Protein AF-0000000066982473 (afdb_homodimer)

InterPro domains:
  IPR004045 Glutathione S-transferase, N-terminal [PF02798] (5-75)
  IPR004045 Glutathione S-transferase, N-terminal [PS50404] (1-82)
  IPR004046 Glutathione S-transferase, C-terminal [PF00043] (128-197)
  IPR010987 Glutathione S-transferase, C-terminal-like [PS50405] (87-213)
  IPR036249 Thioredoxin-like superfamily [SSF52833] (2-85)
  IPR036282 Glutathione S-transferase, C-terminal domain superfamily [SSF47616] (80-213)
  IPR040079 Glutathione transferase family [SFLDS00019] (3-193)
  IPR044628 Elongation factor 1-gamma, plant [PTHR44372] (1-226)

Solvent-accessible surface area (backbone atoms only — not comparable to full-atom values): 24095 Å² total; per-residue (Å²): 125,77,34,36,34,41,52,55,91,85,42,50,53,48,44,31,31,54,31,38,15,58,77,62,74,48,74,70,41,71,46,79,89,52,39,85,86,51,51,42,64,33,71,73,41,28,72,63,33,64,74,37,67,77,29,35,34,41,45,87,88,48,61,37,39,49,38,67,21,37,21,48,40,52,40,62,72,38,81,89,36,63,45,62,40,90,45,70,65,47,30,29,50,29,41,19,42,36,50,43,25,51,68,37,42,29,45,23,44,44,55,43,48,35,19,27,72,55,76,39,84,74,47,70,72,56,34,54,52,20,48,52,50,27,50,49,39,46,48,28,51,18,60,56,35,68,80,30,90,36,86,50,75,90,46,81,31,50,26,43,46,42,32,46,37,40,44,41,62,36,36,44,48,45,41,23,66,78,61,43,62,80,28,55,40,43,48,50,44,46,58,56,50,49,65,33,69,52,37,25,73,69,68,42,86,81,58,68,13,86,50,67,66,66,70,47,72,75,74,70,70,76,74,76,74,74,128,125,78,34,35,34,41,52,54,90,87,42,50,53,47,45,30,30,54,32,38,17,58,77,62,74,47,75,68,41,71,47,78,90,52,39,85,84,49,52,44,66,34,71,74,41,29,72,62,33,63,73,37,68,76,31,36,33,40,44,88,88,47,61,36,41,47,38,66,21,36,20,50,38,51,40,61,71,38,81,89,37,64,45,62,42,92,45,71,66,47,31,27,51,29,42,19,42,36,49,44,24,50,68,36,43,29,45,24,42,44,54,43,47,35,19,26,71,56,77,40,85,73,48,72,72,57,33,53,50,20,49,54,51,28,49,49,39,47,48,28,51,18,60,56,35,68,80,32,90,36,84,50,76,90,46,81,31,50,26,43,46,44,32,46,38,41,44,40,61,36,35,44,48,45,40,22,66,79,61,42,60,80,29,55,41,45,48,50,45,46,56,55,50,49,65,33,68,53,38,27,74,70,68,42,85,82,57,69,13,85,52,66,67,67,68,48,72,76,74,70,70,75,73,74,75,71,130

Foldseek 3Di:
DAKEKEDDPQDLLQLLQQLLCLLQVHGYHYDPPHDPPPNLPDPVNCVQPVVSDDIWIQDPVGIDDDSLVSNVCSQVVHPPRPQCPDDPVLNVQLVVLLCLLVPQALVLLCQQACQQVVNDPDDPVSNVVSLVSNCVSLVVVLVQLVPPLESGDPDHHSSLSSNLSSCQCCFQAAQAPVNCVSRVSVVVSNVVSCPPPSNCVRNPDGHGHHHGHGRDPDPPDPPPPDD/DAKEKEDDPQDLLQLLQQLLCLLQVHGYHYDPPHDPPPNLPDPVNCVQPVVSDDIWIQDPVGIDDDSLVSNVCSQVVHPPRPQCPDDPVLNVQLVVLLCLLVPQALVLLCQQACQQVVNDPDDPVSNVVSLVSNCVSLVVVLVQLVPALESGDPDHHSSLSNNLSSCQCVFQAAQAPVNCVVRVSVVVSNVVVCPPPSNCVRNPDGHGHHHGHGRDPDPPPPPPPDD

Structure (mmCIF, N/CA/C/O backbone):
data_AF-0000000066982473-model_v1
#
loop_
_entity.id
_entity.type
_entity.pdbx_description
1 polymer 'Os02g0220600 protein'
#
loop_
_atom_site.group_PDB
_atom_site.id
_atom_site.type_symbol
_atom_site.label_atom_id
_atom_site.label_alt_id
_atom_site.label_comp_id
_atom_site.label_asym_id
_atom_site.label_entity_id
_atom_site.label_seq_id
_atom_site.pdbx_PDB_ins_code
_atom_site.Cartn_x
_atom_site.Cartn_y
_atom_site.Cartn_z
_atom_site.occupancy
_atom_site.B_iso_or_equiv
_atom_site.auth_seq_id
_atom_site.auth_comp_id
_atom_site.auth_asym_id
_atom_site.auth_atom_id
_atom_site.pdbx_PDB_model_num
ATOM 1 N N . MET A 1 1 ? 13.539 -0.849 -26.516 1 61 1 MET A N 1
ATOM 2 C CA . MET A 1 1 ? 12.656 0.312 -26.578 1 61 1 MET A CA 1
ATOM 3 C C . MET A 1 1 ? 12.703 1.095 -25.266 1 61 1 MET A C 1
ATOM 5 O O . MET A 1 1 ? 12.961 0.523 -24.203 1 61 1 MET A O 1
ATOM 9 N N . ALA A 1 2 ? 12.594 2.482 -25.328 1 81.5 2 ALA A N 1
ATOM 10 C CA . ALA A 1 2 ? 12.812 3.42 -24.234 1 81.5 2 ALA A CA 1
ATOM 11 C C . ALA A 1 2 ? 11.633 3.414 -23.266 1 81.5 2 ALA A C 1
ATOM 13 O O . ALA A 1 2 ? 10.5 3.1 -23.656 1 81.5 2 ALA A O 1
ATOM 14 N N . LEU A 1 3 ? 11.781 3.338 -21.953 1 96 3 LEU A N 1
ATOM 15 C CA . LEU A 1 3 ? 10.766 3.535 -20.938 1 96 3 LEU A CA 1
ATOM 16 C C . LEU A 1 3 ? 10.258 4.973 -20.938 1 96 3 LEU A C 1
ATOM 18 O O . LEU A 1 3 ? 11.047 5.918 -20.969 1 96 3 LEU A O 1
ATOM 22 N N . VAL A 1 4 ? 8.867 5.102 -21.047 1 97.31 4 VAL A N 1
ATOM 23 C CA . VAL A 1 4 ? 8.266 6.43 -21.047 1 97.31 4 VAL A CA 1
ATOM 24 C C . VAL A 1 4 ? 7.316 6.566 -19.859 1 97.31 4 VAL A C 1
ATOM 26 O O . VAL A 1 4 ? 6.387 5.77 -19.703 1 97.31 4 VAL A O 1
ATOM 29 N N . LEU A 1 5 ? 7.547 7.559 -19.078 1 98 5 LEU A N 1
ATOM 30 C CA . LEU A 1 5 ? 6.742 7.812 -17.875 1 98 5 LEU A CA 1
ATOM 31 C C . LEU A 1 5 ? 5.781 8.977 -18.109 1 98 5 LEU A C 1
ATOM 33 O O . LEU A 1 5 ? 6.211 10.078 -18.469 1 98 5 LEU A O 1
ATOM 37 N N . HIS A 1 6 ? 4.484 8.711 -18 1 97.38 6 HIS A N 1
ATOM 38 C CA . HIS A 1 6 ? 3.461 9.75 -18.062 1 97.38 6 HIS A CA 1
ATOM 39 C C . HIS A 1 6 ? 3.182 10.328 -16.688 1 97.38 6 HIS A C 1
ATOM 41 O O . HIS A 1 6 ? 2.686 9.625 -15.805 1 97.38 6 HIS A O 1
ATOM 47 N N . THR A 1 7 ? 3.486 11.562 -16.516 1 96.56 7 THR A N 1
ATOM 48 C CA . THR A 1 7 ? 3.318 12.227 -15.227 1 96.56 7 THR A CA 1
ATOM 49 C C . THR A 1 7 ? 3.346 13.742 -15.398 1 96.56 7 THR A C 1
ATOM 51 O O . THR A 1 7 ? 3.494 14.25 -16.516 1 96.56 7 THR A O 1
ATOM 54 N N . PHE A 1 8 ? 3.061 14.516 -14.375 1 93.88 8 PHE A N 1
ATOM 55 C CA . PHE A 1 8 ? 3.209 15.961 -14.359 1 93.88 8 PHE A CA 1
ATOM 56 C C . PHE A 1 8 ? 4.391 16.375 -13.484 1 93.88 8 PHE A C 1
ATOM 58 O O . PHE A 1 8 ? 4.891 15.578 -12.688 1 93.88 8 PHE A O 1
ATOM 65 N N . ASP A 1 9 ? 4.781 17.609 -13.633 1 89.94 9 ASP A N 1
ATOM 66 C CA . ASP A 1 9 ? 5.949 18.094 -12.914 1 89.94 9 ASP A CA 1
ATOM 67 C C . ASP A 1 9 ? 5.691 18.141 -11.406 1 89.94 9 ASP A C 1
ATOM 69 O O . ASP A 1 9 ? 4.621 18.562 -10.969 1 89.94 9 ASP A O 1
ATOM 73 N N . GLY A 1 10 ? 6.656 17.594 -10.68 1 91 10 GLY A N 1
ATOM 74 C CA . GLY A 1 10 ? 6.59 17.703 -9.227 1 91 10 GLY A CA 1
ATOM 75 C C . GLY A 1 10 ? 5.82 16.547 -8.594 1 91 10 GLY A C 1
ATOM 76 O O . GLY A 1 10 ? 5.59 16.547 -7.383 1 91 10 GLY A O 1
ATOM 77 N N . ASN A 1 11 ? 5.426 15.57 -9.312 1 94.56 11 ASN A N 1
ATOM 78 C CA . ASN A 1 11 ? 4.684 14.43 -8.781 1 94.56 11 ASN A CA 1
ATOM 79 C C . ASN A 1 11 ? 5.586 13.516 -7.961 1 94.56 11 ASN A C 1
ATOM 81 O O . ASN A 1 11 ? 6.422 12.797 -8.516 1 94.56 11 ASN A O 1
ATOM 85 N N . LYS A 1 12 ? 5.352 13.508 -6.648 1 95.62 12 LYS A N 1
ATOM 86 C CA . LYS A 1 12 ? 6.188 12.727 -5.742 1 95.62 12 LYS A CA 1
ATOM 87 C C . LYS A 1 12 ? 6.129 11.242 -6.078 1 95.62 12 LYS A C 1
ATOM 89 O O . LYS A 1 12 ? 7.086 10.5 -5.832 1 95.62 12 LYS A O 1
ATOM 94 N N . ASN A 1 13 ? 5.02 10.773 -6.652 1 97.5 13 ASN A N 1
ATOM 95 C CA . ASN A 1 13 ? 4.879 9.375 -7.02 1 97.5 13 ASN A CA 1
ATOM 96 C C . ASN A 1 13 ? 5.715 9.023 -8.242 1 97.5 13 ASN A C 1
ATOM 98 O O . ASN A 1 13 ? 6.129 7.875 -8.414 1 97.5 13 ASN A O 1
ATOM 102 N N . ALA A 1 14 ? 5.977 9.969 -9.07 1 98 14 ALA A N 1
ATOM 103 C CA . ALA A 1 14 ? 6.859 9.773 -10.219 1 98 14 ALA A CA 1
ATOM 104 C C . ALA A 1 14 ? 8.328 9.82 -9.805 1 98 14 ALA A C 1
ATOM 106 O O . ALA A 1 14 ? 9.172 9.172 -10.422 1 98 14 ALA A O 1
ATOM 107 N N . PHE A 1 15 ? 8.617 10.602 -8.742 1 98.62 15 PHE A N 1
ATOM 108 C CA . PHE A 1 15 ? 9.992 10.703 -8.258 1 98.62 15 PHE A CA 1
ATOM 109 C C . PHE A 1 15 ? 10.555 9.328 -7.938 1 98.62 15 PHE A C 1
ATOM 111 O O . PHE A 1 15 ? 11.742 9.062 -8.18 1 98.62 15 PHE A O 1
ATOM 118 N N . LYS A 1 16 ? 9.75 8.453 -7.395 1 98.75 16 LYS A N 1
ATOM 119 C CA . LYS A 1 16 ? 10.195 7.121 -6.988 1 98.75 16 LYS A CA 1
ATOM 120 C C . LYS A 1 16 ? 10.891 6.398 -8.141 1 98.75 16 LYS A C 1
ATOM 122 O O . LYS A 1 16 ? 12.031 5.949 -7.996 1 98.75 16 LYS A O 1
ATOM 127 N N . ALA A 1 17 ? 10.219 6.348 -9.266 1 98.56 17 ALA A N 1
ATOM 128 C CA . ALA A 1 17 ? 10.758 5.648 -10.422 1 98.56 17 ALA A CA 1
ATOM 129 C C . ALA A 1 17 ? 11.953 6.395 -11.008 1 98.56 17 ALA A C 1
ATOM 131 O O . ALA A 1 17 ? 12.93 5.781 -11.438 1 98.56 17 ALA A O 1
ATOM 132 N N . LEU A 1 18 ? 11.891 7.719 -11.008 1 98.62 18 LEU A N 1
ATOM 133 C CA . LEU A 1 18 ? 12.945 8.523 -11.609 1 98.62 18 LEU A CA 1
ATOM 134 C C . LEU A 1 18 ? 14.227 8.438 -10.789 1 98.62 18 LEU A C 1
ATOM 136 O O . LEU A 1 18 ? 15.328 8.336 -11.344 1 98.62 18 LEU A O 1
ATOM 140 N N . ILE A 1 19 ? 14.109 8.469 -9.492 1 98.75 19 ILE A N 1
ATOM 141 C CA . ILE A 1 19 ? 15.281 8.344 -8.625 1 98.75 19 ILE A CA 1
ATOM 142 C C . ILE A 1 19 ? 15.852 6.934 -8.734 1 98.75 19 ILE A C 1
ATOM 144 O O . ILE A 1 19 ? 17.078 6.762 -8.82 1 98.75 19 ILE A O 1
ATOM 148 N N . ALA A 1 20 ? 14.977 5.891 -8.695 1 98.62 20 ALA A N 1
ATOM 149 C CA . ALA A 1 20 ? 15.438 4.52 -8.891 1 98.62 20 ALA A CA 1
ATOM 150 C C . ALA A 1 20 ? 16.203 4.383 -10.203 1 98.62 20 ALA A C 1
ATOM 152 O O . ALA A 1 20 ? 17.219 3.684 -10.266 1 98.62 20 ALA A O 1
ATOM 153 N N . ALA A 1 21 ? 15.719 5.039 -11.242 1 98 21 ALA A N 1
ATOM 154 C CA . ALA A 1 21 ? 16.375 5.016 -12.547 1 98 21 ALA A CA 1
ATOM 155 C C . ALA A 1 21 ? 17.766 5.621 -12.469 1 98 21 ALA A C 1
ATOM 157 O O . ALA A 1 21 ? 18.719 5.094 -13.055 1 98 21 ALA A O 1
ATOM 158 N N . GLU A 1 22 ? 17.891 6.723 -11.758 1 97.88 22 GLU A N 1
ATOM 159 C CA . GLU A 1 22 ? 19.188 7.375 -11.602 1 97.88 22 GLU A CA 1
ATOM 160 C C . GLU A 1 22 ? 20.188 6.449 -10.93 1 97.88 22 GLU A C 1
ATOM 162 O O . GLU A 1 22 ? 21.328 6.344 -11.375 1 97.88 22 GLU A O 1
ATOM 167 N N . TYR A 1 23 ? 19.797 5.777 -9.906 1 97.81 23 TYR A N 1
ATOM 168 C CA . TYR A 1 23 ? 20.688 4.867 -9.188 1 97.81 23 TYR A CA 1
ATOM 169 C C . TYR A 1 23 ? 21.047 3.664 -10.047 1 97.81 23 TYR A C 1
ATOM 171 O O . TYR A 1 23 ? 22.109 3.078 -9.883 1 97.81 23 TYR A O 1
ATOM 179 N N . SER A 1 24 ? 20.125 3.307 -10.961 1 96.75 24 SER A N 1
ATOM 180 C CA . SER A 1 24 ? 20.25 2.039 -11.672 1 96.75 24 SER A CA 1
ATOM 181 C C . SER A 1 24 ? 20.875 2.242 -13.055 1 96.75 24 SER A C 1
ATOM 183 O O . SER A 1 24 ? 21.219 1.273 -13.734 1 96.75 24 SER A O 1
ATOM 185 N N . GLY A 1 25 ? 20.984 3.461 -13.484 1 95.44 25 GLY A N 1
ATOM 186 C CA . GLY A 1 25 ? 21.453 3.742 -14.836 1 95.44 25 GLY A CA 1
ATOM 187 C C . GLY A 1 25 ? 20.453 3.365 -15.906 1 95.44 25 GLY A C 1
ATOM 188 O O . GLY A 1 25 ? 20.828 2.914 -16.984 1 95.44 25 GLY A O 1
ATOM 189 N N . VAL A 1 26 ? 19.203 3.383 -15.555 1 96.31 26 VAL A N 1
ATOM 190 C CA . VAL A 1 26 ? 18.125 3.074 -16.484 1 96.31 26 VAL A CA 1
ATOM 191 C C . VAL A 1 26 ? 17.562 4.367 -17.062 1 96.31 26 VAL A C 1
ATOM 193 O O . VAL A 1 26 ? 17.312 5.328 -16.328 1 96.31 26 VAL A O 1
ATOM 196 N N . LYS A 1 27 ? 17.406 4.395 -18.328 1 96.56 27 LYS A N 1
ATOM 197 C CA . LYS A 1 27 ? 16.859 5.59 -18.969 1 96.56 27 LYS A CA 1
ATOM 198 C C . LYS A 1 27 ? 15.336 5.578 -18.953 1 96.56 27 LYS A C 1
ATOM 200 O O . LYS A 1 27 ? 14.711 4.633 -19.453 1 96.56 27 LYS A O 1
ATOM 205 N N . VAL A 1 28 ? 14.742 6.574 -18.391 1 97.38 28 VAL A N 1
ATOM 206 C CA . VAL A 1 28 ? 13.305 6.789 -18.375 1 97.38 28 VAL A CA 1
ATOM 207 C C . VAL A 1 28 ? 12.984 8.172 -18.938 1 97.38 28 VAL A C 1
ATOM 209 O O . VAL A 1 28 ? 13.453 9.188 -18.422 1 97.38 28 VAL A O 1
ATOM 212 N N . GLU A 1 29 ? 12.242 8.203 -19.938 1 96.69 29 GLU A N 1
ATOM 213 C CA . GLU A 1 29 ? 11.82 9.469 -20.531 1 96.69 29 GLU A CA 1
ATOM 214 C C . GLU A 1 29 ? 10.469 9.914 -20 1 96.69 29 GLU A C 1
ATOM 216 O O . GLU A 1 29 ? 9.617 9.078 -19.688 1 96.69 29 GLU A O 1
ATOM 221 N N . LEU A 1 30 ? 10.312 11.195 -19.922 1 95.94 30 LEU A N 1
ATOM 222 C CA . LEU A 1 30 ? 9.016 11.742 -19.562 1 95.94 30 LEU A CA 1
ATOM 223 C C . LEU A 1 30 ? 8.156 11.992 -20.797 1 95.94 30 LEU A C 1
ATOM 225 O O . LEU A 1 30 ? 8.664 12.469 -21.812 1 95.94 30 LEU A O 1
ATOM 229 N N . ALA A 1 31 ? 6.902 11.641 -20.688 1 94.81 31 ALA A N 1
ATOM 230 C CA . ALA A 1 31 ? 5.984 11.922 -21.797 1 94.81 31 ALA A CA 1
ATOM 231 C C . ALA A 1 31 ? 5.898 13.422 -22.062 1 94.81 31 ALA A C 1
ATOM 233 O O . ALA A 1 31 ? 5.793 14.227 -21.125 1 94.81 31 ALA A O 1
ATOM 234 N N . LYS A 1 32 ? 5.914 13.742 -23.281 1 91.88 32 LYS A N 1
ATOM 235 C CA . LYS A 1 32 ? 5.844 15.148 -23.672 1 91.88 32 LYS A CA 1
ATOM 236 C C . LYS A 1 32 ? 4.414 15.68 -23.562 1 91.88 32 LYS A C 1
ATOM 238 O O . LYS A 1 32 ? 3.457 14.945 -23.844 1 91.88 32 LYS A O 1
ATOM 243 N N . ASN A 1 33 ? 4.211 16.859 -23.188 1 90.88 33 ASN A N 1
ATOM 244 C CA . ASN A 1 33 ? 2.957 17.609 -23.188 1 90.88 33 ASN A CA 1
ATOM 245 C C . ASN A 1 33 ? 1.901 16.938 -22.312 1 90.88 33 ASN A C 1
ATOM 247 O O . ASN A 1 33 ? 0.719 16.922 -22.656 1 90.88 33 ASN A O 1
ATOM 251 N N . PHE A 1 34 ? 2.328 16.297 -21.297 1 94.38 34 PHE A N 1
ATOM 252 C CA . PHE A 1 34 ? 1.354 15.719 -20.375 1 94.38 34 PHE A CA 1
ATOM 253 C C . PHE A 1 34 ? 0.657 16.812 -19.562 1 94.38 34 PHE A C 1
ATOM 255 O O . PHE A 1 34 ? 1.315 17.656 -18.969 1 94.38 34 PHE A O 1
ATOM 262 N N . GLN A 1 35 ? -0.649 16.75 -19.594 1 93.81 35 GLN A N 1
ATOM 263 C CA . GLN A 1 35 ? -1.457 17.672 -18.797 1 93.81 35 GLN A CA 1
ATOM 264 C C . GLN A 1 35 ? -2.414 16.906 -17.875 1 93.81 35 GLN A C 1
ATOM 266 O O . GLN A 1 35 ? -3.338 16.25 -18.359 1 93.81 35 GLN A O 1
ATOM 271 N N . MET A 1 36 ? -2.227 17.125 -16.578 1 92.62 36 MET A N 1
ATOM 272 C CA . MET A 1 36 ? -3.086 16.484 -15.602 1 92.62 36 MET A CA 1
ATOM 273 C C . MET A 1 36 ? -4.535 16.922 -15.773 1 92.62 36 MET A C 1
ATOM 275 O O . MET A 1 36 ? -4.812 18.109 -15.938 1 92.62 36 MET A O 1
ATOM 279 N N . GLY A 1 37 ? -5.441 16.016 -15.664 1 92.31 37 GLY A N 1
ATOM 280 C CA . GLY A 1 37 ? -6.852 16.328 -15.82 1 92.31 37 GLY A CA 1
ATOM 281 C C . GLY A 1 37 ? -7.301 16.328 -17.266 1 92.31 37 GLY A C 1
ATOM 282 O O . GLY A 1 37 ? -8.5 16.422 -17.562 1 92.31 37 GLY A O 1
ATOM 283 N N . VAL A 1 38 ? -6.395 16.266 -18.203 1 94.94 38 VAL A N 1
ATOM 284 C CA . VAL A 1 38 ? -6.68 16.219 -19.641 1 94.94 38 VAL A CA 1
ATOM 285 C C . VAL A 1 38 ? -6.117 14.93 -20.234 1 94.94 38 VAL A C 1
ATOM 287 O O . VAL A 1 38 ? -6.875 14.023 -20.594 1 94.94 38 VAL A O 1
ATOM 290 N N . SER A 1 39 ? -4.781 14.758 -20.203 1 94.62 39 SER A N 1
ATOM 291 C CA . SER A 1 39 ? -4.117 13.594 -20.781 1 94.62 39 SER A CA 1
ATOM 292 C C . SER A 1 39 ? -4.578 12.305 -20.109 1 94.62 39 SER A C 1
ATOM 294 O O . SER A 1 39 ? -4.801 11.297 -20.766 1 94.62 39 SER A O 1
ATOM 296 N N . ASN A 1 40 ? -4.758 12.344 -18.797 1 93.62 40 ASN A N 1
ATOM 297 C CA . ASN A 1 40 ? -5.09 11.141 -18.047 1 93.62 40 ASN A CA 1
ATOM 298 C C . ASN A 1 40 ? -6.582 10.828 -18.109 1 93.62 40 ASN A C 1
ATOM 300 O O . ASN A 1 40 ? -7.066 9.93 -17.422 1 93.62 40 ASN A O 1
ATOM 304 N N . LYS A 1 41 ? -7.32 11.586 -18.891 1 93.44 41 LYS A N 1
ATOM 305 C CA . LYS A 1 41 ? -8.75 11.344 -19.062 1 93.44 41 LYS A CA 1
ATOM 306 C C . LYS A 1 41 ? -9.062 10.859 -20.469 1 93.44 41 LYS A C 1
ATOM 308 O O . LYS A 1 41 ? -10.195 10.484 -20.766 1 93.44 41 LYS A O 1
ATOM 313 N N . THR A 1 42 ? -8.078 10.859 -21.281 1 94.12 42 THR A N 1
ATOM 314 C CA . THR A 1 42 ? -8.305 10.414 -22.656 1 94.12 42 THR A CA 1
ATOM 315 C C . THR A 1 42 ? -8.555 8.906 -22.703 1 94.12 42 THR A C 1
ATOM 317 O O . THR A 1 42 ? -8.062 8.164 -21.844 1 94.12 42 THR A O 1
ATOM 320 N N . PRO A 1 43 ? -9.273 8.453 -23.672 1 93.75 43 PRO A N 1
ATOM 321 C CA . PRO A 1 43 ? -9.508 7.016 -23.828 1 93.75 43 PRO A CA 1
ATOM 322 C C . PRO A 1 43 ? -8.211 6.219 -23.938 1 93.75 43 PRO A C 1
ATOM 324 O O . PRO A 1 43 ? -8.117 5.105 -23.422 1 93.75 43 PRO A O 1
ATOM 327 N N . GLU A 1 44 ? -7.262 6.754 -24.609 1 92.38 44 GLU A N 1
ATOM 328 C CA . GLU A 1 44 ? -5.98 6.074 -24.781 1 92.38 44 GLU A CA 1
ATOM 329 C C . GLU A 1 44 ? -5.273 5.867 -23.453 1 92.38 44 GLU A C 1
ATOM 331 O O . GLU A 1 44 ? -4.715 4.797 -23.203 1 92.38 44 GLU A O 1
ATOM 336 N N . TYR A 1 45 ? -5.301 6.891 -22.609 1 92.75 45 TYR A N 1
ATOM 337 C CA . TYR A 1 45 ? -4.684 6.785 -21.297 1 92.75 45 TYR A CA 1
ATOM 338 C C . TYR A 1 45 ? -5.438 5.793 -20.406 1 92.75 45 TYR A C 1
ATOM 340 O O . TYR A 1 45 ? -4.824 4.977 -19.719 1 92.75 45 TYR A O 1
ATOM 348 N N . LEU A 1 46 ? -6.738 5.852 -20.516 1 92.19 46 LEU A N 1
ATOM 349 C CA . LEU A 1 46 ? -7.582 5.023 -19.656 1 92.19 46 LEU A CA 1
ATOM 350 C C . LEU A 1 46 ? -7.488 3.555 -20.062 1 92.19 46 LEU A C 1
ATOM 352 O O . LEU A 1 46 ? -7.75 2.666 -19.234 1 92.19 46 LEU A O 1
ATOM 356 N N . LYS A 1 47 ? -7.078 3.285 -21.25 1 91.5 47 LYS A N 1
ATOM 357 C CA . LYS A 1 47 ? -6.82 1.913 -21.672 1 91.5 47 LYS A CA 1
ATOM 358 C C . LYS A 1 47 ? -5.586 1.345 -20.969 1 91.5 47 LYS A C 1
ATOM 360 O O . LYS A 1 47 ? -5.512 0.142 -20.719 1 91.5 47 LYS A O 1
ATOM 365 N N . MET A 1 48 ? -4.668 2.223 -20.625 1 91.06 48 MET A N 1
ATOM 366 C CA . MET A 1 48 ? -3.439 1.791 -19.969 1 91.06 48 MET A CA 1
ATOM 367 C C . MET A 1 48 ? -3.643 1.661 -18.469 1 91.06 48 MET A C 1
ATOM 369 O O . MET A 1 48 ? -3.012 0.823 -17.812 1 91.06 48 MET A O 1
ATOM 373 N N . ASN A 1 49 ? -4.508 2.477 -17.938 1 91.31 49 ASN A N 1
ATOM 374 C CA . ASN A 1 49 ? -4.859 2.475 -16.531 1 91.31 49 ASN A CA 1
ATOM 375 C C . ASN A 1 49 ? -6.324 2.852 -16.312 1 91.31 49 ASN A C 1
ATOM 377 O O . ASN A 1 49 ? -6.668 4.035 -16.281 1 91.31 49 ASN A O 1
ATOM 381 N N . PRO A 1 50 ? -7.125 1.932 -16.078 1 88.75 50 PRO A N 1
ATOM 382 C CA . PRO A 1 50 ? -8.562 2.195 -16 1 88.75 50 PRO A CA 1
ATOM 383 C C . PRO A 1 50 ? -8.93 3.137 -14.852 1 88.75 50 PRO A C 1
ATOM 385 O O . PRO A 1 50 ? -10.008 3.74 -14.867 1 88.75 50 PRO A O 1
ATOM 388 N N . ILE A 1 51 ? -8.094 3.258 -13.891 1 91.25 51 ILE A N 1
ATOM 389 C CA . ILE A 1 51 ? -8.438 4.145 -12.781 1 91.25 51 ILE A CA 1
ATOM 390 C C . ILE A 1 51 ? -8.062 5.582 -13.141 1 91.25 51 ILE A C 1
ATOM 392 O O . ILE A 1 51 ? -8.523 6.527 -12.5 1 91.25 51 ILE A O 1
ATOM 396 N N . GLY A 1 52 ? -7.129 5.789 -14.117 1 91.94 52 GLY A N 1
ATOM 397 C CA . GLY A 1 52 ? -6.805 7.105 -14.641 1 91.94 52 GLY A CA 1
ATOM 398 C C . GLY A 1 52 ? -5.82 7.867 -13.773 1 91.94 52 GLY A C 1
ATOM 399 O O . GLY A 1 52 ? -5.625 9.07 -13.961 1 91.94 52 GLY A O 1
ATOM 400 N N . LYS A 1 53 ? -5.242 7.172 -12.844 1 93.44 53 LYS A N 1
ATOM 401 C CA . LYS A 1 53 ? -4.277 7.832 -11.969 1 93.44 53 LYS A CA 1
ATOM 402 C C . LYS A 1 53 ? -2.908 7.934 -12.641 1 93.44 53 LYS A C 1
ATOM 404 O O . LYS A 1 53 ? -2.646 7.25 -13.633 1 93.44 53 LYS A O 1
ATOM 409 N N . VAL A 1 54 ? -2.137 8.852 -12.188 1 95.12 54 VAL A N 1
ATOM 410 C CA . VAL A 1 54 ? -0.78 9.117 -12.656 1 95.12 54 VAL A CA 1
ATOM 411 C C . VAL A 1 54 ? 0.224 8.766 -11.562 1 95.12 54 VAL A C 1
ATOM 413 O O . VAL A 1 54 ? -0.052 8.945 -10.375 1 95.12 54 VAL A O 1
ATOM 416 N N . PRO A 1 55 ? 1.319 8.203 -11.859 1 97.31 55 PRO A N 1
ATOM 417 C CA . PRO A 1 55 ? 1.958 8.016 -13.156 1 97.31 55 PRO A CA 1
ATOM 418 C C . PRO A 1 55 ? 1.63 6.656 -13.781 1 97.31 55 PRO A C 1
ATOM 420 O O . PRO A 1 55 ? 1.122 5.766 -13.094 1 97.31 55 PRO A O 1
ATOM 423 N N . ILE A 1 56 ? 1.893 6.539 -15.07 1 97.56 56 ILE A N 1
ATOM 424 C CA . ILE A 1 56 ? 1.952 5.277 -15.797 1 97.56 56 ILE A CA 1
ATOM 425 C C . ILE A 1 56 ? 3.285 5.168 -16.531 1 97.56 56 ILE A C 1
ATOM 427 O O . ILE A 1 56 ? 3.77 6.152 -17.109 1 97.56 56 ILE A O 1
ATOM 431 N N . LEU A 1 57 ? 3.879 3.988 -16.516 1 98.19 57 LEU A N 1
ATOM 432 C CA . LEU A 1 57 ? 5.098 3.711 -17.281 1 98.19 57 LEU A CA 1
ATOM 433 C C . LEU A 1 57 ? 4.793 2.861 -18.5 1 98.19 57 LEU A C 1
ATOM 435 O O . LEU A 1 57 ? 4.266 1.754 -18.391 1 98.19 57 LEU A O 1
ATOM 439 N N . GLU A 1 58 ? 5.09 3.367 -19.641 1 96.75 58 GLU A N 1
ATOM 440 C CA . GLU A 1 58 ? 5.051 2.549 -20.844 1 96.75 58 GLU A CA 1
ATOM 441 C C . GLU A 1 58 ? 6.332 1.737 -21 1 96.75 58 GLU A C 1
ATOM 443 O O . GLU A 1 58 ? 7.434 2.287 -20.938 1 96.75 58 GLU A O 1
ATOM 448 N N . THR A 1 59 ? 6.16 0.453 -21.141 1 96.88 59 THR A N 1
ATOM 449 C CA . THR A 1 59 ? 7.27 -0.456 -21.406 1 96.88 59 THR A CA 1
ATOM 450 C C . THR A 1 59 ? 7.082 -1.183 -22.734 1 96.88 59 THR A C 1
ATOM 452 O O . THR A 1 59 ? 5.996 -1.146 -23.312 1 96.88 59 THR A O 1
ATOM 455 N N . PRO A 1 60 ? 8.086 -1.86 -23.234 1 94.94 60 PRO A N 1
ATOM 456 C CA . PRO A 1 60 ? 7.945 -2.627 -24.469 1 94.94 60 PRO A CA 1
ATOM 457 C C . PRO A 1 60 ? 6.906 -3.742 -24.359 1 94.94 60 PRO A C 1
ATOM 459 O O . PRO A 1 60 ? 6.301 -4.129 -25.359 1 94.94 60 PRO A O 1
ATOM 462 N N . ASP A 1 61 ? 6.664 -4.199 -23.172 1 95.31 61 ASP A N 1
ATOM 463 C CA . ASP A 1 61 ? 5.797 -5.359 -23 1 95.31 61 ASP A CA 1
ATOM 464 C C . ASP A 1 61 ? 4.438 -4.945 -22.438 1 95.31 61 ASP A C 1
ATOM 466 O O . ASP A 1 61 ? 3.617 -5.801 -22.094 1 95.31 61 ASP A O 1
ATOM 470 N N . GLY A 1 62 ? 4.184 -3.59 -22.281 1 94.38 62 GLY A N 1
ATOM 471 C CA . GLY A 1 62 ? 2.904 -3.115 -21.781 1 94.38 62 GLY A CA 1
ATOM 472 C C . GLY A 1 62 ? 3.043 -2.053 -20.703 1 94.38 62 GLY A C 1
ATOM 473 O O . GLY A 1 62 ? 4.133 -1.836 -20.172 1 94.38 62 GLY A O 1
ATOM 474 N N . PRO A 1 63 ? 1.969 -1.414 -20.406 1 97 63 PRO A N 1
ATOM 475 C CA . PRO A 1 63 ? 2 -0.351 -19.406 1 97 63 PRO A CA 1
ATOM 476 C C . PRO A 1 63 ? 1.99 -0.891 -17.969 1 97 63 PRO A C 1
ATOM 478 O O . PRO A 1 63 ? 1.468 -1.98 -17.719 1 97 63 PRO A O 1
ATOM 481 N N . VAL A 1 64 ? 2.586 -0.152 -17.109 1 97.75 64 VAL A N 1
ATOM 482 C CA . VAL A 1 64 ? 2.588 -0.437 -15.68 1 97.75 64 VAL A CA 1
ATOM 483 C C . VAL A 1 64 ? 2.107 0.789 -14.906 1 97.75 64 VAL A C 1
ATOM 485 O O . VAL A 1 64 ? 2.58 1.903 -15.148 1 97.75 64 VAL A O 1
ATOM 488 N N . PHE A 1 65 ? 1.119 0.542 -14.016 1 96.62 65 PHE A N 1
ATOM 489 C CA . PHE A 1 65 ? 0.682 1.629 -13.148 1 96.62 65 PHE A CA 1
ATOM 490 C C . PHE A 1 65 ? 0.982 1.312 -11.688 1 96.62 65 PHE A C 1
ATOM 492 O O . PHE A 1 65 ? 1.515 0.245 -11.375 1 96.62 65 PHE A O 1
ATOM 499 N N . GLU A 1 66 ? 0.597 2.283 -10.789 1 96.81 66 GLU A N 1
ATOM 500 C CA . GLU A 1 66 ? 1.001 2.295 -9.391 1 96.81 66 GLU A CA 1
ATOM 501 C C . GLU A 1 66 ? 2.477 2.654 -9.242 1 96.81 66 GLU A C 1
ATOM 503 O O . GLU A 1 66 ? 3.35 1.923 -9.719 1 96.81 66 GLU A O 1
ATOM 508 N N . SER A 1 67 ? 2.775 3.666 -8.523 1 97.94 67 SER A N 1
ATOM 509 C CA . SER A 1 67 ? 4.102 4.273 -8.5 1 97.94 67 SER A CA 1
ATOM 510 C C . SER A 1 67 ? 5.141 3.314 -7.926 1 97.94 67 SER A C 1
ATOM 512 O O . SER A 1 67 ? 6.273 3.26 -8.406 1 97.94 67 SER A O 1
ATOM 514 N N . ASN A 1 68 ? 4.754 2.541 -6.887 1 98.44 68 ASN A N 1
ATOM 515 C CA . ASN A 1 68 ? 5.711 1.597 -6.32 1 98.44 68 ASN A CA 1
ATOM 516 C C . ASN A 1 68 ? 6.027 0.467 -7.297 1 98.44 68 ASN A C 1
ATOM 518 O O . ASN A 1 68 ? 7.172 0.022 -7.387 1 98.44 68 ASN A O 1
ATOM 522 N N . ALA A 1 69 ? 4.996 -0.029 -7.98 1 98.25 69 ALA A N 1
ATOM 523 C CA . ALA A 1 69 ? 5.203 -1.072 -8.984 1 98.25 69 ALA A CA 1
ATOM 524 C C . ALA A 1 69 ? 6.113 -0.583 -10.102 1 98.25 69 ALA A C 1
ATOM 526 O O . ALA A 1 69 ? 6.98 -1.32 -10.578 1 98.25 69 ALA A O 1
ATOM 527 N N . ILE A 1 70 ? 5.914 0.655 -10.531 1 98.5 70 ILE A N 1
ATOM 528 C CA . ILE A 1 70 ? 6.746 1.263 -11.562 1 98.5 70 ILE A CA 1
ATOM 529 C C . ILE A 1 70 ? 8.195 1.319 -11.086 1 98.5 70 ILE A C 1
ATOM 531 O O . ILE A 1 70 ? 9.109 0.947 -11.82 1 98.5 70 ILE A O 1
ATOM 535 N N . ALA A 1 71 ? 8.391 1.785 -9.867 1 98.62 71 ALA A N 1
ATOM 536 C CA . ALA A 1 71 ? 9.734 1.875 -9.312 1 98.62 71 ALA A CA 1
ATOM 537 C C . ALA A 1 71 ? 10.391 0.498 -9.227 1 98.62 71 ALA A C 1
ATOM 539 O O . ALA A 1 71 ? 11.578 0.347 -9.508 1 98.62 71 ALA A O 1
ATOM 540 N N . ARG A 1 72 ? 9.617 -0.521 -8.836 1 98.19 72 ARG A N 1
ATOM 541 C CA . ARG A 1 72 ? 10.102 -1.896 -8.797 1 98.19 72 ARG A CA 1
ATOM 542 C C . ARG A 1 72 ? 10.516 -2.373 -10.18 1 98.19 72 ARG A C 1
ATOM 544 O O . ARG A 1 72 ? 11.555 -3.018 -10.336 1 98.19 72 ARG A O 1
ATOM 551 N N . TYR A 1 73 ? 9.695 -2.07 -11.164 1 98 73 TYR A N 1
ATOM 552 C CA . TYR A 1 73 ? 9.992 -2.467 -12.531 1 98 73 TYR A CA 1
ATOM 553 C C . TYR A 1 73 ? 11.312 -1.868 -13 1 98 73 TYR A C 1
ATOM 555 O O . TYR A 1 73 ? 12.18 -2.582 -13.508 1 98 73 TYR A O 1
ATOM 563 N N . VAL A 1 74 ? 11.469 -0.587 -12.805 1 98.06 74 VAL A N 1
ATOM 564 C CA . VAL A 1 74 ? 12.672 0.119 -13.219 1 98.06 74 VAL A CA 1
ATOM 565 C C . VAL A 1 74 ? 13.891 -0.479 -12.523 1 98.06 74 VAL A C 1
ATOM 567 O O . VAL A 1 74 ? 14.914 -0.749 -13.156 1 98.06 74 VAL A O 1
ATOM 570 N N . THR A 1 75 ? 13.766 -0.694 -11.25 1 97.81 75 THR A N 1
ATOM 571 C CA . THR A 1 75 ? 14.852 -1.254 -10.461 1 97.81 75 THR A CA 1
ATOM 572 C C . THR A 1 75 ? 15.242 -2.635 -10.977 1 97.81 75 THR A C 1
ATOM 574 O O . THR A 1 75 ? 16.422 -2.926 -11.148 1 97.81 75 THR A O 1
ATOM 577 N N . ARG A 1 76 ? 14.266 -3.432 -11.297 1 95.81 76 ARG A N 1
ATOM 578 C CA . ARG A 1 76 ? 14.508 -4.824 -11.656 1 95.81 76 ARG A CA 1
ATOM 579 C C . ARG A 1 76 ? 14.844 -4.957 -13.141 1 95.81 76 ARG A C 1
ATOM 581 O O . ARG A 1 76 ? 15.227 -6.035 -13.602 1 95.81 76 ARG A O 1
ATOM 588 N N . SER A 1 77 ? 14.719 -3.873 -13.867 1 95.38 77 SER A N 1
ATOM 589 C CA . SER A 1 77 ? 15.109 -3.9 -15.273 1 95.38 77 SER A CA 1
ATOM 590 C C . SER A 1 77 ? 16.625 -4.031 -15.43 1 95.38 77 SER A C 1
ATOM 592 O O . SER A 1 77 ? 17.109 -4.367 -16.516 1 95.38 77 SER A O 1
ATOM 594 N N . LYS A 1 78 ? 17.297 -3.721 -14.375 1 92.75 78 LYS A N 1
ATOM 595 C CA . LYS A 1 78 ? 18.734 -3.951 -14.312 1 92.75 78 LYS A CA 1
ATOM 596 C C . LYS A 1 78 ? 19.062 -5.172 -13.453 1 92.75 78 LYS A C 1
ATOM 598 O O . LYS A 1 78 ? 18.688 -5.234 -12.281 1 92.75 78 LYS A O 1
ATOM 603 N N . SER A 1 79 ? 19.781 -6.074 -14.008 1 88 79 SER A N 1
ATOM 604 C CA . SER A 1 79 ? 20.141 -7.289 -13.289 1 88 79 SER A CA 1
ATOM 605 C C . SER A 1 79 ? 21.047 -6.977 -12.102 1 88 79 SER A C 1
ATOM 607 O O . SER A 1 79 ? 21.906 -6.09 -12.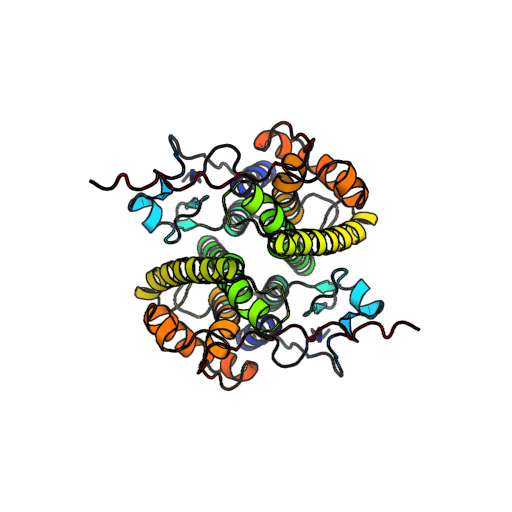18 1 88 79 SER A O 1
ATOM 609 N N . ASP A 1 80 ? 20.859 -7.688 -10.969 1 88.88 80 ASP A N 1
ATOM 610 C CA . ASP A 1 80 ? 21.688 -7.625 -9.766 1 88.88 80 ASP A CA 1
ATOM 611 C C . ASP A 1 80 ? 21.734 -6.207 -9.211 1 88.88 80 ASP A C 1
ATOM 613 O O . ASP A 1 80 ? 22.797 -5.746 -8.758 1 88.88 80 ASP A O 1
ATOM 617 N N . ASN A 1 81 ? 20.703 -5.527 -9.406 1 94.69 81 ASN A N 1
ATOM 618 C CA . ASN A 1 81 ? 20.578 -4.18 -8.859 1 94.69 81 ASN A CA 1
ATOM 619 C C . ASN A 1 81 ? 20.531 -4.199 -7.336 1 94.69 81 ASN A C 1
ATOM 621 O O . ASN A 1 81 ? 19.625 -4.777 -6.746 1 94.69 81 ASN A O 1
ATOM 625 N N . PRO A 1 82 ? 21.453 -3.59 -6.695 1 94.38 82 PRO A N 1
ATOM 626 C CA . PRO A 1 82 ? 21.484 -3.643 -5.23 1 94.38 82 PRO A CA 1
ATOM 627 C C . PRO A 1 82 ? 20.281 -2.971 -4.586 1 94.38 82 PRO A C 1
ATOM 629 O O . PRO A 1 82 ? 19.984 -3.219 -3.412 1 94.38 82 PRO A O 1
ATOM 632 N N . LEU A 1 83 ? 19.578 -2.158 -5.324 1 97.69 83 LEU A N 1
ATOM 633 C CA . LEU A 1 83 ? 18.406 -1.474 -4.789 1 97.69 83 LEU A CA 1
ATOM 634 C C . LEU A 1 83 ? 17.344 -2.477 -4.324 1 97.69 83 LEU A C 1
ATOM 636 O O . LEU A 1 83 ? 16.484 -2.145 -3.512 1 97.69 83 LEU A O 1
ATOM 640 N N . TYR A 1 84 ? 17.359 -3.633 -4.832 1 94.69 84 TYR A N 1
ATOM 641 C CA . TYR A 1 84 ? 16.312 -4.605 -4.547 1 94.69 84 TYR A CA 1
ATOM 642 C C . TYR A 1 84 ? 16.781 -5.605 -3.49 1 94.69 84 TYR A C 1
ATOM 644 O O . TYR A 1 84 ? 16.016 -6.477 -3.074 1 94.69 84 TYR A O 1
ATOM 652 N N . GLY A 1 85 ? 17.984 -5.516 -2.938 1 94.25 85 GLY A N 1
ATOM 653 C CA . GLY A 1 85 ? 18.531 -6.402 -1.918 1 94.25 85 GLY A CA 1
ATOM 654 C C . GLY A 1 85 ? 19.297 -7.574 -2.494 1 94.25 85 GLY A C 1
ATOM 655 O O . GLY A 1 85 ? 19.203 -7.855 -3.689 1 94.25 85 GLY A O 1
ATOM 656 N N . SER A 1 86 ? 20.031 -8.258 -1.635 1 93.88 86 SER A N 1
ATOM 657 C CA . SER A 1 86 ? 20.906 -9.328 -2.1 1 93.88 86 SER A CA 1
ATOM 658 C C . SER A 1 86 ? 20.516 -10.672 -1.489 1 93.88 86 SER A C 1
ATOM 660 O O . SER A 1 86 ? 21.156 -11.688 -1.755 1 93.88 86 SER A O 1
ATOM 662 N N . SER A 1 87 ? 19.547 -10.688 -0.611 1 95.44 87 SER A N 1
ATOM 663 C CA . SER A 1 87 ? 19.047 -11.898 0.04 1 95.44 87 SER A CA 1
ATOM 664 C C . SER A 1 87 ? 17.531 -11.836 0.228 1 95.44 87 SER A C 1
ATOM 666 O O . SER A 1 87 ? 16.938 -10.773 0.083 1 95.44 87 SER A O 1
ATOM 668 N N . LEU A 1 88 ? 16.984 -12.977 0.473 1 95.75 88 LEU A N 1
ATOM 669 C CA . LEU A 1 88 ? 15.539 -13.055 0.656 1 95.75 88 LEU A CA 1
ATOM 670 C C . LEU A 1 88 ? 15.094 -12.164 1.808 1 95.75 88 LEU A C 1
ATOM 672 O O . LEU A 1 88 ? 14.07 -11.477 1.704 1 95.75 88 LEU A O 1
ATOM 676 N N . ILE A 1 89 ? 15.836 -12.148 2.887 1 97.25 89 ILE A N 1
ATOM 677 C CA . ILE A 1 89 ? 15.438 -11.375 4.059 1 97.25 89 ILE A CA 1
ATOM 678 C C . ILE A 1 89 ? 15.617 -9.883 3.779 1 97.25 89 ILE A C 1
ATOM 680 O O . ILE A 1 89 ? 14.805 -9.062 4.203 1 97.25 89 ILE A O 1
ATOM 684 N N . GLU A 1 90 ? 16.656 -9.484 3.061 1 97.38 90 GLU A N 1
ATOM 685 C CA . GLU A 1 90 ? 16.812 -8.086 2.682 1 97.38 90 GLU A CA 1
ATOM 686 C C . GLU A 1 90 ? 15.68 -7.621 1.779 1 97.38 90 GLU A C 1
ATOM 688 O O . GLU A 1 90 ? 15.141 -6.527 1.963 1 97.38 90 GLU A O 1
ATOM 693 N N . TYR A 1 91 ? 15.367 -8.484 0.871 1 96.75 91 TYR A N 1
ATOM 694 C CA . TYR A 1 91 ? 14.227 -8.203 0.003 1 96.75 91 TYR A CA 1
ATOM 695 C C . TYR A 1 91 ? 12.953 -7.988 0.82 1 96.75 91 TYR A C 1
ATOM 697 O O . TYR A 1 91 ? 12.227 -7.02 0.599 1 96.75 91 TYR A O 1
ATOM 705 N N . ALA A 1 92 ? 12.742 -8.836 1.75 1 98 92 ALA A N 1
ATOM 706 C CA . ALA A 1 92 ? 11.531 -8.758 2.572 1 98 92 ALA A CA 1
ATOM 707 C C . ALA A 1 92 ? 11.516 -7.465 3.387 1 98 92 ALA A C 1
ATOM 709 O O . ALA A 1 92 ? 10.469 -6.812 3.504 1 98 92 ALA A O 1
ATOM 710 N N . HIS A 1 93 ? 12.633 -7.125 3.908 1 98.19 93 HIS A N 1
ATOM 711 C CA . HIS A 1 93 ? 12.727 -5.906 4.699 1 98.19 93 HIS A CA 1
ATOM 712 C C . HIS A 1 93 ? 12.523 -4.668 3.832 1 98.19 93 HIS A C 1
ATOM 714 O O . HIS A 1 93 ? 11.914 -3.691 4.27 1 98.19 93 HIS A O 1
ATOM 720 N N . ILE A 1 94 ? 13.023 -4.715 2.654 1 98.5 94 ILE A N 1
ATOM 721 C CA . ILE A 1 94 ? 12.812 -3.615 1.719 1 98.5 94 ILE A CA 1
ATOM 722 C C . ILE A 1 94 ? 11.32 -3.457 1.432 1 98.5 94 ILE A C 1
ATOM 724 O O . ILE A 1 94 ? 10.773 -2.361 1.559 1 98.5 94 ILE A O 1
ATOM 728 N N . GLU A 1 95 ? 10.68 -4.551 1.146 1 98.25 95 GLU A N 1
ATOM 729 C CA . GLU A 1 95 ? 9.258 -4.516 0.816 1 98.25 95 GLU A CA 1
ATOM 730 C C . GLU A 1 95 ? 8.422 -4.098 2.023 1 98.25 95 GLU A C 1
ATOM 732 O O . GLU A 1 95 ? 7.414 -3.4 1.877 1 98.25 95 GLU A O 1
ATOM 737 N N . GLN A 1 96 ? 8.836 -4.496 3.217 1 97.94 96 GLN A N 1
ATOM 738 C CA . GLN A 1 96 ? 8.117 -4.121 4.434 1 97.94 96 GLN A CA 1
ATOM 739 C C . GLN A 1 96 ? 8.125 -2.609 4.629 1 97.94 96 GLN A C 1
ATOM 741 O O . GLN A 1 96 ? 7.094 -2.014 4.953 1 97.94 96 GLN A O 1
ATOM 746 N N . TRP A 1 97 ? 9.234 -1.98 4.387 1 98.44 97 TRP A N 1
ATOM 747 C CA . TRP A 1 97 ? 9.344 -0.539 4.582 1 98.44 97 TRP A CA 1
ATOM 748 C C . TRP A 1 97 ? 8.656 0.219 3.455 1 98.44 97 TRP A C 1
ATOM 750 O O . TRP A 1 97 ? 8.117 1.307 3.668 1 98.44 97 TRP A O 1
ATOM 760 N N . ILE A 1 98 ? 8.664 -0.393 2.23 1 98.56 98 ILE A N 1
ATOM 761 C CA . ILE A 1 98 ? 7.906 0.199 1.132 1 98.56 98 ILE A CA 1
ATOM 762 C C . ILE A 1 98 ? 6.418 0.209 1.476 1 98.56 98 ILE A C 1
ATOM 764 O O . ILE A 1 98 ? 5.75 1.24 1.352 1 98.56 98 ILE A O 1
ATOM 768 N N . ASP A 1 99 ? 5.926 -0.917 1.973 1 97.81 99 ASP A N 1
ATOM 769 C CA . ASP A 1 99 ? 4.523 -1.019 2.359 1 97.81 99 ASP A CA 1
ATOM 770 C C . ASP A 1 99 ? 4.203 -0.076 3.518 1 97.81 99 ASP A C 1
ATOM 772 O O . ASP A 1 99 ? 3.205 0.648 3.477 1 97.81 99 ASP A O 1
ATOM 776 N N . PHE A 1 100 ? 5.082 -0.064 4.555 1 97.75 100 PHE A N 1
ATOM 777 C CA . PHE A 1 100 ? 4.934 0.826 5.703 1 97.75 100 PHE A CA 1
ATOM 778 C C . PHE A 1 100 ? 4.875 2.281 5.254 1 97.75 100 PHE A C 1
ATOM 780 O O . PHE A 1 100 ? 4.031 3.047 5.723 1 97.75 100 PHE A O 1
ATOM 787 N N . SER A 1 101 ? 5.742 2.639 4.367 1 98.25 101 SER A N 1
ATOM 788 C CA . SER A 1 101 ? 5.809 3.998 3.84 1 98.25 101 SER A CA 1
ATOM 789 C C . SER A 1 101 ? 4.496 4.395 3.168 1 98.25 101 SER A C 1
ATOM 791 O O . SER A 1 101 ? 4.043 5.531 3.305 1 98.25 101 SER A O 1
ATOM 793 N N . ALA A 1 102 ? 3.898 3.504 2.418 1 97.25 102 ALA A N 1
ATOM 794 C CA . ALA A 1 102 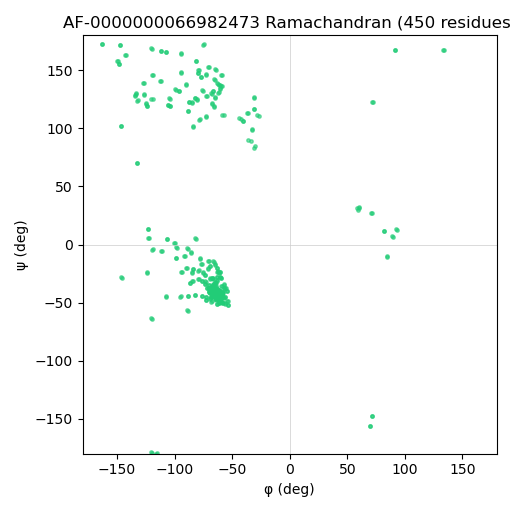? 2.686 3.779 1.653 1 97.25 102 ALA A CA 1
ATOM 795 C C . ALA A 1 102 ? 1.458 3.809 2.561 1 97.25 102 ALA A C 1
ATOM 797 O O . ALA A 1 102 ? 0.662 4.75 2.506 1 97.25 102 ALA A O 1
ATOM 798 N N . THR A 1 103 ? 1.362 2.83 3.49 1 95.5 103 THR A N 1
ATOM 799 C CA . THR A 1 103 ? 0.104 2.615 4.195 1 95.5 103 THR A CA 1
ATOM 800 C C . THR A 1 103 ? 0.087 3.379 5.516 1 95.5 103 THR A C 1
ATOM 802 O O . THR A 1 103 ? -0.981 3.719 6.031 1 95.5 103 THR A O 1
ATOM 805 N N . GLU A 1 104 ? 1.263 3.674 6.055 1 96.62 104 GLU A N 1
ATOM 806 C CA . GLU A 1 104 ? 1.325 4.312 7.367 1 96.62 104 GLU A CA 1
ATOM 807 C C . GLU A 1 104 ? 1.741 5.777 7.25 1 96.62 104 GLU A C 1
A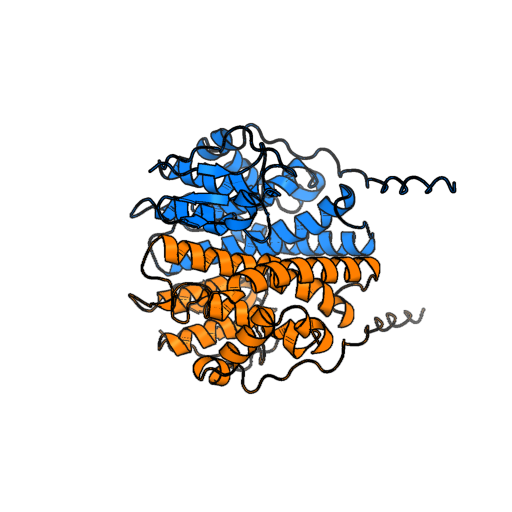TOM 809 O O . GLU A 1 104 ? 1.128 6.652 7.863 1 96.62 104 GLU A O 1
ATOM 814 N N . VAL A 1 105 ? 2.738 6.047 6.438 1 98.38 105 VAL A N 1
ATOM 815 C CA . VAL A 1 105 ? 3.295 7.395 6.379 1 98.38 105 VAL A CA 1
ATOM 816 C C . VAL A 1 105 ? 2.541 8.219 5.34 1 98.38 105 VAL A C 1
ATOM 818 O O . VAL A 1 105 ? 1.888 9.211 5.68 1 98.38 105 VAL A O 1
ATOM 821 N N . ASP A 1 106 ? 2.492 7.758 4.117 1 97.94 106 ASP A N 1
ATOM 822 C CA . ASP A 1 106 ? 1.886 8.492 3.016 1 97.94 106 ASP A CA 1
ATOM 823 C C . ASP A 1 106 ? 0.385 8.672 3.232 1 97.94 106 ASP A C 1
ATOM 825 O O . ASP A 1 106 ? -0.146 9.773 3.066 1 97.94 106 ASP A O 1
ATOM 829 N N . ALA A 1 107 ? -0.281 7.613 3.59 1 96.31 107 ALA A N 1
ATOM 830 C CA . ALA A 1 107 ? -1.729 7.633 3.779 1 96.31 107 ALA A CA 1
ATOM 831 C C . ALA A 1 107 ? -2.127 8.633 4.859 1 96.31 107 ALA A C 1
ATOM 833 O O . ALA A 1 107 ? -3.041 9.438 4.66 1 96.31 107 ALA A O 1
ATOM 834 N N . ASN A 1 108 ? -1.435 8.625 6.004 1 97.25 108 ASN A N 1
ATOM 835 C CA . ASN A 1 108 ? -1.8 9.508 7.105 1 97.25 108 ASN A CA 1
ATOM 836 C C . ASN A 1 108 ? -1.407 10.953 6.816 1 97.25 108 ASN A C 1
ATOM 838 O O . ASN A 1 108 ? -2.096 11.883 7.238 1 97.25 108 ASN A O 1
ATOM 842 N N . THR A 1 109 ? -0.296 11.148 6.113 1 98.31 109 THR A N 1
ATOM 843 C CA . THR A 1 109 ? 0.059 12.484 5.668 1 98.31 109 THR A CA 1
ATOM 844 C C . THR A 1 109 ? -1.02 13.055 4.746 1 98.31 109 THR A C 1
ATOM 846 O O . THR A 1 109 ? -1.411 14.211 4.883 1 98.31 109 THR A O 1
ATOM 849 N N . GLY A 1 110 ? -1.509 12.234 3.822 1 96.94 110 GLY A N 1
ATOM 850 C CA . GLY A 1 110 ? -2.568 12.656 2.92 1 96.94 110 GLY A CA 1
ATOM 851 C C . GLY A 1 110 ? -3.857 13.008 3.635 1 96.94 110 GLY A C 1
ATOM 852 O O . GLY A 1 110 ? -4.504 14.008 3.305 1 96.94 110 GLY A O 1
ATOM 853 N N . LYS A 1 111 ? -4.242 12.219 4.648 1 95.31 111 LYS A N 1
ATOM 854 C CA . LYS A 1 111 ? -5.457 12.469 5.418 1 95.31 111 LYS A CA 1
ATOM 855 C C . LYS A 1 111 ? -5.379 13.797 6.156 1 95.31 111 LYS A C 1
ATOM 857 O O . LYS A 1 111 ? -6.402 14.43 6.414 1 95.31 111 LYS A O 1
ATOM 862 N N . TRP A 1 112 ? -4.191 14.195 6.469 1 97.44 112 TRP A N 1
ATOM 863 C CA . TRP A 1 112 ? -3.955 15.477 7.133 1 97.44 112 TRP A CA 1
ATOM 864 C C . TRP A 1 112 ? -3.939 16.625 6.129 1 97.44 112 TRP A C 1
ATOM 866 O O . TRP A 1 112 ? -4.68 17.594 6.277 1 97.44 112 TRP A O 1
ATOM 876 N N . LEU A 1 113 ? -3.309 16.484 5.027 1 97.88 113 LEU A N 1
ATOM 877 C CA . LEU A 1 113 ? -2.959 17.562 4.105 1 97.88 113 LEU A CA 1
ATOM 878 C C . LEU A 1 113 ? -4.082 17.797 3.107 1 97.88 113 LEU A C 1
ATOM 880 O O . LEU A 1 113 ? -4.48 18.953 2.885 1 97.88 113 LEU A O 1
ATOM 884 N N . PHE A 1 114 ? -4.676 16.797 2.525 1 95.69 114 PHE A N 1
ATOM 885 C CA . PHE A 1 114 ? -5.527 16.922 1.348 1 95.69 114 PHE A CA 1
ATOM 886 C C . PHE A 1 114 ? -6.828 17.641 1.697 1 95.69 114 PHE A C 1
ATOM 888 O O . PHE A 1 114 ? -7.32 18.453 0.918 1 95.69 114 PHE A O 1
ATOM 895 N N . PRO A 1 115 ? -7.418 17.297 2.863 1 94.88 115 PRO A N 1
ATOM 896 C CA . PRO A 1 115 ? -8.609 18.078 3.217 1 94.88 115 PRO A CA 1
ATOM 897 C C . PRO A 1 115 ? -8.312 19.562 3.348 1 94.88 115 PRO A C 1
ATOM 899 O O . PRO A 1 115 ? -9.141 20.391 2.963 1 94.88 115 PRO A O 1
ATOM 902 N N . ARG A 1 116 ? -7.164 19.922 3.836 1 96.44 116 ARG A N 1
ATOM 903 C CA . ARG A 1 116 ? -6.805 21.328 3.982 1 96.44 116 ARG A CA 1
ATOM 904 C C . ARG A 1 116 ? -6.648 22 2.623 1 96.44 116 ARG A C 1
ATOM 906 O O . ARG A 1 116 ? -6.969 23.188 2.465 1 96.44 116 ARG A O 1
ATOM 913 N N . LEU A 1 117 ? -6.258 21.203 1.646 1 94.94 117 LEU A N 1
ATOM 914 C CA . LEU A 1 117 ? -6.031 21.734 0.307 1 94.94 117 LEU A CA 1
ATOM 915 C C . LEU A 1 117 ? -7.312 21.703 -0.519 1 94.94 117 LEU A C 1
ATOM 917 O O . LEU A 1 117 ? -7.32 22.109 -1.678 1 94.94 117 LEU A O 1
ATOM 921 N N . GLY A 1 118 ? -8.375 21.172 -0.032 1 91.94 118 GLY A N 1
ATOM 922 C CA . GLY A 1 118 ? -9.672 21.203 -0.688 1 91.94 118 GLY A CA 1
ATOM 923 C C . GLY A 1 118 ? -9.93 19.969 -1.54 1 91.94 118 GLY A C 1
ATOM 924 O O . GLY A 1 118 ? -10.891 19.938 -2.316 1 91.94 118 GLY A O 1
ATOM 925 N N . PHE A 1 119 ? -9.078 18.953 -1.355 1 90.12 119 PHE A N 1
ATOM 926 C CA . PHE A 1 119 ? -9.219 17.75 -2.18 1 90.12 119 PHE A CA 1
ATOM 927 C C . PHE A 1 119 ? -10.125 16.734 -1.502 1 90.12 119 PHE A C 1
ATOM 929 O O . PHE A 1 119 ? -10.461 15.703 -2.094 1 90.12 119 PHE A O 1
ATOM 936 N N . ALA A 1 120 ? -10.477 16.938 -0.255 1 89.31 120 ALA A N 1
ATOM 937 C CA . ALA A 1 120 ? -11.422 16.156 0.545 1 89.31 120 ALA A CA 1
ATOM 938 C C . ALA A 1 120 ? -12.109 17.031 1.59 1 89.31 120 ALA A C 1
ATOM 940 O O . ALA A 1 120 ? -11.609 18.109 1.921 1 89.31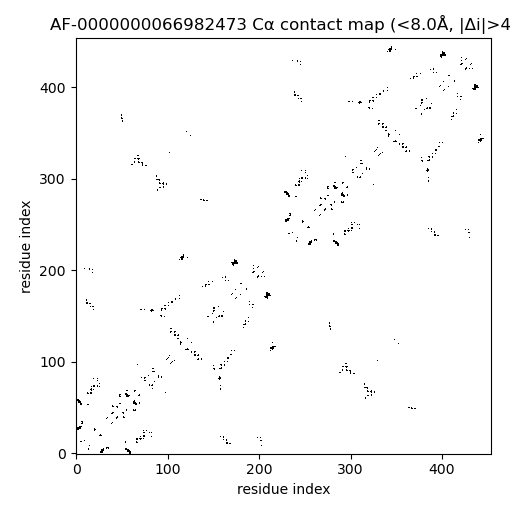 120 ALA A O 1
ATOM 941 N N . PRO A 1 121 ? -13.266 16.562 2.043 1 89.75 121 PRO A N 1
ATOM 942 C CA . PRO A 1 121 ? -13.906 17.359 3.084 1 89.75 121 PRO A CA 1
ATOM 943 C C . PRO A 1 121 ? -13.039 17.516 4.328 1 89.75 121 PRO A C 1
ATOM 945 O O . PRO A 1 121 ? -12.438 16.547 4.797 1 89.75 121 PRO A O 1
ATOM 948 N N . TYR A 1 122 ? -13.047 18.781 4.805 1 94.12 122 TYR A N 1
ATOM 949 C CA . TYR A 1 122 ? -12.305 19.047 6.035 1 94.12 122 TYR A CA 1
ATOM 950 C C . TYR A 1 122 ? -13.172 18.781 7.262 1 94.12 122 TYR A C 1
ATOM 952 O O . TYR A 1 122 ? -14.25 19.359 7.398 1 94.12 122 TYR A O 1
ATOM 960 N N . VAL A 1 123 ? -12.719 17.922 8.102 1 93.19 123 VAL A N 1
ATOM 961 C CA . VAL A 1 123 ? -13.367 17.609 9.375 1 93.19 123 VAL A CA 1
ATOM 962 C C . VAL A 1 123 ? -12.328 17.609 10.5 1 93.19 123 VAL A C 1
ATOM 964 O O . VAL A 1 123 ? -11.367 16.844 10.469 1 93.19 123 VAL A O 1
ATOM 967 N N . ALA A 1 124 ? -12.562 18.422 11.523 1 95.06 124 ALA A N 1
ATOM 968 C CA . ALA A 1 124 ? -11.57 18.656 12.57 1 95.06 124 ALA A CA 1
ATOM 969 C C . ALA A 1 124 ? -11.211 17.359 13.289 1 95.06 124 ALA A C 1
ATOM 971 O O . ALA A 1 124 ? -10.031 17.062 13.492 1 95.06 124 ALA A O 1
ATOM 972 N N . VAL A 1 125 ? -12.18 16.594 13.68 1 93.88 125 VAL A N 1
ATOM 973 C CA . VAL A 1 125 ? -11.93 15.383 14.438 1 93.88 125 VAL A CA 1
ATOM 974 C C . VAL A 1 125 ? -11.141 14.391 13.578 1 93.88 125 VAL A C 1
ATOM 976 O O . VAL A 1 125 ? -10.305 13.641 14.094 1 93.88 125 VAL A O 1
ATOM 979 N N . SER A 1 126 ? -11.375 14.391 12.281 1 93.5 126 SER A N 1
ATOM 980 C CA . SER A 1 126 ? -10.648 13.523 11.359 1 93.5 126 SER A CA 1
ATOM 981 C C . SER A 1 126 ? -9.195 13.961 11.219 1 93.5 126 SER A C 1
ATOM 983 O O . SER A 1 126 ? -8.297 13.117 11.109 1 93.5 126 SER A O 1
ATOM 985 N N . GLU A 1 127 ? -9 15.234 11.219 1 95.81 127 GLU A N 1
ATOM 986 C CA . GLU A 1 127 ? -7.641 15.758 11.156 1 95.81 127 GLU A CA 1
ATOM 987 C C . GLU A 1 127 ? -6.832 15.344 12.383 1 95.81 127 GLU A C 1
ATOM 989 O O . GLU A 1 127 ? -5.688 14.906 12.266 1 95.81 127 GLU A O 1
ATOM 994 N N . GLU A 1 128 ? -7.434 15.508 13.516 1 96.75 128 GLU A N 1
ATOM 995 C CA . GLU A 1 128 ? -6.762 15.117 14.75 1 96.75 128 GLU A CA 1
ATOM 996 C C . GLU A 1 128 ? -6.395 13.633 14.742 1 96.75 128 GLU A C 1
ATOM 998 O O . GLU A 1 128 ? -5.293 13.258 15.156 1 96.75 128 GLU A O 1
ATOM 1003 N N . ALA A 1 129 ? -7.293 12.867 14.273 1 94.62 129 ALA A N 1
ATOM 1004 C CA . ALA A 1 129 ? -7.047 11.43 14.18 1 94.62 129 ALA A CA 1
ATOM 1005 C C . ALA A 1 129 ? -5.906 11.133 13.211 1 94.62 129 ALA A C 1
ATOM 1007 O O . ALA A 1 129 ? -5.074 10.258 13.469 1 94.62 129 ALA A O 1
ATOM 1008 N N . ALA A 1 130 ? -5.891 11.828 12.109 1 96.19 130 ALA A N 1
ATOM 1009 C CA . ALA A 1 130 ? -4.848 11.648 11.102 1 96.19 130 ALA A CA 1
ATOM 1010 C C . ALA A 1 130 ? -3.477 12.023 11.656 1 96.19 130 ALA A C 1
ATOM 1012 O O . ALA A 1 130 ? -2.49 11.32 11.438 1 96.19 130 ALA A O 1
ATOM 1013 N N . ILE A 1 131 ? -3.441 13.117 12.359 1 98.06 131 ILE A N 1
ATOM 1014 C CA . ILE A 1 131 ? -2.195 13.586 12.953 1 98.06 131 ILE A CA 1
ATOM 1015 C C . ILE A 1 131 ? -1.691 12.578 13.977 1 98.06 131 ILE A C 1
ATOM 1017 O O . ILE A 1 131 ? -0.507 12.234 13.992 1 98.06 131 ILE A O 1
ATOM 1021 N N . ALA A 1 132 ? -2.588 12.094 14.82 1 97.44 132 ALA A N 1
ATOM 1022 C CA . ALA A 1 132 ? -2.215 11.102 15.828 1 97.44 132 ALA A CA 1
ATOM 1023 C C . ALA A 1 132 ? -1.673 9.836 15.18 1 97.44 132 ALA A C 1
ATOM 1025 O O . ALA A 1 132 ? -0.661 9.289 15.625 1 97.44 132 ALA A O 1
ATOM 1026 N N . ALA A 1 133 ? -2.326 9.406 14.164 1 96.56 133 ALA A N 1
ATOM 1027 C CA . ALA A 1 133 ? -1.885 8.203 13.453 1 96.56 133 ALA A CA 1
ATOM 1028 C C . ALA A 1 133 ? -0.521 8.422 12.805 1 96.56 133 ALA A C 1
ATOM 1030 O O . ALA A 1 133 ? 0.336 7.535 12.836 1 96.56 133 ALA A O 1
ATOM 1031 N N . LEU A 1 134 ? -0.333 9.547 12.227 1 98.38 134 LEU A N 1
ATOM 1032 C CA . LEU A 1 134 ? 0.944 9.875 11.602 1 98.38 134 LEU A CA 1
ATOM 1033 C C . LEU A 1 134 ? 2.062 9.914 12.633 1 98.38 134 LEU A C 1
ATOM 1035 O O . LEU A 1 134 ? 3.158 9.406 12.391 1 98.38 134 LEU A O 1
ATOM 1039 N N . LYS A 1 135 ? 1.772 10.469 13.75 1 98.56 135 LYS A N 1
ATOM 1040 C CA . LYS A 1 135 ? 2.773 10.531 14.812 1 98.56 135 LYS A CA 1
ATOM 1041 C C . LYS A 1 135 ? 3.166 9.133 15.273 1 98.56 135 LYS A C 1
ATOM 1043 O O . LYS A 1 135 ? 4.34 8.867 15.555 1 98.56 135 LYS A O 1
ATOM 1048 N N . ARG A 1 136 ? 2.213 8.258 15.328 1 97.06 136 ARG A N 1
ATOM 1049 C CA . ARG A 1 136 ? 2.525 6.875 15.664 1 97.06 136 ARG A CA 1
ATOM 1050 C C . ARG A 1 136 ? 3.457 6.258 14.625 1 97.06 136 ARG A C 1
ATOM 1052 O O . ARG A 1 136 ? 4.438 5.602 14.977 1 97.06 136 ARG A O 1
ATOM 1059 N N . SER A 1 137 ? 3.186 6.461 13.391 1 98 137 SER A N 1
ATOM 1060 C CA . SER A 1 137 ? 3.998 5.934 12.305 1 98 137 SER A CA 1
ATOM 1061 C C . SER A 1 137 ? 5.402 6.527 12.32 1 98 137 SER A C 1
ATOM 1063 O O . SER A 1 137 ? 6.391 5.801 12.203 1 98 137 SER A O 1
ATOM 1065 N N . LEU A 1 138 ? 5.453 7.82 12.477 1 98.75 138 LEU A N 1
ATOM 1066 C CA . LEU A 1 138 ? 6.75 8.492 12.508 1 98.75 138 LEU A CA 1
ATOM 1067 C C . LEU A 1 138 ? 7.547 8.086 13.742 1 98.75 138 LEU A C 1
ATOM 1069 O O . LEU A 1 138 ? 8.773 8 13.688 1 98.75 138 LEU A O 1
ATOM 1073 N N . GLY A 1 139 ? 6.797 7.855 14.805 1 98.38 139 GLY A N 1
ATOM 1074 C CA . GLY A 1 139 ? 7.461 7.344 15.992 1 98.38 139 GLY A CA 1
ATOM 1075 C C . GLY A 1 139 ? 8.133 6.004 15.773 1 98.38 139 GLY A C 1
ATOM 1076 O O . GLY A 1 139 ? 9.281 5.805 16.188 1 98.38 139 GLY A O 1
ATOM 1077 N N . ALA A 1 140 ? 7.477 5.117 15.18 1 97.31 140 ALA A N 1
ATOM 1078 C CA . ALA A 1 140 ? 8.039 3.807 14.859 1 97.31 140 ALA A CA 1
ATOM 1079 C C . ALA A 1 140 ? 9.242 3.939 13.93 1 97.31 140 ALA A C 1
ATOM 1081 O O . ALA A 1 140 ? 10.273 3.295 14.148 1 97.31 140 ALA A O 1
ATOM 1082 N N . LEU A 1 141 ? 9.094 4.738 12.906 1 98.44 141 LEU A N 1
ATOM 1083 C CA . LEU A 1 141 ? 10.188 4.988 11.977 1 98.44 141 LEU A CA 1
ATOM 1084 C C . LEU A 1 141 ? 11.383 5.598 12.703 1 98.44 141 LEU A C 1
ATOM 1086 O O . LEU A 1 141 ? 12.531 5.211 12.453 1 98.44 141 LEU A O 1
ATOM 1090 N N . ASN A 1 142 ? 11.062 6.531 13.562 1 98.69 142 ASN A N 1
ATOM 1091 C CA . ASN A 1 142 ? 12.109 7.195 14.336 1 98.69 142 ASN A CA 1
ATOM 1092 C C . ASN A 1 142 ? 12.883 6.207 15.195 1 98.69 142 ASN A C 1
ATOM 1094 O O . ASN A 1 142 ? 14.109 6.293 15.305 1 98.69 142 ASN A O 1
ATOM 1098 N N . THR A 1 143 ? 12.211 5.324 15.781 1 97.25 143 THR A N 1
ATOM 1099 C CA . THR A 1 143 ? 12.836 4.285 16.594 1 97.25 143 THR A CA 1
ATOM 1100 C C . THR A 1 143 ? 13.781 3.441 15.75 1 97.25 143 THR A C 1
ATOM 1102 O O . THR A 1 143 ? 14.922 3.195 16.156 1 97.25 143 THR A O 1
ATOM 1105 N N . HIS A 1 144 ? 13.367 3.055 14.609 1 97.25 144 HIS A N 1
ATOM 1106 C CA . HIS A 1 144 ? 14.203 2.248 13.727 1 97.25 144 HIS A CA 1
ATOM 1107 C C . HIS A 1 144 ? 15.445 3.02 13.281 1 97.25 144 HIS A C 1
ATOM 1109 O O . HIS A 1 144 ? 16.547 2.479 13.289 1 97.25 144 HIS A O 1
ATOM 1115 N N . LEU A 1 145 ? 15.281 4.258 12.953 1 98.19 145 LEU A N 1
ATOM 1116 C CA . LEU A 1 145 ? 16.328 5.074 12.352 1 98.19 145 LEU A CA 1
ATOM 1117 C C . LEU A 1 145 ? 17.328 5.547 13.414 1 98.19 145 LEU A C 1
ATOM 1119 O O . LEU A 1 145 ? 18.375 6.098 13.086 1 98.19 145 LEU A O 1
ATOM 1123 N N . ALA A 1 146 ? 16.953 5.371 14.656 1 97.56 146 ALA A N 1
ATOM 1124 C CA . ALA A 1 146 ? 17.891 5.711 15.734 1 97.56 146 ALA A CA 1
ATOM 1125 C C . ALA A 1 146 ? 19.172 4.902 15.617 1 97.56 146 ALA A C 1
ATOM 1127 O O . ALA A 1 146 ? 20.25 5.383 15.984 1 97.56 146 ALA A O 1
ATOM 1128 N N . SER A 1 147 ? 19.078 3.711 15.055 1 96.38 147 SER A N 1
ATOM 1129 C CA . SER A 1 147 ? 20.25 2.838 15.016 1 96.38 147 SER A CA 1
ATOM 1130 C C . SER A 1 147 ? 20.594 2.445 13.586 1 96.38 147 SER A C 1
ATOM 1132 O O . SER A 1 147 ? 21.438 1.571 13.359 1 96.38 147 SER A O 1
ATOM 1134 N N . ASN A 1 148 ? 19.938 2.986 12.609 1 96.88 148 ASN A N 1
ATOM 1135 C CA . ASN A 1 148 ? 20.156 2.65 11.211 1 96.88 148 ASN A CA 1
ATOM 1136 C C . ASN A 1 148 ? 20.266 3.902 10.344 1 96.88 148 ASN A C 1
ATOM 1138 O O . ASN A 1 148 ? 19.438 4.809 10.453 1 96.88 148 ASN A O 1
ATOM 1142 N N . THR A 1 149 ? 21.297 3.949 9.555 1 97.38 149 THR A N 1
ATOM 1143 C CA . THR A 1 149 ? 21.469 5.066 8.625 1 97.38 149 THR A CA 1
ATOM 1144 C C . THR A 1 149 ? 20.469 4.965 7.477 1 97.38 149 THR A C 1
ATOM 1146 O O . THR A 1 149 ? 19.875 5.965 7.078 1 97.38 149 THR A O 1
ATOM 1149 N N . TYR A 1 150 ? 20.344 3.766 6.934 1 98.12 150 TYR A N 1
ATOM 1150 C CA . TYR A 1 150 ? 19.375 3.43 5.891 1 98.12 150 TYR A CA 1
ATOM 1151 C C . TYR A 1 150 ? 18.312 2.471 6.418 1 98.12 150 TYR A C 1
ATOM 1153 O O . TYR A 1 150 ? 18.438 1.95 7.531 1 98.12 150 TYR A O 1
ATOM 1161 N N . LEU A 1 151 ? 17.281 2.314 5.695 1 98.25 151 LEU A N 1
ATOM 1162 C CA . LEU A 1 151 ? 16.203 1.473 6.188 1 98.25 151 LEU A CA 1
ATOM 1163 C C . LEU A 1 151 ? 16.609 0.006 6.203 1 98.25 151 LEU A C 1
ATOM 1165 O O . LEU A 1 151 ? 16.234 -0.743 7.105 1 98.25 151 LEU A O 1
ATOM 1169 N N . VAL A 1 152 ? 17.312 -0.382 5.172 1 98.12 152 VAL A N 1
ATOM 1170 C CA . VAL A 1 152 ? 17.75 -1.771 5.078 1 98.12 152 VAL A CA 1
ATOM 1171 C C . VAL A 1 152 ? 19.219 -1.827 4.668 1 98.12 152 VAL A C 1
ATOM 1173 O O . VAL A 1 152 ? 19.609 -1.195 3.686 1 98.12 152 VAL A O 1
ATOM 1176 N N . GLY A 1 153 ? 20 -2.523 5.379 1 96.06 153 GLY A N 1
ATOM 1177 C CA . GLY A 1 153 ? 21.406 -2.689 5.043 1 96.06 153 GLY A CA 1
ATOM 1178 C C . GLY A 1 153 ? 22.219 -1.432 5.266 1 96.06 153 GLY A C 1
ATOM 1179 O O . GLY A 1 153 ? 21.953 -0.671 6.199 1 96.06 153 GLY A O 1
ATOM 1180 N N . HIS A 1 154 ? 23.266 -1.254 4.398 1 96.44 154 HIS A N 1
ATOM 1181 C CA . HIS A 1 154 ? 24.25 -0.206 4.664 1 96.44 154 HIS A CA 1
ATOM 1182 C C . HIS A 1 154 ? 24.359 0.76 3.488 1 96.44 154 HIS A C 1
ATOM 1184 O O . HIS A 1 154 ? 25.328 1.518 3.389 1 96.44 154 HIS A O 1
ATOM 1190 N N . SER A 1 155 ? 23.469 0.671 2.648 1 97 155 SER A N 1
ATOM 1191 C CA . SER A 1 155 ? 23.375 1.585 1.515 1 97 155 SER A CA 1
ATOM 1192 C C . SER A 1 155 ? 21.938 1.831 1.108 1 97 155 SER A C 1
ATOM 1194 O O . SER A 1 155 ? 21.016 1.171 1.611 1 97 155 SER A O 1
ATOM 1196 N N . VAL A 1 156 ? 21.781 2.773 0.206 1 98.38 156 VAL A N 1
ATOM 1197 C CA . VAL A 1 156 ? 20.438 3.129 -0.272 1 98.38 156 VAL A CA 1
ATOM 1198 C C . VAL A 1 156 ? 19.797 1.925 -0.962 1 98.38 156 VAL A C 1
ATOM 1200 O O . VAL A 1 156 ? 20.453 1.244 -1.762 1 98.38 156 VAL A O 1
ATOM 1203 N N . THR A 1 157 ? 18.609 1.641 -0.586 1 98.62 157 THR A N 1
ATOM 1204 C CA . THR A 1 157 ? 17.797 0.655 -1.291 1 98.62 157 THR A CA 1
ATOM 1205 C C . THR A 1 157 ? 16.516 1.292 -1.832 1 98.62 157 THR A C 1
ATOM 1207 O O . THR A 1 157 ? 16.297 2.492 -1.657 1 98.62 157 THR A O 1
ATOM 1210 N N . LEU A 1 158 ? 15.68 0.521 -2.475 1 98.81 158 LEU A N 1
ATOM 1211 C CA . LEU A 1 158 ? 14.406 1.007 -2.984 1 98.81 158 LEU A CA 1
ATOM 1212 C C . LEU A 1 158 ? 13.5 1.469 -1.845 1 98.81 158 LEU A C 1
ATOM 1214 O O . LEU A 1 158 ? 12.703 2.391 -2.016 1 98.81 158 LEU A O 1
ATOM 1218 N N . ALA A 1 159 ? 13.648 0.83 -0.658 1 98.81 159 ALA A N 1
ATOM 1219 C CA . ALA A 1 159 ? 12.883 1.244 0.513 1 98.81 159 ALA A CA 1
ATOM 1220 C C . ALA A 1 159 ? 13.156 2.703 0.864 1 98.81 159 ALA A C 1
ATOM 1222 O O . ALA A 1 159 ? 12.234 3.461 1.168 1 98.81 159 ALA A O 1
ATOM 1223 N N . ASP A 1 160 ? 14.398 3.092 0.8 1 98.94 160 ASP A N 1
ATOM 1224 C CA . ASP A 1 160 ? 14.773 4.465 1.118 1 98.94 160 ASP A CA 1
ATOM 1225 C C . ASP A 1 160 ? 14.195 5.441 0.098 1 98.94 160 ASP A C 1
ATOM 1227 O O . ASP A 1 160 ? 13.758 6.535 0.459 1 98.94 160 ASP A O 1
ATOM 1231 N N . ILE A 1 161 ? 14.25 5.074 -1.119 1 98.88 161 ILE A N 1
ATOM 1232 C CA . ILE A 1 161 ? 13.734 5.922 -2.189 1 98.88 161 ILE A CA 1
ATOM 1233 C C . ILE A 1 161 ? 12.242 6.156 -1.995 1 98.88 161 ILE A C 1
ATOM 1235 O O . ILE A 1 161 ? 11.781 7.301 -1.966 1 98.88 161 ILE A O 1
ATOM 1239 N N . VAL A 1 162 ? 11.5 5.129 -1.792 1 98.88 162 VAL A N 1
ATOM 1240 C CA . VAL A 1 162 ? 10.047 5.211 -1.67 1 98.88 162 VAL A CA 1
ATOM 1241 C C . VAL A 1 162 ? 9.68 5.961 -0.392 1 98.88 162 VAL A C 1
ATOM 1243 O O . VAL A 1 162 ? 8.82 6.848 -0.41 1 98.88 162 VAL A O 1
ATOM 1246 N N . MET A 1 163 ? 10.344 5.645 0.709 1 98.88 163 MET A N 1
ATOM 1247 C CA . MET A 1 163 ? 10.062 6.301 1.982 1 98.88 163 MET A CA 1
ATOM 1248 C C . MET A 1 163 ? 10.312 7.805 1.888 1 98.88 163 MET A C 1
ATOM 1250 O O . MET A 1 163 ? 9.477 8.602 2.307 1 98.88 163 MET A O 1
ATOM 1254 N N . THR A 1 164 ? 11.422 8.172 1.324 1 98.88 164 THR A N 1
ATOM 1255 C CA . THR A 1 164 ? 11.766 9.586 1.208 1 98.88 164 THR A CA 1
ATOM 1256 C C . THR A 1 164 ? 10.742 10.328 0.361 1 98.88 164 THR A C 1
ATOM 1258 O O . THR A 1 164 ? 10.297 11.414 0.728 1 98.88 164 THR A O 1
ATOM 1261 N N . CYS A 1 165 ? 10.328 9.711 -0.721 1 98.81 165 CYS A N 1
ATOM 1262 C CA . CYS A 1 165 ? 9.32 10.32 -1.581 1 98.81 165 CYS A CA 1
ATOM 1263 C C . CYS A 1 165 ? 7.988 10.453 -0.854 1 98.81 165 CYS A C 1
ATOM 1265 O O . CYS A 1 165 ? 7.273 11.445 -1.032 1 98.81 165 CYS A O 1
ATOM 1267 N N . ASN A 1 166 ? 7.648 9.484 -0.037 1 98.69 166 ASN A N 1
ATOM 1268 C CA . ASN A 1 166 ? 6.387 9.516 0.693 1 98.69 166 ASN A CA 1
ATOM 1269 C C . ASN A 1 166 ? 6.434 10.5 1.858 1 98.69 166 ASN A C 1
ATOM 1271 O O . ASN A 1 166 ? 5.395 10.977 2.314 1 98.69 166 ASN A O 1
ATOM 1275 N N . LEU A 1 167 ? 7.605 10.781 2.359 1 98.81 167 LEU A N 1
ATOM 1276 C CA . LEU A 1 167 ? 7.777 11.789 3.396 1 98.81 167 LEU A CA 1
ATOM 1277 C C . LEU A 1 167 ? 7.754 13.195 2.797 1 98.81 167 LEU A C 1
ATOM 1279 O O . LEU A 1 167 ? 7.449 14.164 3.492 1 98.81 167 LEU A O 1
ATOM 1283 N N . TYR A 1 168 ? 8.023 13.336 1.552 1 98.56 168 TYR A N 1
ATOM 1284 C CA . TYR A 1 168 ? 8.32 14.594 0.879 1 98.56 168 TYR A CA 1
ATOM 1285 C C . TYR A 1 168 ? 7.16 15.578 1.019 1 98.56 1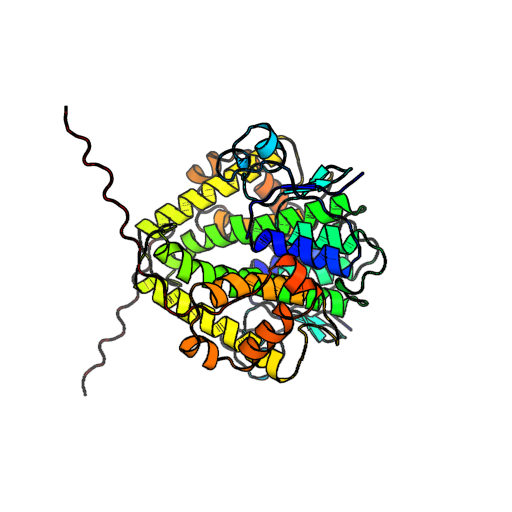68 TYR A C 1
ATOM 1287 O O . TYR A 1 168 ? 7.352 16.719 1.432 1 98.56 168 TYR A O 1
ATOM 1295 N N . MET A 1 169 ? 5.953 15.109 0.728 1 96.81 169 MET A N 1
ATOM 1296 C CA . MET A 1 169 ? 4.809 16.016 0.774 1 96.81 169 MET A CA 1
ATOM 1297 C C . MET A 1 169 ? 4.578 16.531 2.191 1 96.81 169 MET A C 1
ATOM 1299 O O . MET A 1 169 ? 4.184 17.672 2.383 1 96.81 169 MET A O 1
ATOM 1303 N N . GLY A 1 170 ? 4.816 15.633 3.176 1 98.19 170 GLY A N 1
ATOM 1304 C CA . GLY A 1 170 ? 4.703 16.094 4.555 1 98.19 170 GLY A CA 1
ATOM 1305 C C . GLY A 1 170 ? 5.707 17.172 4.906 1 98.19 170 GLY A C 1
ATOM 1306 O O . GLY A 1 170 ? 5.328 18.25 5.363 1 98.19 170 GLY A O 1
ATOM 1307 N N . PHE A 1 171 ? 6.945 16.922 4.621 1 98.62 171 PHE A N 1
ATOM 1308 C CA . PHE A 1 171 ? 8.016 17.844 4.977 1 98.62 171 PHE A CA 1
ATOM 1309 C C . PHE A 1 171 ? 7.883 19.156 4.207 1 98.62 171 PHE A C 1
ATOM 1311 O O . PHE A 1 171 ? 8.109 20.234 4.758 1 98.62 171 PHE A O 1
ATOM 1318 N N . ALA A 1 172 ? 7.461 19.094 2.98 1 97.88 172 ALA A N 1
ATOM 1319 C CA . ALA A 1 172 ? 7.453 20.25 2.107 1 97.88 172 ALA A CA 1
ATOM 1320 C C . ALA A 1 172 ? 6.188 21.078 2.309 1 97.88 172 ALA A C 1
ATOM 1322 O O . ALA A 1 172 ? 6.18 22.297 2.057 1 97.88 172 ALA A O 1
ATOM 1323 N N . ARG A 1 173 ? 5.082 20.453 2.805 1 97.56 173 ARG A N 1
ATOM 1324 C CA . ARG A 1 173 ? 3.816 21.156 2.664 1 97.56 173 ARG A CA 1
ATOM 1325 C C . ARG A 1 173 ? 3.143 21.344 4.02 1 97.56 173 ARG A C 1
ATOM 1327 O O . ARG A 1 173 ? 2.355 22.281 4.203 1 97.56 173 ARG A O 1
ATOM 1334 N N . ILE A 1 174 ? 3.482 20.453 5.012 1 98.44 174 ILE A N 1
ATOM 1335 C CA . ILE A 1 174 ? 2.574 20.578 6.148 1 98.44 174 ILE A CA 1
ATOM 1336 C C . ILE A 1 174 ? 3.332 20.297 7.445 1 98.44 174 ILE A C 1
ATOM 1338 O O . ILE A 1 174 ? 2.953 20.797 8.508 1 98.44 174 ILE A O 1
ATOM 1342 N N . MET A 1 175 ? 4.383 19.5 7.457 1 98.62 175 MET A N 1
ATOM 1343 C CA . MET A 1 175 ? 5.148 19.219 8.664 1 98.62 175 MET A CA 1
ATOM 1344 C C . MET A 1 175 ? 6.184 20.297 8.93 1 98.62 175 MET A C 1
ATOM 1346 O O . MET A 1 175 ? 7.281 20.266 8.375 1 98.62 175 MET A O 1
ATOM 1350 N N . THR A 1 176 ? 5.887 21.156 9.82 1 98.44 176 THR A N 1
ATOM 1351 C CA . THR A 1 176 ? 6.809 22.219 10.188 1 98.44 176 THR A CA 1
ATOM 1352 C C . THR A 1 176 ? 7.953 21.688 11.039 1 98.44 176 THR A C 1
ATOM 1354 O O . THR A 1 176 ? 7.914 20.531 11.484 1 98.44 176 THR A O 1
ATOM 1357 N N . LYS A 1 177 ? 8.875 22.547 11.266 1 97.94 177 LYS A N 1
ATOM 1358 C CA . LYS A 1 177 ? 10.016 22.156 12.094 1 97.94 177 LYS A CA 1
ATOM 1359 C C . LYS A 1 177 ? 9.578 21.781 13.5 1 97.94 177 LYS A C 1
ATOM 1361 O O . LYS A 1 177 ? 10.125 20.844 14.102 1 97.94 177 LYS A O 1
ATOM 1366 N N . ASN A 1 178 ? 8.656 22.469 14.047 1 98 178 ASN A N 1
ATOM 1367 C CA . ASN A 1 178 ? 8.117 22.141 15.367 1 98 178 ASN A CA 1
ATOM 1368 C C . ASN A 1 178 ? 7.547 20.719 15.406 1 98 178 ASN A C 1
ATOM 1370 O O . ASN A 1 178 ? 7.762 19.984 16.375 1 98 178 ASN A O 1
ATOM 1374 N N . PHE A 1 179 ? 6.883 20.359 14.422 1 98.44 179 PHE A N 1
ATOM 1375 C CA . PHE A 1 179 ? 6.289 19.031 14.344 1 98.44 179 PHE A CA 1
ATOM 1376 C C . PHE A 1 179 ? 7.367 17.969 14.219 1 98.44 179 PHE A C 1
ATOM 1378 O O . PHE A 1 179 ? 7.379 17 14.977 1 98.44 179 PHE A O 1
ATOM 1385 N N . THR A 1 180 ? 8.32 18.172 13.281 1 98.5 180 THR A N 1
ATOM 1386 C CA . THR A 1 180 ? 9.273 17.125 12.961 1 98.5 180 THR A CA 1
ATOM 1387 C C . THR A 1 180 ? 10.344 17.016 14.047 1 98.5 180 THR A C 1
ATOM 1389 O O . THR A 1 180 ? 11.055 16 14.125 1 98.5 180 THR A O 1
ATOM 1392 N N . SER A 1 181 ? 10.477 18.016 14.867 1 98.19 181 SER A N 1
ATOM 1393 C CA . SER A 1 181 ? 11.445 17.969 15.961 1 98.19 181 SER A CA 1
ATOM 1394 C C . SER A 1 181 ? 11.117 16.844 16.938 1 98.19 181 SER A C 1
ATOM 1396 O O . SER A 1 181 ? 11.984 16.406 17.703 1 98.19 181 SER A O 1
ATOM 1398 N N . GLU A 1 182 ? 9.852 16.406 17 1 98.31 182 GLU A N 1
ATOM 1399 C CA . GLU A 1 182 ? 9.453 15.266 17.812 1 98.31 182 GLU A CA 1
ATOM 1400 C C . GLU A 1 182 ? 10.078 13.969 17.312 1 98.31 182 GLU A C 1
ATOM 1402 O O . GLU A 1 182 ? 10.102 12.961 18.031 1 98.31 182 GLU A O 1
ATOM 1407 N N . PHE A 1 183 ? 10.602 13.977 16.094 1 98.75 183 PHE A N 1
ATOM 1408 C CA . PHE A 1 183 ? 11.156 12.797 15.438 1 98.75 183 PHE A CA 1
ATOM 1409 C C . PHE A 1 183 ? 12.516 13.117 14.828 1 98.75 183 PHE A C 1
ATOM 1411 O O . PHE A 1 183 ? 12.68 13.062 13.602 1 98.75 183 PHE A O 1
ATOM 1418 N N . PRO A 1 184 ? 13.5 13.328 15.641 1 98.69 184 PRO A N 1
ATOM 1419 C CA . PRO A 1 184 ? 14.773 13.859 15.148 1 98.69 184 PRO A CA 1
ATOM 1420 C C . PRO A 1 184 ? 15.492 12.898 14.203 1 98.69 184 PRO A C 1
ATOM 1422 O O . PRO A 1 184 ? 16.188 13.344 13.281 1 98.69 184 PRO A O 1
ATOM 1425 N N . HIS A 1 185 ? 15.352 11.594 14.414 1 98.81 185 HIS A N 1
ATOM 1426 C CA . HIS A 1 185 ? 16.031 10.648 13.539 1 98.81 185 HIS A CA 1
ATOM 1427 C C . HIS A 1 185 ? 15.367 10.586 12.172 1 98.81 185 HIS A C 1
ATOM 1429 O O . HIS A 1 185 ? 16.031 10.336 11.164 1 98.81 185 HIS A O 1
ATOM 1435 N N . VAL A 1 186 ? 14.039 10.789 12.125 1 98.88 186 VAL A N 1
ATOM 1436 C CA . VAL A 1 186 ? 13.336 10.883 10.852 1 98.88 186 VAL A CA 1
ATOM 1437 C C . VAL A 1 186 ? 13.766 12.148 10.109 1 98.88 186 VAL A C 1
ATOM 1439 O O . VAL A 1 186 ? 14 12.117 8.898 1 98.88 186 VAL A O 1
ATOM 1442 N N . GLU A 1 187 ? 13.82 13.234 10.875 1 98.5 187 GLU A N 1
ATOM 1443 C CA . GLU A 1 187 ? 14.25 14.5 10.281 1 98.5 187 GLU A CA 1
ATOM 1444 C C . GLU A 1 187 ? 15.648 14.383 9.672 1 98.5 187 GLU A C 1
ATOM 1446 O O . GLU A 1 187 ? 15.867 14.766 8.523 1 98.5 187 GLU A O 1
ATOM 1451 N N . ARG A 1 188 ? 16.531 13.891 10.406 1 98.44 188 ARG A N 1
ATOM 1452 C CA . ARG A 1 188 ? 17.891 13.672 9.922 1 98.44 188 ARG A CA 1
ATOM 1453 C C . ARG A 1 188 ? 17.891 12.797 8.672 1 98.44 188 ARG A C 1
ATOM 1455 O O . ARG A 1 188 ? 18.562 13.117 7.688 1 98.44 188 ARG A O 1
ATOM 1462 N N . TYR A 1 189 ? 17.25 11.734 8.766 1 98.81 189 TYR A N 1
ATOM 1463 C CA . TYR A 1 189 ? 17.156 10.766 7.676 1 98.81 189 TYR A CA 1
ATOM 1464 C C . TYR A 1 189 ? 16.656 11.43 6.398 1 98.81 189 TYR A C 1
ATOM 1466 O O . TYR A 1 189 ? 17.266 11.289 5.336 1 98.81 189 TYR A O 1
ATOM 1474 N N . PHE A 1 190 ? 15.578 12.188 6.523 1 98.88 190 PHE A N 1
ATOM 1475 C CA . PHE A 1 190 ? 14.961 12.82 5.367 1 98.88 190 PHE A CA 1
ATOM 1476 C C . PHE A 1 190 ? 15.93 13.781 4.688 1 98.88 190 PHE A C 1
ATOM 1478 O O . PHE A 1 190 ? 16.125 13.711 3.471 1 98.88 190 PHE A O 1
ATOM 1485 N N . TRP A 1 191 ? 16.531 14.594 5.387 1 98.62 191 TRP A N 1
ATOM 1486 C CA . TRP A 1 191 ? 17.422 15.602 4.82 1 98.62 191 TRP A CA 1
ATOM 1487 C C . TRP A 1 191 ? 18.688 14.961 4.262 1 98.62 191 TRP A C 1
ATOM 1489 O O . TRP A 1 191 ? 19.25 15.43 3.268 1 98.62 191 TRP A O 1
ATOM 1499 N N . THR A 1 192 ? 19.141 13.906 4.922 1 98.44 192 THR A N 1
ATOM 1500 C CA . THR A 1 192 ? 20.266 13.148 4.375 1 98.44 192 THR A CA 1
ATOM 1501 C C . THR A 1 192 ? 19.922 12.602 2.99 1 98.44 192 THR A C 1
ATOM 1503 O O . THR A 1 192 ? 20.703 12.734 2.053 1 98.44 192 THR A O 1
ATOM 1506 N N . MET A 1 193 ? 18.766 12.078 2.842 1 98.69 193 MET A N 1
ATOM 1507 C CA . MET A 1 193 ? 18.375 11.398 1.607 1 98.69 193 MET A CA 1
ATOM 1508 C C . MET A 1 193 ? 18.141 12.406 0.487 1 98.69 193 MET A C 1
ATOM 1510 O O . MET A 1 193 ? 18.688 12.266 -0.604 1 98.69 193 MET A O 1
ATOM 1514 N N . VAL A 1 194 ? 17.375 13.492 0.741 1 98.5 194 VAL A N 1
ATOM 1515 C CA . VAL A 1 194 ? 16.984 14.406 -0.326 1 98.5 194 VAL A CA 1
ATOM 1516 C C . VAL A 1 194 ? 18.188 15.195 -0.806 1 98.5 194 VAL A C 1
ATOM 1518 O O . VAL A 1 194 ? 18.156 15.805 -1.879 1 98.5 194 VAL A O 1
ATOM 1521 N N . ASN A 1 195 ? 19.25 15.172 -0.058 1 98.06 195 ASN A N 1
ATOM 1522 C CA . ASN A 1 195 ? 20.438 15.914 -0.441 1 98.06 195 ASN A CA 1
ATOM 1523 C C . ASN A 1 195 ? 21.469 15.016 -1.116 1 98.06 195 ASN A C 1
ATOM 1525 O O . ASN A 1 195 ? 22.547 15.469 -1.498 1 98.06 195 ASN A O 1
ATOM 1529 N N . GLN A 1 196 ? 21.188 13.727 -1.232 1 97.88 196 GLN A N 1
ATOM 1530 C CA . GLN A 1 196 ? 22.031 12.875 -2.082 1 97.88 196 GLN A CA 1
ATOM 1531 C C . GLN A 1 196 ? 21.922 13.297 -3.545 1 97.88 196 GLN A C 1
ATOM 1533 O O . GLN A 1 196 ? 20.859 13.727 -3.998 1 97.88 196 GLN A O 1
ATOM 1538 N N . PRO A 1 197 ? 22.969 13.094 -4.332 1 98.06 197 PRO A N 1
ATOM 1539 C CA . PRO A 1 197 ? 22.984 13.586 -5.711 1 98.06 197 PRO A CA 1
ATOM 1540 C C . PRO A 1 197 ? 21.844 13.031 -6.562 1 98.06 197 PRO A C 1
ATOM 1542 O O . PRO A 1 197 ? 21.219 13.773 -7.312 1 98.06 197 PRO A O 1
ATOM 1545 N N . ASN A 1 198 ? 21.562 11.758 -6.43 1 98.38 198 ASN A N 1
ATOM 1546 C CA . ASN A 1 198 ? 20.531 11.133 -7.254 1 98.38 198 ASN A CA 1
ATOM 1547 C C . ASN A 1 198 ? 19.141 11.648 -6.906 1 98.38 198 ASN A C 1
ATOM 1549 O O . ASN A 1 198 ? 18.297 11.781 -7.785 1 98.38 198 ASN A O 1
ATOM 1553 N N . PHE A 1 199 ? 18.875 11.922 -5.613 1 98.69 199 PHE A N 1
ATOM 1554 C CA . PHE A 1 199 ? 17.609 12.516 -5.195 1 98.69 199 PHE A CA 1
ATOM 1555 C C . PHE A 1 199 ? 17.5 13.961 -5.668 1 98.69 199 PHE A C 1
ATOM 1557 O O . PHE A 1 199 ? 16.484 14.359 -6.23 1 98.69 199 PHE A O 1
ATOM 1564 N N . LYS A 1 200 ? 18.531 14.703 -5.473 1 97.88 200 LYS A N 1
ATOM 1565 C CA . LYS A 1 200 ? 18.547 16.125 -5.781 1 97.88 200 LYS A CA 1
ATOM 1566 C C . LYS A 1 200 ? 18.344 16.375 -7.277 1 97.88 200 LYS A C 1
ATOM 1568 O O . LYS A 1 200 ? 17.703 17.344 -7.676 1 97.88 200 LYS A O 1
ATOM 1573 N N . LYS A 1 201 ? 18.953 15.508 -8.055 1 97.75 201 LYS A N 1
ATOM 1574 C CA . LYS A 1 201 ? 18.812 15.617 -9.5 1 97.75 201 LYS A CA 1
ATOM 1575 C C . LYS A 1 201 ? 17.359 15.562 -9.922 1 97.75 201 LYS A C 1
ATOM 1577 O O . LYS A 1 201 ? 16.953 16.219 -10.883 1 97.75 201 LYS A O 1
ATOM 1582 N N . VAL A 1 202 ? 16.547 14.789 -9.227 1 98 202 VAL A N 1
ATOM 1583 C CA . VAL A 1 202 ? 15.156 14.547 -9.602 1 98 202 VAL A CA 1
ATOM 1584 C C . VAL A 1 202 ? 14.242 15.523 -8.859 1 98 202 VAL A C 1
ATOM 1586 O O . VAL A 1 202 ? 13.383 16.156 -9.477 1 98 202 VAL A O 1
ATOM 1589 N N . MET A 1 203 ? 14.469 15.727 -7.57 1 97.62 203 MET A N 1
ATOM 1590 C CA . MET A 1 203 ? 13.547 16.469 -6.711 1 97.62 203 MET A CA 1
ATOM 1591 C C . MET A 1 203 ? 13.891 17.953 -6.695 1 97.62 203 MET A C 1
ATOM 1593 O O . MET A 1 203 ? 13.062 18.781 -6.32 1 97.62 203 MET A O 1
ATOM 1597 N N . GLY A 1 204 ? 15.141 18.266 -7.082 1 97.31 204 GLY A N 1
ATOM 1598 C CA . GLY A 1 204 ? 15.617 19.625 -6.883 1 97.31 204 GLY A CA 1
ATOM 1599 C C . GLY A 1 204 ? 15.836 19.969 -5.422 1 97.31 204 GLY A C 1
ATOM 1600 O O . GLY A 1 204 ? 16.141 19.094 -4.609 1 97.31 204 GLY A O 1
ATOM 1601 N N . ASP A 1 205 ? 15.781 21.266 -5.141 1 96.88 205 ASP A N 1
ATOM 1602 C CA . ASP A 1 205 ? 15.938 21.719 -3.76 1 96.88 205 ASP A CA 1
ATOM 1603 C C . ASP A 1 205 ? 14.633 21.562 -2.98 1 96.88 205 ASP A C 1
ATOM 1605 O O . ASP A 1 205 ? 13.578 22.031 -3.424 1 96.88 205 ASP A O 1
ATOM 1609 N N . VAL A 1 206 ? 14.734 20.859 -1.896 1 97.62 206 VAL A N 1
ATOM 1610 C CA . VAL A 1 206 ? 13.57 20.641 -1.048 1 97.62 206 VAL A CA 1
ATOM 1611 C C . VAL A 1 206 ? 13.594 21.609 0.128 1 97.62 206 VAL A C 1
ATOM 1613 O O . VAL A 1 206 ? 14.641 21.844 0.732 1 97.62 206 VAL A O 1
ATOM 1616 N N . LYS A 1 207 ? 12.516 22.219 0.385 1 97.81 207 LYS A N 1
ATOM 1617 C CA . LYS A 1 207 ? 12.367 23.125 1.527 1 97.81 207 LYS A CA 1
ATOM 1618 C C . LYS A 1 207 ? 11.289 22.625 2.484 1 97.81 207 LYS A C 1
ATOM 1620 O O . LYS A 1 207 ? 10.281 22.062 2.055 1 97.81 207 LYS A O 1
ATOM 1625 N N . GLN A 1 208 ? 11.492 22.859 3.742 1 97.94 208 GLN A N 1
ATOM 1626 C CA . GLN A 1 208 ? 10.516 22.453 4.754 1 97.94 208 GLN A CA 1
ATOM 1627 C C . GLN A 1 208 ? 9.359 23.438 4.836 1 97.94 208 GLN A C 1
ATOM 1629 O O . GLN A 1 208 ? 9.547 24.641 4.652 1 97.94 208 GLN A O 1
ATOM 1634 N N . ALA A 1 209 ? 8.211 22.875 5.152 1 98.25 209 ALA A N 1
ATOM 1635 C CA . ALA A 1 209 ? 7.02 23.703 5.309 1 98.25 209 ALA A CA 1
ATOM 1636 C C . ALA A 1 209 ? 7.215 24.734 6.422 1 98.25 209 ALA A C 1
ATOM 1638 O O . ALA A 1 209 ? 7.672 24.391 7.516 1 98.25 209 ALA A O 1
ATOM 1639 N N . ASP A 1 210 ? 6.855 25.922 6.164 1 97.25 210 ASP A N 1
ATOM 1640 C CA . ASP A 1 210 ? 6.961 26.984 7.156 1 97.25 210 ASP A CA 1
ATOM 1641 C C . ASP A 1 210 ? 5.723 27.031 8.047 1 97.25 210 ASP A C 1
ATOM 1643 O O . ASP A 1 210 ? 5.789 27.5 9.188 1 97.25 210 ASP A O 1
ATOM 1647 N N . SER A 1 211 ? 4.602 26.703 7.453 1 97.12 211 SER A N 1
ATOM 1648 C CA . SER A 1 211 ? 3.334 26.75 8.172 1 97.12 211 SER A CA 1
ATOM 1649 C C . SER A 1 211 ? 2.373 25.672 7.66 1 97.12 211 SER A C 1
ATOM 1651 O O . SER A 1 211 ? 2.543 25.172 6.551 1 97.12 211 SER A O 1
ATOM 1653 N N . VAL A 1 212 ? 1.466 25.297 8.508 1 97 212 VAL A N 1
ATOM 1654 C CA . VAL A 1 212 ? 0.367 24.422 8.094 1 97 212 VAL A CA 1
ATOM 1655 C C . VAL A 1 212 ? -0.561 25.172 7.148 1 97 212 VAL A C 1
ATOM 1657 O O . VAL A 1 212 ? -0.971 26.297 7.438 1 97 212 VAL A O 1
ATOM 1660 N N . PRO A 1 213 ? -0.858 24.547 6.031 1 96.94 213 PRO A N 1
ATOM 1661 C CA . PRO A 1 213 ? -1.739 25.234 5.09 1 96.94 213 PRO A CA 1
ATOM 1662 C C . PRO A 1 213 ? -3.105 25.578 5.688 1 96.94 213 PRO A C 1
ATOM 1664 O O . PRO A 1 213 ? -3.656 24.766 6.449 1 96.94 213 PRO A O 1
ATOM 1667 N N . GLN A 1 214 ? -3.646 26.688 5.266 1 95.31 214 GLN A N 1
ATOM 1668 C CA . GLN A 1 214 ? -4.992 27.062 5.688 1 95.31 214 GLN A CA 1
ATOM 1669 C C . GLN A 1 214 ? -6.043 26.203 5.004 1 95.31 214 GLN A C 1
ATOM 1671 O O . GLN A 1 214 ? -5.863 25.781 3.861 1 95.31 214 GLN A O 1
ATOM 1676 N N . VAL A 1 215 ? -7.098 25.984 5.809 1 93.75 215 VAL A N 1
ATOM 1677 C CA . VAL A 1 215 ? -8.188 25.203 5.23 1 93.75 215 VAL A CA 1
ATOM 1678 C C . VAL A 1 215 ? -8.859 26 4.117 1 93.75 215 VAL A C 1
ATOM 1680 O O . VAL A 1 215 ? -9.25 27.156 4.32 1 93.75 215 VAL A O 1
ATOM 1683 N N . GLN A 1 216 ? -8.836 25.422 3.012 1 85.12 216 GLN A N 1
ATOM 1684 C CA . GLN A 1 216 ? -9.445 26.078 1.859 1 85.12 216 GLN A CA 1
ATOM 1685 C C . GLN A 1 216 ? -10.961 25.922 1.873 1 85.12 216 GLN A C 1
ATOM 1687 O O . GLN A 1 216 ? -11.477 24.859 2.238 1 85.12 216 GLN A O 1
ATOM 1692 N N . LYS A 1 217 ? -11.734 26.938 2.16 1 66.06 217 LYS A N 1
ATOM 1693 C CA . LYS A 1 217 ? -13.195 26.922 2.115 1 66.06 217 LYS A CA 1
ATOM 1694 C C . LYS A 1 217 ? -13.695 26.516 0.73 1 66.06 217 LYS A C 1
ATOM 1696 O O . LYS A 1 217 ? -13.141 26.938 -0.285 1 66.06 217 LYS A O 1
ATOM 1701 N N . LYS A 1 218 ? -14.273 25.391 0.672 1 55.16 218 LYS A N 1
ATOM 1702 C CA . LYS A 1 218 ? -14.922 25.078 -0.597 1 55.16 218 LYS A CA 1
ATOM 1703 C C . LYS A 1 218 ? -15.68 26.297 -1.141 1 55.16 218 LYS A C 1
ATOM 1705 O O . LYS A 1 218 ? -16.422 26.953 -0.407 1 55.16 218 LYS A O 1
ATOM 1710 N N . ALA A 1 219 ? -15.18 26.953 -2.234 1 46.31 219 ALA A N 1
ATOM 1711 C CA . ALA A 1 219 ? -16.016 27.953 -2.902 1 46.31 219 ALA A CA 1
ATOM 1712 C C . ALA A 1 219 ? -17.469 27.484 -2.984 1 46.31 219 ALA A C 1
ATOM 1714 O O . ALA A 1 219 ? -17.734 26.344 -3.383 1 46.31 219 ALA A O 1
ATOM 1715 N N . ALA A 1 220 ? -18.391 28.016 -2.221 1 46.84 220 ALA A N 1
ATOM 1716 C CA . ALA A 1 220 ? -19.812 27.797 -2.414 1 46.84 220 ALA A CA 1
ATOM 1717 C C . ALA A 1 220 ? -20.141 27.516 -3.881 1 46.84 220 ALA A C 1
ATOM 1719 O O . ALA A 1 220 ? -19.562 28.141 -4.777 1 46.84 220 ALA A O 1
ATOM 1720 N N . ALA A 1 221 ? -20.531 26.344 -4.23 1 49.38 221 ALA A N 1
ATOM 1721 C CA . ALA A 1 221 ? -21.094 26.172 -5.566 1 49.38 221 ALA A CA 1
ATOM 1722 C C . ALA A 1 221 ? -21.812 27.422 -6.031 1 49.38 221 ALA A C 1
ATOM 1724 O O . ALA A 1 221 ? -22.516 28.062 -5.254 1 49.38 221 ALA A O 1
ATOM 1725 N N . PRO A 1 222 ? -21.375 28.094 -7.109 1 44.19 222 PRO A N 1
ATOM 1726 C CA . PRO A 1 222 ? -22.188 29.234 -7.531 1 44.19 222 PRO A CA 1
ATOM 1727 C C . PRO A 1 222 ? -23.688 28.984 -7.367 1 44.19 222 PRO A C 1
ATOM 1729 O O . PRO A 1 222 ? -24.172 27.891 -7.637 1 44.19 222 PRO A O 1
ATOM 1732 N N . LYS A 1 223 ? -24.406 29.688 -6.461 1 40.91 223 LYS A N 1
ATOM 1733 C CA . LYS A 1 223 ? -25.875 29.656 -6.438 1 40.91 223 LYS A CA 1
ATOM 1734 C C . LYS A 1 223 ? -26.438 29.5 -7.848 1 40.91 223 LYS A C 1
ATOM 1736 O O . LYS A 1 223 ? -26 30.188 -8.773 1 40.91 223 LYS A O 1
ATOM 1741 N N . GLU A 1 224 ? -26.828 28.359 -8.289 1 40.16 224 GLU A N 1
ATOM 1742 C CA . GLU A 1 224 ? -27.656 28.281 -9.492 1 40.16 224 GLU A CA 1
ATOM 1743 C C . GLU A 1 224 ? -28.531 29.516 -9.641 1 40.16 224 GLU A C 1
ATOM 1745 O O . GLU A 1 224 ? -29.312 29.844 -8.75 1 40.16 224 GLU A O 1
ATOM 1750 N N . GLN A 1 225 ? -28.094 30.625 -10.219 1 38.91 225 GLN A N 1
ATOM 1751 C CA . GLN A 1 225 ? -29.047 31.625 -10.656 1 38.91 225 GLN A CA 1
ATOM 1752 C C . GLN A 1 225 ? -30.328 30.984 -11.195 1 38.91 225 GLN A C 1
ATOM 1754 O O . GLN A 1 225 ? -30.266 30.141 -12.102 1 38.91 225 GLN A O 1
ATOM 1759 N N . LYS A 1 226 ? -31.297 30.766 -10.312 1 41.47 226 LYS A N 1
ATOM 1760 C CA . LYS A 1 226 ? -32.625 30.5 -10.875 1 41.47 226 LYS A CA 1
ATOM 1761 C C . LYS A 1 226 ? -32.812 31.234 -12.188 1 41.47 226 LYS A C 1
ATOM 1763 O O . LYS A 1 226 ? -32.531 32.438 -12.281 1 41.47 226 LYS A O 1
ATOM 1768 N N . PRO A 1 227 ? -33.188 30.438 -13.273 1 37.56 227 PRO A N 1
ATOM 1769 C CA . PRO A 1 227 ? -33.688 31.328 -14.32 1 37.56 227 PRO A CA 1
ATOM 1770 C C . PRO A 1 227 ? -34.844 32.219 -13.836 1 37.56 227 PRO A C 1
ATOM 1772 O O . PRO A 1 227 ? -35.531 31.859 -12.883 1 37.56 227 PRO A O 1
ATOM 1775 N N . MET B 1 1 ? 14.773 -23.75 9.766 1 61.69 1 MET B N 1
ATOM 1776 C CA . MET B 1 1 ? 13.898 -23.359 10.867 1 61.69 1 MET B CA 1
ATOM 1777 C C . MET B 1 1 ? 12.516 -22.969 10.352 1 61.69 1 MET B C 1
ATOM 1779 O O . MET B 1 1 ? 12.383 -22.5 9.211 1 61.69 1 MET B O 1
ATOM 1783 N N . ALA B 1 2 ? 11.406 -23.266 11.148 1 81.81 2 ALA B N 1
ATOM 1784 C CA . ALA B 1 2 ? 10.008 -23.141 10.758 1 81.81 2 ALA B CA 1
ATOM 1785 C C . ALA B 1 2 ? 9.555 -21.688 10.758 1 81.81 2 ALA B C 1
ATOM 1787 O O . ALA B 1 2 ? 10.109 -20.859 11.492 1 81.81 2 ALA B O 1
ATOM 1788 N N . LEU B 1 3 ? 8.867 -21.156 9.758 1 96.06 3 LEU B N 1
ATOM 1789 C CA . LEU B 1 3 ? 8.195 -19.875 9.734 1 96.06 3 LEU B CA 1
ATOM 1790 C C . LEU B 1 3 ? 7.047 -19.828 10.734 1 96.06 3 LEU B C 1
ATOM 1792 O O . LEU B 1 3 ? 6.23 -20.75 10.781 1 96.06 3 LEU B O 1
ATOM 1796 N N . VAL B 1 4 ? 7.094 -18.75 11.625 1 97.31 4 VAL B N 1
ATOM 1797 C CA . VAL B 1 4 ? 6.031 -18.609 12.617 1 97.31 4 VAL B CA 1
ATOM 1798 C C . VAL B 1 4 ? 5.32 -17.266 12.414 1 97.31 4 VAL B C 1
ATOM 1800 O O . VAL B 1 4 ? 5.957 -16.219 12.43 1 97.31 4 VAL B O 1
ATOM 1803 N N . LEU B 1 5 ? 4.043 -17.344 12.25 1 98 5 LEU B N 1
ATOM 1804 C CA . LEU B 1 5 ? 3.221 -16.156 12.023 1 98 5 LEU B CA 1
ATOM 1805 C C . LEU B 1 5 ? 2.449 -15.781 13.281 1 98 5 LEU B C 1
ATOM 1807 O O . LEU B 1 5 ? 1.704 -16.594 13.828 1 98 5 LEU B O 1
ATOM 1811 N N . HIS B 1 6 ? 2.697 -14.594 13.797 1 97.38 6 HIS B N 1
ATOM 1812 C CA . HIS B 1 6 ? 1.942 -14.039 14.922 1 97.38 6 HIS B CA 1
ATOM 1813 C C . HIS B 1 6 ? 0.712 -13.281 14.438 1 97.38 6 HIS B C 1
ATOM 1815 O O . HIS B 1 6 ? 0.836 -12.25 13.781 1 97.38 6 HIS B O 1
ATOM 1821 N N . THR B 1 7 ? -0.426 -13.773 14.766 1 96.62 7 THR B N 1
ATOM 1822 C CA . THR B 1 7 ? -1.683 -13.18 14.328 1 96.62 7 THR B CA 1
ATOM 1823 C C . THR B 1 7 ? -2.846 -13.68 15.18 1 96.62 7 THR B C 1
ATOM 1825 O O . THR B 1 7 ? -2.65 -14.484 16.094 1 96.62 7 THR B O 1
ATOM 1828 N N . PHE B 1 8 ? -4.027 -13.141 15.023 1 93.81 8 PHE B N 1
ATOM 1829 C CA . PHE B 1 8 ? -5.254 -13.633 15.641 1 93.81 8 PHE B CA 1
ATOM 1830 C C . PHE B 1 8 ? -6.156 -14.289 14.609 1 93.81 8 PHE B C 1
ATOM 1832 O O . PHE B 1 8 ? -5.965 -14.102 13.398 1 93.81 8 PHE B O 1
ATOM 1839 N N . ASP B 1 9 ? -7.125 -15.008 15.102 1 89.81 9 ASP B N 1
ATOM 1840 C CA . ASP B 1 9 ? -8.016 -15.75 14.211 1 89.81 9 ASP B CA 1
ATOM 1841 C C . ASP B 1 9 ? -8.867 -14.805 13.367 1 89.81 9 ASP B C 1
ATOM 1843 O O . ASP B 1 9 ? -9.383 -13.805 13.875 1 89.81 9 ASP B O 1
ATOM 1847 N N . GLY B 1 10 ? -8.891 -15.094 12.078 1 90.88 10 GLY B N 1
ATOM 1848 C CA . GLY B 1 10 ? -9.766 -14.344 11.188 1 90.88 10 GLY B CA 1
ATOM 1849 C C . GLY B 1 10 ? -9.117 -13.094 10.625 1 90.88 10 GLY B C 1
ATOM 1850 O O . GLY B 1 10 ? -9.766 -12.305 9.938 1 90.88 10 GLY B O 1
ATOM 1851 N N . ASN B 1 11 ? -7.871 -12.875 10.844 1 94.5 11 ASN B N 1
ATOM 1852 C CA . ASN B 1 11 ? -7.164 -11.703 10.336 1 94.5 11 ASN B CA 1
ATOM 1853 C C . ASN B 1 11 ? -6.922 -11.805 8.836 1 94.5 11 ASN B C 1
ATOM 1855 O O . ASN B 1 11 ? -6.082 -12.586 8.383 1 94.5 11 ASN B O 1
ATOM 1859 N N . LYS B 1 12 ? -7.633 -10.969 8.07 1 95.5 12 LYS B N 1
ATOM 1860 C CA . LYS B 1 12 ? -7.543 -11.016 6.617 1 95.5 12 LYS B CA 1
ATOM 1861 C C . LYS B 1 12 ? -6.117 -10.742 6.145 1 95.5 12 LYS B C 1
ATOM 1863 O O . LYS B 1 12 ? -5.703 -11.219 5.086 1 95.5 12 LYS B O 1
ATOM 1868 N N . ASN B 1 13 ? -5.34 -9.977 6.918 1 97.44 13 ASN B N 1
ATOM 1869 C CA . ASN B 1 13 ? -3.961 -9.672 6.547 1 97.44 13 ASN B CA 1
ATOM 1870 C C . ASN B 1 13 ? -3.049 -10.875 6.742 1 97.44 13 ASN B C 1
ATOM 1872 O O . ASN B 1 13 ? -2.027 -11 6.062 1 97.44 13 ASN B O 1
ATOM 1876 N N . ALA B 1 14 ? -3.396 -11.75 7.613 1 98 14 ALA B N 1
ATOM 1877 C CA . ALA B 1 14 ? -2.654 -13 7.805 1 98 14 ALA B CA 1
ATOM 1878 C C . ALA B 1 14 ? -3.02 -14.023 6.73 1 98 14 ALA B C 1
ATOM 1880 O O . ALA B 1 14 ? -2.195 -14.859 6.359 1 98 14 ALA B O 1
ATOM 1881 N N . PHE B 1 15 ? -4.273 -13.945 6.234 1 98.62 15 PHE B N 1
ATOM 1882 C CA . PHE B 1 15 ? -4.719 -14.875 5.199 1 98.62 15 PHE B CA 1
ATOM 1883 C C . PHE B 1 15 ? -3.791 -14.82 3.992 1 98.62 15 PHE B C 1
ATOM 1885 O O . PHE B 1 15 ? -3.52 -15.852 3.369 1 98.62 15 PHE B O 1
ATOM 1892 N N . LYS B 1 16 ? -3.316 -13.656 3.65 1 98.75 16 LYS B N 1
ATOM 1893 C CA . LYS B 1 16 ? -2.469 -13.469 2.477 1 98.75 16 LYS B CA 1
ATOM 1894 C C . LYS B 1 16 ? -1.277 -14.422 2.504 1 98.75 16 LYS B C 1
ATOM 1896 O O . LYS B 1 16 ? -1.054 -15.172 1.553 1 98.75 16 LYS B O 1
ATOM 1901 N N . ALA B 1 17 ? -0.569 -14.406 3.617 1 98.62 17 ALA B N 1
ATOM 1902 C CA . ALA B 1 17 ? 0.621 -15.242 3.748 1 98.62 17 ALA B CA 1
ATOM 1903 C C . ALA B 1 17 ? 0.247 -16.719 3.844 1 98.62 17 ALA B C 1
ATOM 1905 O O . ALA B 1 17 ? 0.929 -17.578 3.279 1 98.62 17 ALA B O 1
ATOM 1906 N N . LEU B 1 18 ? -0.843 -17.016 4.527 1 98.62 18 LEU B N 1
ATOM 1907 C CA . LEU B 1 18 ? -1.245 -18.406 4.738 1 98.62 18 LEU B CA 1
ATOM 1908 C C . LEU B 1 18 ? -1.718 -19.031 3.432 1 98.62 18 LEU B C 1
ATOM 1910 O O . LEU B 1 18 ? -1.4 -20.188 3.146 1 98.62 18 LEU B O 1
ATOM 1914 N N . ILE B 1 19 ? -2.447 -18.312 2.645 1 98.75 19 ILE B N 1
ATOM 1915 C CA . ILE B 1 19 ? -2.908 -18.812 1.356 1 98.75 19 ILE B CA 1
ATOM 1916 C C . ILE B 1 19 ? -1.72 -18.969 0.41 1 98.75 19 ILE B C 1
ATOM 1918 O O . ILE B 1 19 ? -1.607 -19.984 -0.295 1 98.75 19 ILE B O 1
ATOM 1922 N N . ALA B 1 20 ? -0.815 -17.938 0.361 1 98.62 20 ALA B N 1
ATOM 1923 C CA . ALA B 1 20 ? 0.4 -18.062 -0.44 1 98.62 20 ALA B CA 1
ATOM 1924 C C . ALA B 1 20 ? 1.19 -19.312 -0.055 1 98.62 20 ALA B C 1
ATOM 1926 O O . ALA B 1 20 ? 1.736 -20 -0.921 1 98.62 20 ALA B O 1
ATOM 1927 N N . ALA B 1 21 ? 1.25 -19.594 1.229 1 98 21 ALA B N 1
ATOM 1928 C CA . ALA B 1 21 ? 1.952 -20.781 1.73 1 98 21 ALA B CA 1
ATOM 1929 C C . ALA B 1 21 ? 1.315 -22.062 1.203 1 98 21 ALA B C 1
ATOM 1931 O O . ALA B 1 21 ? 2.02 -23 0.813 1 98 21 ALA B O 1
ATOM 1932 N N . GLU B 1 22 ? -0.005 -22.094 1.202 1 97.94 22 GLU B N 1
ATOM 1933 C CA . GLU B 1 22 ? -0.719 -23.266 0.698 1 97.94 22 GLU B CA 1
ATOM 1934 C C . GLU B 1 22 ? -0.386 -23.516 -0.768 1 97.94 22 GLU B C 1
ATOM 1936 O O . GLU B 1 22 ? -0.121 -24.656 -1.156 1 97.94 22 GLU B O 1
ATOM 1941 N N . TYR B 1 23 ? -0.376 -22.516 -1.57 1 97.81 23 TYR B N 1
ATOM 1942 C CA . TYR B 1 23 ? -0.078 -22.656 -2.992 1 97.81 23 TYR B CA 1
ATOM 1943 C C . TYR B 1 23 ? 1.374 -23.062 -3.207 1 97.81 23 TYR B C 1
ATOM 1945 O O . TYR B 1 23 ? 1.699 -23.719 -4.199 1 97.81 23 TYR B O 1
ATOM 1953 N N . SER B 1 24 ? 2.24 -22.656 -2.262 1 96.75 24 SER B N 1
ATOM 1954 C CA . SER B 1 24 ? 3.676 -22.781 -2.482 1 96.75 24 SER B CA 1
ATOM 1955 C C . SER B 1 24 ? 4.234 -24.031 -1.798 1 96.75 24 SER B C 1
ATOM 1957 O O . SER B 1 24 ? 5.391 -24.391 -2.01 1 96.75 24 SER B O 1
ATOM 1959 N N . GLY B 1 25 ? 3.453 -24.656 -0.963 1 95.44 25 GLY B N 1
ATOM 1960 C CA . GLY B 1 25 ? 3.936 -25.781 -0.182 1 95.44 25 GLY B CA 1
ATOM 1961 C C . GLY B 1 25 ? 4.91 -25.375 0.908 1 95.44 25 GLY B C 1
ATOM 1962 O O . GLY B 1 25 ? 5.855 -26.109 1.203 1 95.44 25 GLY B O 1
ATOM 1963 N N . VAL B 1 26 ? 4.793 -24.188 1.372 1 96.31 26 VAL B N 1
ATOM 1964 C CA . VAL B 1 26 ? 5.637 -23.656 2.443 1 96.31 26 VAL B CA 1
ATOM 1965 C C . VAL B 1 26 ? 4.926 -23.812 3.785 1 96.31 26 VAL B C 1
ATOM 1967 O O . VAL B 1 26 ? 3.738 -23.5 3.906 1 96.31 26 VAL B O 1
ATOM 1970 N N . LYS B 1 27 ? 5.605 -24.312 4.73 1 96.56 27 LYS B N 1
ATOM 1971 C CA . LYS B 1 27 ? 5.008 -24.5 6.051 1 96.56 27 LYS B CA 1
ATOM 1972 C C . LYS B 1 27 ? 5.113 -23.219 6.883 1 96.56 27 LYS B C 1
ATOM 1974 O O . LYS B 1 27 ? 6.211 -22.703 7.094 1 96.56 27 LYS B O 1
ATOM 1979 N N . VAL B 1 28 ? 4.004 -22.719 7.312 1 97.38 28 VAL B N 1
ATOM 1980 C CA . VAL B 1 28 ? 3.912 -21.562 8.211 1 97.38 28 VAL B CA 1
ATOM 1981 C C . VAL B 1 28 ? 3.1 -21.953 9.445 1 97.38 28 VAL B C 1
ATOM 1983 O O . VAL B 1 28 ? 1.939 -22.344 9.336 1 97.38 28 VAL B O 1
ATOM 1986 N N . GLU B 1 29 ? 3.68 -21.828 10.547 1 96.69 29 GLU B N 1
ATOM 1987 C CA . GLU B 1 29 ? 2.994 -22.109 11.805 1 96.69 29 GLU B CA 1
ATOM 1988 C C . GLU B 1 29 ? 2.412 -20.844 12.406 1 96.69 29 GLU B C 1
ATOM 1990 O O . GLU B 1 29 ? 2.984 -19.75 12.258 1 96.69 29 GLU B O 1
ATOM 1995 N N . LEU B 1 30 ? 1.321 -21.016 13.078 1 96 30 LEU B N 1
ATOM 1996 C CA . LEU B 1 30 ? 0.749 -19.906 13.828 1 96 30 LEU B CA 1
ATOM 1997 C C . LEU B 1 30 ? 1.285 -19.875 15.25 1 96 30 LEU B C 1
ATOM 1999 O O . LEU B 1 30 ? 1.425 -20.922 15.891 1 96 30 LEU B O 1
ATOM 2003 N N . ALA B 1 31 ? 1.595 -18.672 15.711 1 94.81 31 ALA B N 1
ATOM 2004 C CA . ALA B 1 31 ? 2.031 -18.531 17.094 1 94.81 31 ALA B CA 1
ATOM 2005 C C . ALA B 1 31 ? 0.942 -18.984 18.062 1 94.81 31 ALA B C 1
ATOM 2007 O O . ALA B 1 31 ? -0.233 -18.656 17.891 1 94.81 31 ALA B O 1
ATOM 2008 N N . LYS B 1 32 ? 1.345 -19.688 19.031 1 91.88 32 LYS B N 1
ATOM 2009 C CA . LYS B 1 32 ? 0.396 -20.188 20.031 1 91.88 32 LYS B CA 1
ATOM 2010 C C . LYS B 1 32 ? -0 -19.078 21.016 1 91.88 32 LYS B C 1
ATOM 2012 O O . LYS B 1 32 ? 0.818 -18.234 21.359 1 91.88 32 LYS B O 1
ATOM 2017 N N . ASN B 1 33 ? -1.192 -19.047 21.453 1 91.06 33 ASN B N 1
ATOM 2018 C CA . ASN B 1 33 ? -1.722 -18.203 22.516 1 91.06 33 ASN B CA 1
ATOM 2019 C C . ASN B 1 33 ? -1.57 -16.734 22.188 1 91.06 33 ASN B C 1
ATOM 2021 O O . ASN B 1 33 ? -1.28 -15.914 23.078 1 91.06 33 ASN B O 1
ATOM 2025 N N . PHE B 1 34 ? -1.651 -16.406 20.953 1 94.38 34 PHE B N 1
ATOM 2026 C CA . PHE B 1 34 ? -1.609 -15 20.594 1 94.38 34 PHE B CA 1
ATOM 2027 C C . PHE B 1 34 ? -2.912 -14.305 20.969 1 94.38 34 PHE B C 1
ATOM 2029 O O . PHE B 1 34 ? -3.996 -14.781 20.625 1 94.38 34 PHE B O 1
ATOM 2036 N N . GLN B 1 35 ? -2.76 -13.219 21.688 1 93.81 35 GLN B N 1
ATOM 2037 C CA . GLN B 1 35 ? -3.91 -12.398 22.047 1 93.81 35 GLN B CA 1
ATOM 2038 C C . GLN B 1 35 ? -3.723 -10.961 21.594 1 93.81 35 GLN B C 1
ATOM 2040 O O . GLN B 1 35 ? -2.842 -10.25 22.094 1 93.81 35 GLN B O 1
ATOM 2045 N N . MET B 1 36 ? -4.633 -10.531 20.734 1 92.62 36 MET B N 1
ATOM 2046 C CA . MET B 1 36 ? -4.574 -9.164 20.234 1 92.62 36 MET B CA 1
ATOM 2047 C C . MET B 1 36 ? -4.75 -8.164 21.375 1 92.62 36 MET B C 1
ATOM 2049 O O . MET B 1 36 ? -5.629 -8.328 22.219 1 92.62 36 MET B O 1
ATOM 2053 N N . GLY B 1 37 ? -3.998 -7.121 21.359 1 92.31 37 GLY B N 1
ATOM 2054 C CA . GLY B 1 37 ? -4.074 -6.113 22.406 1 92.31 37 GLY B CA 1
ATOM 2055 C C . GLY B 1 37 ? -3.238 -6.457 23.625 1 92.31 37 GLY B C 1
ATOM 2056 O O . GLY B 1 37 ? -3.074 -5.629 24.516 1 92.31 37 GLY B O 1
ATOM 2057 N N . VAL B 1 38 ? -2.727 -7.656 23.703 1 94.94 38 VAL B N 1
ATOM 2058 C CA . VAL B 1 38 ? -1.875 -8.109 24.797 1 94.94 38 VAL B CA 1
ATOM 2059 C C . VAL B 1 38 ? -0.514 -8.531 24.25 1 94.94 38 VAL B C 1
ATOM 2061 O O . VAL B 1 38 ? 0.488 -7.844 24.469 1 94.94 38 VAL B O 1
ATOM 2064 N N . SER B 1 39 ? -0.488 -9.578 23.406 1 94.62 39 SER B N 1
ATOM 2065 C CA . SER B 1 39 ? 0.749 -10.109 22.844 1 94.62 39 SER B CA 1
ATOM 2066 C C . SER B 1 39 ? 1.476 -9.055 22.016 1 94.62 39 SER B C 1
ATOM 2068 O O . SER B 1 39 ? 2.701 -8.938 22.094 1 94.62 39 SER B O 1
ATOM 2070 N N . ASN B 1 40 ? 0.728 -8.266 21.25 1 93.69 40 ASN B N 1
ATOM 2071 C CA . ASN B 1 40 ? 1.339 -7.305 20.344 1 93.69 40 ASN B CA 1
ATOM 2072 C C . ASN B 1 40 ? 1.742 -6.023 21.062 1 93.69 40 ASN B C 1
ATOM 2074 O O . ASN B 1 40 ? 2.146 -5.047 20.438 1 93.69 40 ASN B O 1
ATOM 2078 N N . LYS B 1 41 ? 1.592 -5.992 22.375 1 93.56 41 LYS B N 1
ATOM 2079 C CA . LYS B 1 41 ? 1.979 -4.828 23.172 1 93.56 41 LYS B CA 1
ATOM 2080 C C . LYS B 1 41 ? 3.186 -5.141 24.047 1 93.56 41 LYS B C 1
ATOM 2082 O O . LYS B 1 41 ? 3.736 -4.246 24.688 1 93.56 41 LYS B O 1
ATOM 2087 N N . THR B 1 42 ? 3.57 -6.355 24.031 1 94.25 42 THR B N 1
ATOM 2088 C CA . THR B 1 42 ? 4.715 -6.73 24.859 1 94.25 42 THR B CA 1
ATOM 2089 C C . THR B 1 42 ? 6.004 -6.148 24.281 1 94.25 42 THR B C 1
ATOM 2091 O O . THR B 1 42 ? 6.109 -5.934 23.078 1 94.25 42 THR B O 1
ATOM 2094 N N . PRO B 1 43 ? 6.961 -5.918 25.125 1 93.75 43 PRO B N 1
ATOM 2095 C CA . PRO B 1 43 ? 8.258 -5.422 24.641 1 93.75 43 PRO B CA 1
ATOM 2096 C C . PRO B 1 43 ? 8.891 -6.344 23.609 1 93.75 43 PRO B C 1
ATOM 2098 O O . PRO B 1 43 ? 9.516 -5.871 22.656 1 93.75 43 PRO B O 1
ATOM 2101 N N . GLU B 1 44 ? 8.75 -7.59 23.797 1 92.5 44 GLU B N 1
ATOM 2102 C CA . GLU B 1 44 ? 9.328 -8.562 22.859 1 92.5 44 GLU B CA 1
ATOM 2103 C C . GLU B 1 44 ? 8.711 -8.43 21.469 1 92.5 44 GLU B C 1
ATOM 2105 O O . GLU B 1 44 ? 9.422 -8.492 20.469 1 92.5 44 GLU B O 1
ATOM 2110 N N . TYR B 1 45 ? 7.402 -8.266 21.422 1 92.81 45 TYR B N 1
ATOM 2111 C CA . TYR B 1 45 ? 6.715 -8.102 20.141 1 92.81 45 TYR B CA 1
ATOM 2112 C C . TYR B 1 45 ? 7.102 -6.781 19.484 1 92.81 45 TYR B C 1
ATOM 2114 O O . TYR B 1 45 ? 7.355 -6.734 18.281 1 92.81 45 TYR B O 1
ATOM 2122 N N . LEU B 1 46 ? 7.195 -5.762 20.297 1 92.31 46 LEU B N 1
ATOM 2123 C CA . LEU B 1 46 ? 7.461 -4.422 19.781 1 92.31 46 LEU B CA 1
ATOM 2124 C C . LEU B 1 46 ? 8.898 -4.312 19.281 1 92.31 46 LEU B C 1
ATOM 2126 O O . LEU B 1 46 ? 9.203 -3.461 18.453 1 92.31 46 LEU B O 1
ATOM 2130 N N . LYS B 1 47 ? 9.75 -5.168 19.719 1 91.56 47 LYS B N 1
ATOM 2131 C CA . LYS B 1 47 ? 11.109 -5.234 19.188 1 91.56 47 LYS B CA 1
ATOM 2132 C C . LYS B 1 47 ? 11.109 -5.762 17.75 1 91.56 47 LYS B C 1
ATOM 2134 O O . LYS B 1 47 ? 11.961 -5.383 16.953 1 91.56 47 LYS B O 1
ATOM 2139 N N . MET B 1 48 ? 10.133 -6.586 17.453 1 91.19 48 MET B N 1
ATOM 2140 C CA . MET B 1 48 ? 10.039 -7.168 16.109 1 91.19 48 MET B CA 1
ATOM 2141 C C . MET B 1 48 ? 9.328 -6.219 15.148 1 91.19 48 MET B C 1
ATOM 2143 O O . MET B 1 48 ? 9.633 -6.199 13.953 1 91.19 48 MET B O 1
ATOM 2147 N N . ASN B 1 49 ? 8.422 -5.457 15.68 1 91.31 49 ASN B N 1
ATOM 2148 C CA . ASN B 1 49 ? 7.668 -4.465 14.922 1 91.31 49 ASN B CA 1
ATOM 2149 C C . ASN B 1 49 ? 7.332 -3.246 15.773 1 91.31 49 ASN B C 1
ATOM 2151 O O . ASN B 1 49 ? 6.359 -3.26 16.531 1 91.31 49 ASN B O 1
ATOM 2155 N N . PRO B 1 50 ? 8.023 -2.219 15.609 1 88.88 50 PRO B N 1
ATOM 2156 C CA . PRO B 1 50 ? 7.859 -1.06 16.5 1 88.88 50 PRO B CA 1
ATOM 2157 C C . PRO B 1 50 ? 6.469 -0.437 16.406 1 88.88 50 PRO B C 1
ATOM 2159 O O . PRO B 1 50 ? 6.051 0.286 17.312 1 88.88 50 PRO B O 1
ATOM 2162 N N . ILE B 1 51 ? 5.777 -0.682 15.352 1 91.31 51 ILE B N 1
ATOM 2163 C CA . ILE B 1 51 ? 4.453 -0.085 15.234 1 91.31 51 ILE B CA 1
ATOM 2164 C C . ILE B 1 51 ? 3.432 -0.95 15.969 1 91.31 51 ILE B C 1
ATOM 2166 O O . ILE B 1 51 ? 2.324 -0.497 16.266 1 91.31 51 ILE B O 1
ATOM 2170 N N . GLY B 1 52 ? 3.74 -2.262 16.219 1 92 52 GLY B N 1
ATOM 2171 C CA . GLY B 1 52 ? 2.92 -3.139 17.031 1 92 52 GLY B CA 1
ATOM 2172 C C . GLY B 1 52 ? 1.741 -3.729 16.281 1 92 52 GLY B C 1
ATOM 2173 O O . GLY B 1 52 ? 0.834 -4.301 16.891 1 92 52 GLY B O 1
ATOM 2174 N N . LYS B 1 53 ? 1.758 -3.568 14.992 1 93.5 53 LYS B N 1
ATOM 2175 C CA . LYS B 1 53 ? 0.663 -4.113 14.195 1 93.5 53 LYS B CA 1
ATOM 2176 C C . LYS B 1 53 ? 0.859 -5.605 13.938 1 93.5 53 LYS B C 1
ATOM 2178 O O . LYS B 1 53 ? 1.958 -6.133 14.125 1 93.5 53 LYS B O 1
ATOM 2183 N N . VAL B 1 54 ? -0.196 -6.258 13.648 1 95.19 54 VAL B N 1
ATOM 2184 C CA . VAL B 1 54 ? -0.252 -7.688 13.344 1 95.19 54 VAL B CA 1
ATOM 2185 C C . VAL B 1 54 ? -0.634 -7.891 11.883 1 95.19 54 VAL B C 1
ATOM 2187 O O . VAL B 1 54 ? -1.427 -7.125 11.328 1 95.19 54 VAL B O 1
ATOM 2190 N N . PRO B 1 55 ? -0.074 -8.805 11.203 1 97.25 55 PRO B N 1
ATOM 2191 C CA . PRO B 1 55 ? 0.771 -9.93 11.625 1 97.25 55 PRO B CA 1
ATOM 2192 C C . PRO B 1 55 ? 2.262 -9.602 11.555 1 97.25 55 PRO B C 1
ATOM 2194 O O . PRO B 1 55 ? 2.65 -8.609 10.93 1 97.25 55 PRO B O 1
ATOM 2197 N N . ILE B 1 56 ? 3.049 -10.422 12.203 1 97.62 56 ILE B N 1
ATOM 2198 C CA . ILE B 1 56 ? 4.496 -10.492 12.039 1 97.62 56 ILE B CA 1
ATOM 2199 C C . ILE B 1 56 ? 4.906 -11.938 11.742 1 97.62 56 ILE B C 1
ATOM 2201 O O . ILE B 1 56 ? 4.375 -12.875 12.336 1 97.62 56 ILE B O 1
ATOM 2205 N N . LEU B 1 57 ? 5.84 -12.102 10.82 1 98.19 57 LEU B N 1
ATOM 2206 C CA . LEU B 1 57 ? 6.406 -13.414 10.508 1 98.19 57 LEU B CA 1
ATOM 2207 C C . LEU B 1 57 ? 7.816 -13.547 11.086 1 98.19 57 LEU B C 1
ATOM 2209 O O . LEU B 1 57 ? 8.703 -12.758 10.75 1 98.19 57 LEU B O 1
ATOM 2213 N N . GLU B 1 58 ? 8 -14.477 11.922 1 96.75 58 GLU B N 1
ATOM 2214 C CA . GLU B 1 58 ? 9.352 -14.828 12.352 1 96.75 58 GLU B CA 1
ATOM 2215 C C . GLU B 1 58 ? 10.031 -15.75 11.344 1 96.75 58 GLU B C 1
ATOM 2217 O O . GLU B 1 58 ? 9.461 -16.781 10.961 1 96.75 58 GLU B O 1
ATOM 2222 N N . THR B 1 59 ? 11.188 -15.344 10.906 1 96.88 59 THR B N 1
ATOM 2223 C CA . THR B 1 59 ? 12.008 -16.156 10.016 1 96.88 59 THR B CA 1
ATOM 2224 C C . THR B 1 59 ? 13.359 -16.453 10.656 1 96.88 59 THR B C 1
ATOM 2226 O O . THR B 1 59 ? 13.727 -15.852 11.664 1 96.88 59 THR B O 1
ATOM 2229 N N . PRO B 1 60 ? 14.141 -17.344 10.094 1 94.88 60 PRO B N 1
ATOM 2230 C CA . PRO B 1 60 ? 15.469 -17.641 10.625 1 94.88 60 PRO B CA 1
ATOM 2231 C C . PRO B 1 60 ? 16.406 -16.422 10.57 1 94.88 60 PRO B C 1
ATOM 2233 O O . PRO B 1 60 ? 17.328 -16.312 11.383 1 94.88 60 PRO B O 1
ATOM 2236 N N . ASP B 1 61 ? 16.125 -15.523 9.695 1 95.31 61 ASP B N 1
ATOM 2237 C CA . ASP B 1 61 ? 17.047 -14.406 9.477 1 95.31 61 ASP B CA 1
ATOM 2238 C C . ASP B 1 61 ? 16.484 -13.109 10.062 1 95.31 61 ASP B C 1
ATOM 2240 O O . ASP B 1 61 ? 17.047 -12.039 9.867 1 95.31 61 ASP B O 1
ATOM 2244 N N . GLY B 1 62 ? 15.297 -13.188 10.773 1 94.38 62 GLY B N 1
ATOM 2245 C CA . GLY B 1 62 ? 14.703 -12.008 11.383 1 94.38 62 GLY B CA 1
ATOM 2246 C C . GLY B 1 62 ? 13.219 -11.875 11.109 1 94.38 62 GLY B C 1
ATOM 2247 O O . GLY B 1 62 ? 12.672 -12.578 10.258 1 94.38 62 GLY B O 1
ATOM 2248 N N . PRO B 1 63 ? 12.586 -11.008 11.82 1 97 63 PRO B N 1
ATOM 2249 C CA . PRO B 1 63 ? 11.148 -10.82 11.648 1 97 63 PRO B CA 1
ATOM 2250 C C . PRO B 1 63 ? 10.797 -9.969 10.43 1 97 63 PRO B C 1
ATOM 2252 O O . PRO B 1 63 ? 11.602 -9.125 10.016 1 97 63 PRO B O 1
ATOM 2255 N N . VAL B 1 64 ? 9.672 -10.234 9.891 1 97.75 64 VAL B N 1
ATOM 2256 C CA . VAL B 1 64 ? 9.117 -9.453 8.789 1 97.75 64 VAL B CA 1
ATOM 2257 C C . VAL B 1 64 ? 7.699 -9 9.141 1 97.75 64 VAL B C 1
ATOM 2259 O O . VAL B 1 64 ? 6.879 -9.797 9.594 1 97.75 64 VAL B O 1
ATOM 2262 N N . PHE B 1 65 ? 7.48 -7.668 8.961 1 96.62 65 PHE B N 1
ATOM 2263 C CA . PHE B 1 65 ? 6.125 -7.164 9.164 1 96.62 65 PHE B CA 1
ATOM 2264 C C . PHE B 1 65 ? 5.559 -6.609 7.863 1 96.62 65 PHE B C 1
ATOM 2266 O O . PHE B 1 65 ? 6.238 -6.605 6.832 1 96.62 65 PHE B O 1
ATOM 2273 N N . GLU B 1 66 ? 4.285 -6.109 7.953 1 96.69 66 GLU B N 1
ATOM 2274 C CA . GLU B 1 66 ? 3.467 -5.754 6.797 1 96.69 66 GLU B CA 1
ATOM 2275 C C . GLU B 1 66 ? 2.986 -7.004 6.059 1 96.69 66 GLU B C 1
ATOM 2277 O O . GLU B 1 66 ? 3.793 -7.77 5.531 1 96.69 66 GLU B O 1
ATOM 2282 N N . SER B 1 67 ? 1.73 -7.16 5.914 1 97.94 67 SER B N 1
ATOM 2283 C CA . SER B 1 67 ? 1.125 -8.406 5.461 1 97.94 67 SER B CA 1
ATOM 2284 C C . SER B 1 67 ? 1.54 -8.734 4.031 1 97.94 67 SER B C 1
ATOM 2286 O O . SER B 1 67 ? 1.786 -9.898 3.703 1 97.94 67 SER B O 1
ATOM 2288 N N . ASN B 1 68 ? 1.624 -7.703 3.168 1 98.44 68 ASN B N 1
ATOM 2289 C CA . ASN B 1 68 ? 2.029 -7.973 1.792 1 98.44 68 ASN B CA 1
ATOM 2290 C C . ASN B 1 68 ? 3.488 -8.414 1.713 1 98.44 68 ASN B C 1
ATOM 2292 O O . ASN B 1 68 ? 3.832 -9.297 0.923 1 98.44 68 ASN B O 1
ATOM 2296 N N . ALA B 1 69 ? 4.348 -7.758 2.492 1 98.19 69 ALA B N 1
ATOM 2297 C CA . ALA B 1 69 ? 5.758 -8.148 2.535 1 98.19 69 ALA B CA 1
ATOM 2298 C C . ALA B 1 69 ? 5.914 -9.586 3.027 1 98.19 69 ALA B C 1
ATOM 2300 O O . ALA B 1 69 ? 6.73 -10.344 2.498 1 98.19 69 ALA B O 1
ATOM 2301 N N . ILE B 1 70 ? 5.137 -9.953 4.031 1 98.5 70 ILE B N 1
ATOM 2302 C CA . ILE B 1 70 ? 5.152 -11.312 4.562 1 98.5 70 ILE B CA 1
ATOM 2303 C C . ILE B 1 70 ? 4.746 -12.297 3.467 1 98.5 70 ILE B C 1
ATOM 2305 O O . ILE B 1 70 ? 5.402 -13.32 3.27 1 98.5 70 ILE B O 1
ATOM 2309 N N . ALA B 1 71 ? 3.67 -11.984 2.771 1 98.62 71 ALA B N 1
ATOM 2310 C CA . ALA B 1 71 ? 3.197 -12.852 1.698 1 98.62 71 ALA B CA 1
ATOM 2311 C C . ALA B 1 71 ? 4.246 -12.984 0.6 1 98.62 71 ALA B C 1
ATOM 2313 O O . ALA B 1 71 ? 4.449 -14.078 0.057 1 98.62 71 ALA B O 1
ATOM 2314 N N . ARG B 1 72 ? 4.934 -11.891 0.262 1 98.19 72 ARG B N 1
ATOM 2315 C CA . ARG B 1 72 ? 6.02 -11.914 -0.712 1 98.19 72 ARG B CA 1
ATOM 2316 C C . ARG B 1 72 ? 7.156 -12.812 -0.246 1 98.19 72 ARG B C 1
ATOM 2318 O O . ARG B 1 72 ? 7.707 -13.586 -1.034 1 98.19 72 ARG B O 1
ATOM 2325 N N . TYR B 1 73 ? 7.5 -12.695 1.021 1 98 73 TYR B N 1
ATOM 2326 C CA . TYR B 1 73 ? 8.57 -13.516 1.58 1 98 73 TYR B CA 1
ATOM 2327 C C . TYR B 1 73 ? 8.242 -15 1.455 1 98 73 TYR B C 1
ATOM 2329 O O . TYR B 1 73 ? 9.062 -15.781 0.964 1 98 73 TYR B O 1
ATOM 2337 N N . VAL B 1 74 ? 7.059 -15.359 1.866 1 98.06 74 VAL B N 1
ATOM 2338 C CA . VAL B 1 74 ? 6.625 -16.75 1.827 1 98.06 74 VAL B CA 1
ATOM 2339 C C . VAL B 1 74 ? 6.652 -17.266 0.387 1 98.06 74 VAL B C 1
ATOM 2341 O O . VAL B 1 74 ? 7.168 -18.344 0.116 1 98.06 74 VAL B O 1
ATOM 2344 N N . THR B 1 75 ? 6.137 -16.484 -0.502 1 97.81 75 THR B N 1
ATOM 2345 C CA . THR B 1 75 ? 6.09 -16.844 -1.914 1 97.81 75 THR B CA 1
ATOM 2346 C C . THR B 1 75 ? 7.496 -17.062 -2.467 1 97.81 75 THR B C 1
ATOM 2348 O O . THR B 1 75 ? 7.758 -18.047 -3.145 1 97.81 75 THR B O 1
ATOM 2351 N N . ARG B 1 76 ? 8.398 -16.188 -2.096 1 95.88 76 ARG B N 1
ATOM 2352 C CA . ARG B 1 76 ? 9.734 -16.203 -2.678 1 95.88 76 ARG B CA 1
ATOM 2353 C C . ARG B 1 76 ? 10.648 -17.172 -1.938 1 95.88 76 ARG B C 1
ATOM 2355 O O . ARG B 1 76 ? 11.766 -17.438 -2.375 1 95.88 76 ARG B O 1
ATOM 2362 N N . SER B 1 77 ? 10.156 -17.719 -0.851 1 95.31 77 SER B N 1
ATOM 2363 C CA . SER B 1 77 ? 10.93 -18.734 -0.135 1 95.31 77 SER B CA 1
ATOM 2364 C C . SER B 1 77 ? 11.031 -20.031 -0.933 1 95.31 77 SER B C 1
ATOM 2366 O O . SER B 1 77 ? 11.875 -20.875 -0.649 1 95.31 77 SER B O 1
ATOM 2368 N N . LYS B 1 78 ? 10.133 -20.141 -1.875 1 92.81 78 LYS B N 1
ATOM 2369 C CA . LYS B 1 78 ? 10.203 -21.25 -2.828 1 92.81 78 LYS B CA 1
ATOM 2370 C C . LYS B 1 78 ? 10.719 -20.781 -4.184 1 92.81 78 LYS B C 1
ATOM 2372 O O . LYS B 1 78 ? 10.148 -19.859 -4.789 1 92.81 78 LYS B O 1
ATOM 2377 N N . SER B 1 79 ? 11.727 -21.422 -4.648 1 88.06 79 SER B N 1
ATOM 2378 C CA . SER B 1 79 ? 12.32 -21.047 -5.93 1 88.06 79 SER B CA 1
ATOM 2379 C C . SER B 1 79 ? 11.344 -21.281 -7.078 1 88.06 79 SER B C 1
ATOM 2381 O O . SER B 1 79 ? 10.594 -22.266 -7.07 1 88.06 79 SER B O 1
ATOM 2383 N N . ASP B 1 80 ? 11.32 -20.375 -8.078 1 88.81 80 ASP B N 1
ATOM 2384 C CA . ASP B 1 80 ? 10.555 -20.484 -9.312 1 88.81 80 ASP B CA 1
ATOM 2385 C C . ASP B 1 80 ? 9.055 -20.609 -9.023 1 88.81 80 ASP B C 1
ATOM 2387 O O . ASP B 1 80 ? 8.359 -21.375 -9.68 1 88.81 80 ASP B O 1
ATOM 2391 N N . ASN B 1 81 ? 8.672 -20.047 -7.977 1 94.69 81 ASN B N 1
ATOM 2392 C CA . ASN B 1 81 ? 7.262 -20.031 -7.617 1 94.69 81 ASN B CA 1
ATOM 2393 C C . ASN B 1 81 ? 6.438 -19.219 -8.617 1 94.69 81 ASN B C 1
ATOM 2395 O O . ASN B 1 81 ? 6.652 -18.031 -8.789 1 94.69 81 ASN B O 1
ATOM 2399 N N . PRO B 1 82 ? 5.512 -19.828 -9.258 1 94.38 82 PRO B N 1
ATOM 2400 C CA . PRO B 1 82 ? 4.746 -19.125 -10.289 1 94.38 82 PRO B CA 1
ATOM 2401 C C . PRO B 1 82 ? 3.908 -17.984 -9.719 1 94.38 82 PRO B C 1
ATOM 2403 O O . PRO B 1 82 ? 3.477 -17.094 -10.469 1 94.38 82 PRO B O 1
ATOM 2406 N N . LEU B 1 83 ? 3.691 -17.984 -8.43 1 97.75 83 LEU B N 1
ATOM 2407 C CA . LEU B 1 83 ? 2.898 -16.922 -7.805 1 97.75 83 LEU B CA 1
ATOM 2408 C C . LEU B 1 83 ? 3.537 -15.562 -8.023 1 97.75 83 LEU B C 1
ATOM 2410 O O . LEU B 1 83 ? 2.865 -14.531 -7.926 1 97.75 83 LEU B O 1
ATOM 2414 N N . TYR B 1 84 ? 4.773 -15.508 -8.258 1 94.88 84 TYR B N 1
ATOM 2415 C CA . TYR B 1 84 ? 5.484 -14.234 -8.352 1 94.88 84 TYR B CA 1
ATOM 2416 C C . TYR B 1 84 ? 5.695 -13.836 -9.805 1 94.88 84 TYR B C 1
ATOM 2418 O O . TYR B 1 84 ? 6.25 -12.773 -10.086 1 94.88 84 TYR B O 1
ATOM 2426 N N . GLY B 1 85 ? 5.23 -14.594 -10.812 1 94.31 85 GLY B N 1
ATOM 2427 C CA . GLY B 1 85 ? 5.363 -14.312 -12.234 1 94.31 85 GLY B CA 1
ATOM 2428 C C . GLY B 1 85 ? 6.605 -14.922 -12.852 1 94.31 85 GLY B C 1
ATOM 2429 O O . GLY B 1 85 ? 7.504 -15.375 -12.133 1 94.31 85 GLY B O 1
ATOM 2430 N N . SER B 1 86 ? 6.652 -14.922 -14.164 1 93.88 86 SER B N 1
ATOM 2431 C CA . SER B 1 86 ? 7.742 -15.602 -14.867 1 93.88 86 SER B CA 1
ATOM 2432 C C . SER B 1 86 ? 8.539 -14.625 -15.719 1 93.88 86 SER B C 1
ATOM 2434 O O . SER B 1 86 ? 9.492 -15.016 -16.391 1 93.88 86 SER B O 1
ATOM 2436 N N . SER B 1 87 ? 8.125 -13.391 -15.789 1 95.44 87 SER B N 1
ATOM 2437 C CA . SER B 1 87 ? 8.797 -12.336 -16.547 1 95.44 87 SER B CA 1
ATOM 2438 C C . SER B 1 87 ? 8.742 -11.008 -15.805 1 95.44 87 SER B C 1
ATOM 2440 O O . SER B 1 87 ? 7.992 -10.852 -14.844 1 95.44 87 SER B O 1
ATOM 2442 N N . LEU B 1 88 ? 9.594 -10.125 -16.219 1 95.81 88 LEU B N 1
ATOM 2443 C CA . LEU B 1 88 ? 9.656 -8.812 -15.578 1 95.81 88 LEU B CA 1
ATOM 2444 C C . LEU B 1 88 ? 8.305 -8.109 -15.656 1 95.81 88 LEU B C 1
ATOM 2446 O O . LEU B 1 88 ? 7.863 -7.492 -14.688 1 95.81 88 LEU B O 1
ATOM 2450 N N . ILE B 1 89 ? 7.645 -8.203 -16.781 1 97.25 89 ILE B N 1
ATOM 2451 C CA . ILE B 1 89 ? 6.379 -7.496 -16.969 1 97.25 89 ILE B CA 1
ATOM 2452 C C . ILE B 1 89 ? 5.289 -8.172 -16.141 1 97.25 89 ILE B C 1
ATOM 2454 O O . ILE B 1 89 ? 4.43 -7.504 -15.562 1 97.25 89 ILE B O 1
ATOM 2458 N N . GLU B 1 90 ? 5.285 -9.492 -16.031 1 97.38 90 GLU B N 1
ATOM 2459 C CA . GLU B 1 90 ? 4.324 -10.18 -15.18 1 97.38 90 GLU B CA 1
ATOM 2460 C C . GLU B 1 90 ? 4.52 -9.805 -13.719 1 97.38 90 GLU B C 1
ATOM 2462 O O . GLU B 1 90 ? 3.547 -9.555 -13 1 97.38 90 GLU B O 1
ATOM 2467 N N . TYR B 1 91 ? 5.77 -9.758 -13.367 1 96.75 91 TYR B N 1
ATOM 2468 C CA . TYR B 1 91 ? 6.094 -9.32 -12.016 1 96.75 91 TYR B CA 1
ATOM 2469 C C . TYR B 1 91 ? 5.547 -7.922 -11.75 1 96.75 91 TYR B C 1
ATOM 2471 O O . TYR B 1 91 ? 4.914 -7.684 -10.719 1 96.75 91 TYR B O 1
ATOM 2479 N N . ALA B 1 92 ? 5.742 -7.059 -12.672 1 98 92 ALA B N 1
ATOM 2480 C CA . ALA B 1 92 ? 5.293 -5.676 -12.508 1 98 92 ALA B CA 1
ATOM 2481 C C . ALA B 1 92 ? 3.773 -5.602 -12.406 1 98 92 ALA B C 1
ATOM 2483 O O . ALA B 1 92 ? 3.236 -4.852 -11.586 1 98 92 ALA B O 1
ATOM 2484 N N . HIS B 1 93 ? 3.131 -6.359 -13.211 1 98.19 93 HIS B N 1
ATOM 2485 C CA . HIS B 1 93 ? 1.673 -6.375 -13.188 1 98.19 93 HIS B CA 1
ATOM 2486 C C . HIS B 1 93 ? 1.145 -6.961 -11.883 1 98.19 93 HIS B C 1
ATOM 2488 O O . HIS B 1 93 ? 0.131 -6.496 -11.359 1 98.19 93 HIS B O 1
ATOM 2494 N N . ILE B 1 94 ? 1.801 -7.941 -11.398 1 98.5 94 ILE B N 1
ATOM 2495 C CA . ILE B 1 94 ? 1.425 -8.516 -10.109 1 98.5 94 ILE B CA 1
ATOM 2496 C C . ILE B 1 94 ? 1.553 -7.465 -9.016 1 98.5 94 ILE B C 1
ATOM 2498 O O . ILE B 1 94 ? 0.611 -7.238 -8.25 1 98.5 94 ILE B O 1
ATOM 2502 N N . GLU B 1 95 ? 2.656 -6.781 -9.008 1 98.25 95 GLU B N 1
ATOM 2503 C CA . GLU B 1 95 ? 2.902 -5.777 -7.98 1 98.25 95 GLU B CA 1
ATOM 2504 C C . GLU B 1 95 ? 1.943 -4.598 -8.117 1 98.25 95 GLU B C 1
ATOM 2506 O O . GLU B 1 95 ? 1.513 -4.02 -7.121 1 98.25 95 GLU B O 1
ATOM 2511 N N . GLN B 1 96 ? 1.587 -4.242 -9.344 1 98 96 GLN B N 1
ATOM 2512 C CA . GLN B 1 96 ? 0.65 -3.146 -9.57 1 98 96 GLN B CA 1
ATOM 2513 C C . GLN B 1 96 ? -0.715 -3.455 -8.961 1 98 96 GLN B C 1
ATOM 2515 O O . GLN B 1 96 ? -1.323 -2.596 -8.32 1 98 96 GLN B O 1
ATOM 2520 N N . TRP B 1 97 ? -1.176 -4.664 -9.102 1 98.44 97 TRP B N 1
ATOM 2521 C CA . TRP B 1 97 ? -2.486 -5.039 -8.586 1 98.44 97 TRP B CA 1
ATOM 2522 C C . TRP B 1 97 ? -2.441 -5.223 -7.07 1 98.44 97 TRP B C 1
ATOM 2524 O O . TRP B 1 97 ? -3.426 -4.957 -6.379 1 98.44 97 TRP B O 1
ATOM 2534 N N . ILE B 1 98 ? -1.255 -5.668 -6.559 1 98.56 98 ILE B N 1
ATOM 2535 C CA . ILE B 1 98 ? -1.087 -5.738 -5.109 1 98.56 98 ILE B CA 1
ATOM 2536 C C . ILE B 1 98 ? -1.188 -4.336 -4.508 1 98.56 98 ILE B C 1
ATOM 2538 O O . ILE B 1 98 ? -1.927 -4.117 -3.547 1 98.56 98 ILE B O 1
ATOM 2542 N N . ASP B 1 99 ? -0.502 -3.387 -5.125 1 97.81 99 ASP B N 1
ATOM 2543 C CA . ASP B 1 99 ? -0.542 -2.004 -4.656 1 97.81 99 ASP B CA 1
ATOM 2544 C C . ASP B 1 99 ? -1.948 -1.422 -4.785 1 97.81 99 ASP B C 1
ATOM 2546 O O . ASP B 1 99 ? -2.459 -0.808 -3.846 1 97.81 99 ASP B O 1
ATOM 2550 N N . PHE B 1 100 ? -2.596 -1.637 -5.965 1 97.75 100 PHE B N 1
ATOM 2551 C CA . PHE B 1 100 ? -3.963 -1.19 -6.211 1 97.75 100 PHE B CA 1
ATOM 2552 C C . PHE B 1 100 ? -4.91 -1.748 -5.156 1 97.75 100 PHE B C 1
ATOM 2554 O O . PHE B 1 100 ? -5.746 -1.021 -4.617 1 97.75 100 PHE B O 1
ATOM 2561 N N . SER B 1 101 ? -4.77 -3 -4.867 1 98.31 101 SER B N 1
ATOM 2562 C CA . SER B 1 101 ? -5.605 -3.672 -3.879 1 98.31 101 SER B CA 1
ATOM 2563 C C . SER B 1 101 ? -5.473 -3.021 -2.506 1 98.31 101 SER B C 1
ATOM 2565 O O . SER B 1 101 ? -6.461 -2.879 -1.782 1 98.31 101 SER B O 1
ATOM 2567 N N . ALA B 1 102 ? -4.277 -2.66 -2.115 1 97.25 102 ALA B N 1
ATOM 2568 C CA . ALA B 1 102 ? -4 -2.105 -0.793 1 97.25 102 ALA B CA 1
ATOM 2569 C C . ALA B 1 102 ? -4.453 -0.651 -0.702 1 97.25 102 ALA B C 1
ATOM 2571 O O . ALA B 1 102 ? -5.145 -0.267 0.244 1 97.25 102 ALA B O 1
ATOM 2572 N N . THR B 1 103 ? -4.156 0.148 -1.751 1 95.56 103 THR B N 1
ATOM 2573 C CA . THR B 1 103 ? -4.289 1.596 -1.627 1 95.56 103 THR B CA 1
ATOM 2574 C C . THR B 1 103 ? -5.652 2.059 -2.129 1 95.56 103 THR B C 1
ATOM 2576 O O . THR B 1 103 ? -6.152 3.104 -1.71 1 95.56 103 THR B O 1
ATOM 2579 N N . GLU B 1 104 ? -6.27 1.271 -3 1 96.62 104 GLU B N 1
ATOM 2580 C CA . GLU B 1 104 ? -7.531 1.694 -3.6 1 96.62 104 GLU B CA 1
ATOM 2581 C C . GLU B 1 104 ? -8.703 0.904 -3.031 1 96.62 104 GLU B C 1
ATOM 2583 O O . GLU B 1 104 ? -9.734 1.482 -2.666 1 96.62 104 GLU B O 1
ATOM 2588 N N . VAL B 1 105 ? -8.539 -0.393 -2.918 1 98.38 105 VAL B N 1
ATOM 2589 C CA . VAL B 1 105 ? -9.664 -1.24 -2.525 1 98.38 105 VAL B CA 1
ATOM 2590 C C . VAL B 1 105 ? -9.719 -1.344 -1.002 1 98.38 105 VAL B C 1
ATOM 2592 O O . VAL B 1 105 ? -10.688 -0.895 -0.381 1 98.38 105 VAL B O 1
ATOM 2595 N N . ASP B 1 106 ? -8.664 -1.792 -0.384 1 97.94 106 ASP B N 1
ATOM 2596 C CA . ASP B 1 106 ? -8.617 -2.029 1.056 1 97.94 106 ASP B CA 1
ATOM 2597 C C . ASP B 1 106 ? -8.789 -0.725 1.832 1 97.94 106 ASP B C 1
ATOM 2599 O O . ASP B 1 106 ? -9.578 -0.657 2.779 1 97.94 106 ASP B O 1
ATOM 2603 N N . ALA B 1 107 ? -8.062 0.284 1.443 1 96.31 107 ALA B N 1
ATOM 2604 C CA . ALA B 1 107 ? -8.086 1.572 2.131 1 96.31 107 ALA B CA 1
ATOM 2605 C C . ALA B 1 107 ? -9.492 2.172 2.121 1 96.31 107 ALA B C 1
ATOM 2607 O O . ALA B 1 107 ? -9.992 2.617 3.158 1 96.31 107 ALA B O 1
ATOM 2608 N N . ASN B 1 108 ? -10.172 2.17 0.964 1 97.31 108 ASN B N 1
ATOM 2609 C CA . ASN B 1 108 ? -11.484 2.785 0.864 1 97.31 108 ASN B CA 1
ATOM 2610 C C . ASN B 1 108 ? -12.555 1.937 1.548 1 97.31 108 ASN B C 1
ATOM 2612 O O . ASN B 1 108 ? -13.516 2.471 2.105 1 97.31 108 ASN B O 1
ATOM 2616 N N . THR B 1 109 ? -12.398 0.618 1.499 1 98.31 109 THR B N 1
ATOM 2617 C CA . THR B 1 109 ? -13.289 -0.25 2.264 1 98.31 109 THR B CA 1
ATOM 2618 C C . THR B 1 109 ? -13.172 0.041 3.758 1 98.31 109 THR B C 1
ATOM 2620 O O . THR B 1 109 ? -14.188 0.128 4.457 1 98.31 109 THR B O 1
ATOM 2623 N N . GLY B 1 110 ? -11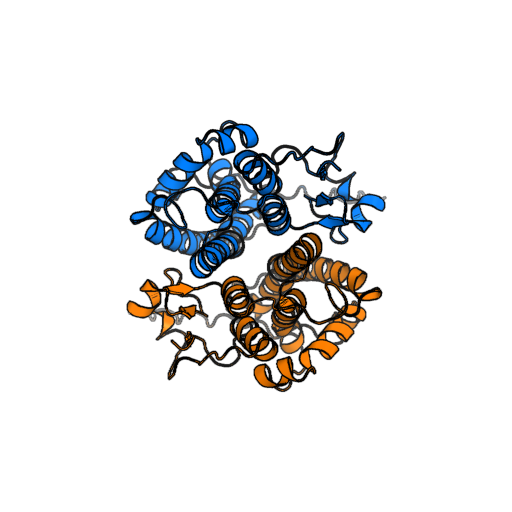.945 0.209 4.242 1 96.94 110 GLY B N 1
ATOM 2624 C CA . GLY B 1 110 ? -11.719 0.53 5.641 1 96.94 110 GLY B CA 1
ATOM 2625 C C . GLY B 1 110 ? -12.328 1.858 6.055 1 96.94 110 GLY B C 1
ATOM 2626 O O . GLY B 1 110 ? -12.922 1.968 7.129 1 96.94 110 GLY B O 1
ATOM 2627 N N . LYS B 1 111 ? -12.219 2.883 5.203 1 95.31 111 LYS B N 1
ATOM 2628 C CA . LYS B 1 111 ? -12.766 4.203 5.484 1 95.31 111 LYS B CA 1
ATOM 2629 C C . LYS B 1 111 ? -14.289 4.152 5.605 1 95.31 111 LYS B C 1
ATOM 2631 O O . LYS B 1 111 ? -14.891 4.969 6.305 1 95.31 111 LYS B O 1
ATOM 2636 N N . TRP B 1 112 ? -14.875 3.211 4.938 1 97.56 112 TRP B N 1
ATOM 2637 C CA . TRP B 1 112 ? -16.312 3.006 4.992 1 97.56 112 TRP B CA 1
ATOM 2638 C C . TRP B 1 112 ? -16.703 2.193 6.219 1 97.56 112 TRP B C 1
ATOM 2640 O O . TRP B 1 112 ? -17.547 2.619 7.016 1 97.56 112 TRP B O 1
ATOM 2650 N N . LEU B 1 113 ? -16.016 1.167 6.535 1 97.88 113 LEU B N 1
ATOM 2651 C CA . LEU B 1 113 ? -16.422 0.137 7.488 1 97.88 113 LEU B CA 1
ATOM 2652 C C . LEU B 1 113 ? -15.992 0.515 8.906 1 97.88 113 LEU B C 1
ATOM 2654 O O . LEU B 1 113 ? -16.797 0.429 9.836 1 97.88 113 LEU B O 1
ATOM 2658 N N . PHE B 1 114 ? -14.797 0.985 9.117 1 95.75 114 PHE B N 1
ATOM 2659 C CA . PHE B 1 114 ? -14.195 1.076 10.445 1 95.75 114 PHE B CA 1
ATOM 2660 C C . PHE B 1 114 ? -14.891 2.143 11.281 1 95.75 114 PHE B C 1
ATOM 2662 O O . PHE B 1 114 ? -15.109 1.954 12.484 1 95.75 114 PHE B O 1
ATOM 2669 N N . PRO B 1 115 ? -15.203 3.301 10.656 1 94.94 115 PRO B N 1
ATOM 2670 C CA . PRO B 1 115 ? -15.969 4.258 11.461 1 94.94 115 PRO B CA 1
ATOM 2671 C C . PRO B 1 115 ? -17.297 3.689 11.953 1 94.94 115 PRO B C 1
ATOM 2673 O O . PRO B 1 115 ? -17.703 3.967 13.078 1 94.94 115 PRO B O 1
ATOM 2676 N N . ARG B 1 116 ? -17.953 2.875 11.156 1 96.5 116 ARG B N 1
ATOM 2677 C CA . ARG B 1 116 ? -19.219 2.279 11.555 1 96.5 116 ARG B CA 1
ATOM 2678 C C . ARG B 1 116 ? -19.031 1.306 12.711 1 96.5 116 ARG B C 1
ATOM 2680 O O . ARG B 1 116 ? -19.891 1.188 13.578 1 96.5 116 ARG B O 1
ATOM 2687 N N . LEU B 1 117 ? -17.844 0.708 12.758 1 95.06 117 LEU B N 1
ATOM 2688 C CA . LEU B 1 117 ? -17.562 -0.283 13.789 1 95.06 117 LEU B CA 1
ATOM 2689 C C . LEU B 1 117 ? -16.984 0.38 15.031 1 95.06 117 LEU B C 1
ATOM 2691 O O . LEU B 1 117 ? -16.688 -0.297 16.016 1 95.06 117 LEU B O 1
ATOM 2695 N N . GLY B 1 118 ? -16.75 1.648 15.039 1 92.06 118 GLY B N 1
ATOM 2696 C CA . GLY B 1 118 ? -16.328 2.393 16.203 1 92.06 118 GLY B CA 1
ATOM 2697 C C . GLY B 1 118 ? -14.812 2.506 16.328 1 92.06 118 GLY B C 1
ATOM 2698 O O . GLY B 1 118 ? -14.289 2.92 17.359 1 92.06 118 GLY B O 1
ATOM 2699 N N . PHE B 1 119 ? -14.125 2.156 15.219 1 90.19 119 PHE B N 1
ATOM 2700 C CA . PHE B 1 119 ? -12.664 2.182 15.258 1 90.19 119 PHE B CA 1
ATOM 2701 C C . PHE B 1 119 ? -12.133 3.533 14.797 1 90.19 119 PHE B C 1
ATOM 2703 O O . PHE B 1 119 ? -10.93 3.791 14.875 1 90.19 119 PHE B O 1
ATOM 2710 N N . ALA B 1 120 ? -12.969 4.387 14.25 1 89.31 120 ALA B N 1
ATOM 2711 C CA . ALA B 1 120 ? -12.711 5.77 13.852 1 89.31 120 ALA B CA 1
ATOM 2712 C C . ALA B 1 120 ? -13.969 6.621 13.969 1 89.31 120 ALA B C 1
ATOM 2714 O O . ALA B 1 120 ? -15.086 6.09 14.008 1 89.31 120 ALA B O 1
ATOM 2715 N N . PRO B 1 121 ? -13.742 7.934 14.078 1 89.81 121 PRO B N 1
ATOM 2716 C CA . PRO B 1 121 ? -14.938 8.773 14.133 1 89.81 121 PRO B CA 1
ATOM 2717 C C . PRO B 1 121 ? -15.828 8.625 12.898 1 89.81 121 PRO B C 1
ATOM 2719 O O . PRO B 1 121 ? -15.328 8.609 11.773 1 89.81 121 PRO B O 1
ATOM 2722 N N . TYR B 1 122 ? -17.141 8.531 13.203 1 94.12 122 TYR B N 1
ATOM 2723 C CA . TYR B 1 122 ? -18.094 8.445 12.094 1 94.12 122 TYR B CA 1
ATOM 2724 C C . TYR B 1 122 ? -18.5 9.836 11.633 1 94.12 122 TYR B C 1
ATOM 2726 O O . TYR B 1 122 ? -19 10.648 12.43 1 94.12 122 TYR B O 1
ATOM 2734 N N . VAL B 1 123 ? -18.297 10.125 10.398 1 93.31 123 VAL B N 1
ATOM 2735 C CA . VAL B 1 123 ? -18.703 11.367 9.75 1 93.31 123 VAL B CA 1
ATOM 2736 C C . VAL B 1 123 ? -19.406 11.055 8.43 1 93.31 123 VAL B C 1
ATOM 2738 O O . VAL B 1 123 ? -18.812 10.445 7.535 1 93.31 123 VAL B O 1
ATOM 2741 N N . ALA B 1 124 ? -20.625 11.539 8.266 1 95.12 124 ALA B N 1
ATOM 2742 C CA . ALA B 1 124 ? -21.469 11.172 7.133 1 95.12 124 ALA B CA 1
ATOM 2743 C C . ALA B 1 124 ? -20.812 11.57 5.812 1 95.12 124 ALA B C 1
ATOM 2745 O O . ALA B 1 124 ? -20.766 10.766 4.875 1 95.12 124 ALA B O 1
ATOM 2746 N N . VAL B 1 125 ? -20.328 12.758 5.715 1 93.88 125 VAL B N 1
ATOM 2747 C CA . VAL B 1 125 ? -19.766 13.25 4.465 1 93.88 125 VAL B CA 1
ATOM 2748 C C . VAL B 1 125 ? -18.516 12.445 4.113 1 93.88 125 VAL B C 1
ATOM 2750 O O . VAL B 1 125 ? -18.234 12.195 2.936 1 93.88 125 VAL B O 1
ATOM 2753 N N . SER B 1 126 ? -17.781 11.992 5.113 1 93.5 126 SER B N 1
ATOM 2754 C CA . SER B 1 126 ? -16.594 11.172 4.898 1 93.5 126 SER B CA 1
ATOM 2755 C C . SER B 1 126 ? -16.969 9.781 4.398 1 93.5 126 SER B C 1
ATOM 2757 O O . SER B 1 126 ? -16.266 9.203 3.564 1 93.5 126 SER B O 1
ATOM 2759 N N . GLU B 1 127 ? -18.047 9.273 4.926 1 95.81 127 GLU B N 1
ATOM 2760 C CA . GLU B 1 127 ? -18.531 7.973 4.469 1 95.81 127 GLU B CA 1
ATOM 2761 C C . GLU B 1 127 ? -18.922 8.023 2.996 1 95.81 127 GLU B C 1
ATOM 2763 O O . GLU B 1 127 ? -18.562 7.129 2.225 1 95.81 127 GLU B O 1
ATOM 2768 N N . GLU B 1 128 ? -19.641 9.031 2.65 1 96.81 128 GLU B N 1
ATOM 2769 C CA . GLU B 1 128 ? -20.047 9.188 1.258 1 96.81 128 GLU B CA 1
ATOM 2770 C C . GLU B 1 128 ? -18.844 9.266 0.332 1 96.81 128 GLU B C 1
ATOM 2772 O O . GLU B 1 128 ? -18.828 8.664 -0.742 1 96.81 128 GLU B O 1
ATOM 2777 N N . ALA B 1 129 ? -17.891 9.984 0.764 1 94.56 129 ALA B N 1
ATOM 2778 C CA . ALA B 1 129 ? -16.656 10.117 -0.022 1 94.56 129 ALA B CA 1
ATOM 2779 C C . ALA B 1 129 ? -15.945 8.773 -0.152 1 94.56 129 ALA B C 1
ATOM 2781 O O . ALA B 1 129 ? -15.43 8.438 -1.219 1 94.56 129 ALA B O 1
ATOM 2782 N N . ALA B 1 130 ? -15.914 8.031 0.922 1 96.12 130 ALA B N 1
ATOM 2783 C CA . ALA B 1 130 ? -15.273 6.719 0.927 1 96.12 130 ALA B CA 1
ATOM 2784 C C . ALA B 1 130 ? -15.984 5.758 -0.017 1 96.12 130 ALA B C 1
ATOM 2786 O O . ALA B 1 130 ? -15.336 5.02 -0.764 1 96.12 130 ALA B O 1
ATOM 2787 N N . ILE B 1 131 ? -17.281 5.785 0.027 1 98.06 131 ILE B N 1
ATOM 2788 C CA . ILE B 1 131 ? -18.078 4.922 -0.828 1 98.06 131 ILE B CA 1
ATOM 2789 C C . ILE B 1 131 ? -17.844 5.277 -2.293 1 98.06 131 ILE B C 1
ATOM 2791 O O . ILE B 1 131 ? -17.656 4.391 -3.129 1 98.06 131 ILE B O 1
ATOM 2795 N N . ALA B 1 132 ? -17.859 6.559 -2.598 1 97.44 132 ALA B N 1
ATOM 2796 C CA . ALA B 1 132 ? -17.625 7.008 -3.969 1 97.44 132 ALA B CA 1
ATOM 2797 C C . ALA B 1 132 ? -16.25 6.574 -4.461 1 97.44 132 ALA B C 1
ATOM 2799 O O . ALA B 1 132 ? -16.109 6.098 -5.59 1 97.44 132 ALA B O 1
ATOM 2800 N N . ALA B 1 133 ? -15.281 6.723 -3.623 1 96.56 133 ALA B N 1
ATOM 2801 C CA . ALA B 1 133 ? -13.922 6.324 -3.982 1 96.56 133 ALA B CA 1
ATOM 2802 C C . ALA B 1 133 ? -13.836 4.816 -4.199 1 96.56 133 ALA B C 1
ATOM 2804 O O . ALA B 1 133 ? -13.172 4.352 -5.133 1 96.56 133 ALA B O 1
ATOM 2805 N N . LEU B 1 134 ? -14.453 4.074 -3.359 1 98.38 134 LEU B N 1
ATOM 2806 C CA . LEU B 1 134 ? -14.461 2.623 -3.486 1 98.38 134 LEU B CA 1
ATOM 2807 C C . LEU B 1 134 ? -15.141 2.195 -4.781 1 98.38 134 LEU B C 1
ATOM 2809 O O . LEU B 1 134 ? -14.656 1.302 -5.48 1 98.38 134 LEU B O 1
ATOM 2813 N N . LYS B 1 135 ? -16.203 2.84 -5.094 1 98.56 135 LYS B N 1
ATOM 2814 C CA . LYS B 1 135 ? -16.906 2.52 -6.332 1 98.56 135 LYS B CA 1
ATOM 2815 C C . LYS B 1 135 ? -16.031 2.793 -7.551 1 98.56 135 LYS B C 1
ATOM 2817 O O . LYS B 1 135 ? -16.047 2.025 -8.516 1 98.56 135 LYS B O 1
ATOM 2822 N N . ARG B 1 136 ? -15.281 3.842 -7.488 1 97.06 136 ARG B N 1
ATOM 2823 C CA . ARG B 1 136 ? -14.344 4.117 -8.57 1 97.06 136 ARG B CA 1
ATOM 2824 C C . ARG B 1 136 ? -13.312 2.996 -8.695 1 97.06 136 ARG B C 1
ATOM 2826 O O . ARG B 1 136 ? -13.031 2.527 -9.797 1 97.06 136 ARG B O 1
ATOM 2833 N N . SER B 1 137 ? -12.781 2.553 -7.617 1 98 137 SER B N 1
ATOM 2834 C CA . SER B 1 137 ? -11.789 1.479 -7.598 1 98 137 SER B CA 1
ATOM 2835 C C . SER B 1 137 ? -12.383 0.168 -8.102 1 98 137 SER B C 1
ATOM 2837 O O . SER B 1 137 ? -11.781 -0.516 -8.93 1 98 137 SER B O 1
ATOM 2839 N N . LEU B 1 138 ? -13.547 -0.142 -7.59 1 98.75 138 LEU B N 1
ATOM 2840 C CA . LEU B 1 138 ? -14.203 -1.379 -7.996 1 98.75 138 LEU B CA 1
ATOM 2841 C C . LEU B 1 138 ? -14.602 -1.323 -9.469 1 98.75 138 LEU B C 1
ATOM 2843 O O . LEU B 1 138 ? -14.586 -2.344 -10.156 1 98.75 138 LEU B O 1
ATOM 2847 N N . GLY B 1 139 ? -14.953 -0.113 -9.883 1 98.38 139 GLY B N 1
ATOM 2848 C CA . GLY B 1 139 ? -15.234 0.055 -11.297 1 98.38 139 GLY B CA 1
ATOM 2849 C C . GLY B 1 139 ? -14.039 -0.259 -12.18 1 98.38 139 GLY B C 1
ATOM 2850 O O . GLY B 1 139 ? -14.18 -0.952 -13.195 1 98.38 139 GLY B O 1
ATOM 2851 N N . ALA B 1 140 ? -12.938 0.235 -11.859 1 97.38 140 ALA B N 1
ATOM 2852 C CA . ALA B 1 140 ? -11.703 -0.042 -12.602 1 97.38 140 ALA B CA 1
ATOM 2853 C C . ALA B 1 140 ? -11.383 -1.533 -12.586 1 97.38 140 ALA B C 1
ATOM 2855 O O . ALA B 1 140 ? -11.031 -2.109 -13.617 1 97.38 140 ALA B O 1
ATOM 2856 N N . LEU B 1 141 ? -11.461 -2.125 -11.422 1 98.44 141 LEU B N 1
ATOM 2857 C CA . LEU B 1 141 ? -11.219 -3.557 -11.281 1 98.44 141 LEU B CA 1
ATOM 2858 C C . LEU B 1 141 ? -12.203 -4.355 -12.133 1 98.44 141 LEU B C 1
ATOM 2860 O O . LEU B 1 141 ? -11.82 -5.32 -12.789 1 98.44 141 LEU B O 1
ATOM 2864 N N . ASN B 1 142 ? -13.438 -3.918 -12.078 1 98.69 142 ASN B N 1
ATOM 2865 C CA . ASN B 1 142 ? -14.484 -4.574 -12.844 1 98.69 142 ASN B CA 1
ATOM 2866 C C . ASN B 1 142 ? -14.195 -4.527 -14.344 1 98.69 142 ASN B C 1
ATOM 2868 O O . ASN B 1 142 ? -14.414 -5.512 -15.055 1 98.69 142 ASN B O 1
ATOM 2872 N N . THR B 1 143 ? -13.742 -3.441 -14.797 1 97.25 143 THR B N 1
ATOM 2873 C CA . THR B 1 143 ? -13.375 -3.283 -16.203 1 97.25 143 THR B CA 1
ATOM 2874 C C . THR B 1 143 ? -12.273 -4.266 -16.578 1 97.25 143 THR B C 1
ATOM 2876 O O . THR B 1 143 ? -12.367 -4.945 -17.609 1 97.25 143 THR B O 1
ATOM 2879 N N . HIS B 1 144 ? -11.289 -4.387 -15.781 1 97.31 144 HIS B N 1
ATOM 2880 C CA . HIS B 1 144 ? -10.18 -5.301 -16.047 1 97.31 144 HIS B CA 1
ATOM 2881 C C . HIS B 1 144 ? -10.656 -6.75 -16.062 1 97.31 144 HIS B C 1
ATOM 2883 O O . HIS B 1 144 ? -10.289 -7.523 -16.953 1 97.31 144 HIS B O 1
ATOM 2889 N N . LEU B 1 145 ? -11.5 -7.113 -15.125 1 98.19 145 LEU B N 1
ATOM 2890 C CA . LEU B 1 145 ? -11.914 -8.492 -14.914 1 98.19 145 LEU B CA 1
ATOM 2891 C C . LEU B 1 145 ? -12.953 -8.914 -15.938 1 98.19 145 LEU B C 1
ATOM 2893 O O . LEU B 1 145 ? -13.297 -10.094 -16.031 1 98.19 145 LEU B O 1
ATOM 2897 N N . ALA B 1 146 ? -13.477 -7.953 -16.656 1 97.56 146 ALA B N 1
ATOM 2898 C CA . ALA B 1 146 ? -14.422 -8.281 -17.719 1 97.56 146 ALA B CA 1
ATOM 2899 C C . ALA B 1 146 ? -13.773 -9.195 -18.766 1 97.56 146 ALA B C 1
ATOM 2901 O O . ALA B 1 146 ? -14.453 -10.039 -19.359 1 97.56 146 ALA B O 1
ATOM 2902 N N . SER B 1 147 ? -12.469 -9.078 -18.922 1 96.38 147 SER B N 1
ATOM 2903 C CA . SER B 1 147 ? -11.797 -9.836 -19.969 1 96.38 147 SER B CA 1
ATOM 2904 C C . SER B 1 147 ? -10.703 -10.734 -19.391 1 96.38 147 SER B C 1
ATOM 2906 O O . SER B 1 147 ? -9.906 -11.305 -20.141 1 96.38 147 SER B O 1
ATOM 2908 N N . ASN B 1 148 ? -10.57 -10.812 -18.109 1 96.94 148 ASN B N 1
ATOM 2909 C CA . ASN B 1 148 ? -9.531 -11.602 -17.469 1 96.94 148 ASN B CA 1
ATOM 2910 C C . ASN B 1 148 ? -10.094 -12.445 -16.328 1 96.94 148 ASN B C 1
ATOM 2912 O O . ASN B 1 148 ? -10.852 -11.945 -15.492 1 96.94 148 ASN B O 1
ATOM 2916 N N . THR B 1 149 ? -9.766 -13.703 -16.344 1 97.38 149 THR B N 1
ATOM 2917 C CA . THR B 1 149 ? -10.188 -14.594 -15.266 1 97.38 149 THR B CA 1
ATOM 2918 C C . THR B 1 149 ? -9.391 -14.305 -13.992 1 97.38 149 THR B C 1
ATOM 2920 O O . THR B 1 149 ? -9.961 -14.266 -12.898 1 97.38 149 THR B O 1
ATOM 2923 N N . TYR B 1 150 ? -8.094 -14.156 -14.141 1 98.12 150 TYR B N 1
ATOM 2924 C CA . TYR B 1 150 ? -7.172 -13.773 -13.078 1 98.12 150 TYR B CA 1
ATOM 2925 C C . TYR B 1 150 ? -6.598 -12.383 -13.32 1 98.12 150 TYR B C 1
ATOM 2927 O O . TYR B 1 150 ? -6.793 -11.805 -14.391 1 98.12 150 TYR B O 1
ATOM 2935 N N . LEU B 1 151 ? -5.996 -11.836 -12.336 1 98.31 151 LEU B N 1
ATOM 2936 C CA . LEU B 1 151 ? -5.5 -10.477 -12.477 1 98.31 151 LEU B CA 1
ATOM 2937 C C . LEU B 1 151 ? -4.32 -10.422 -13.438 1 98.31 151 LEU B C 1
ATOM 2939 O O . LEU B 1 151 ? -4.172 -9.461 -14.195 1 98.31 151 LEU B O 1
ATOM 2943 N N . VAL B 1 152 ? -3.469 -11.406 -13.328 1 98.12 152 VAL B N 1
ATOM 2944 C CA . VAL B 1 152 ? -2.295 -11.445 -14.195 1 98.12 152 VAL B CA 1
ATOM 2945 C C . VAL B 1 152 ? -2.119 -12.852 -14.766 1 98.12 152 VAL B C 1
ATOM 2947 O O . VAL B 1 152 ? -2.125 -13.836 -14.016 1 98.12 152 VAL B O 1
ATOM 2950 N N . GLY B 1 153 ? -1.99 -12.961 -16.016 1 96 153 GLY B N 1
ATOM 2951 C CA . GLY B 1 153 ? -1.766 -14.25 -16.656 1 96 153 GLY B CA 1
ATOM 2952 C C . GLY B 1 153 ? -2.99 -15.141 -16.641 1 96 153 GLY B C 1
ATOM 2953 O O . GLY B 1 153 ? -4.121 -14.664 -16.75 1 96 153 GLY B O 1
ATOM 2954 N N . HIS B 1 154 ? -2.725 -16.484 -16.562 1 96.38 154 HIS B N 1
ATOM 2955 C CA . HIS B 1 154 ? -3.811 -17.438 -16.75 1 96.38 154 HIS B CA 1
ATOM 2956 C C . HIS B 1 154 ? -3.965 -18.359 -15.555 1 96.38 154 HIS B C 1
ATOM 2958 O O . HIS B 1 154 ? -4.605 -19.406 -15.648 1 96.38 154 HIS B O 1
ATOM 2964 N N . SER B 1 155 ? -3.355 -18.016 -14.539 1 96.94 155 SER B N 1
ATOM 2965 C CA . SER B 1 155 ? -3.479 -18.75 -13.289 1 96.94 155 SER B CA 1
ATOM 2966 C C . SER B 1 155 ? -3.355 -17.812 -12.086 1 96.94 155 SER B C 1
ATOM 2968 O O . SER B 1 155 ? -3.023 -16.641 -12.242 1 96.94 155 SER B O 1
ATOM 2970 N N . VAL B 1 156 ? -3.627 -18.375 -10.93 1 98.31 156 VAL B N 1
ATOM 2971 C CA . VAL B 1 156 ? -3.566 -17.609 -9.695 1 98.31 156 VAL B CA 1
ATOM 2972 C C . VAL B 1 156 ? -2.143 -17.094 -9.477 1 98.31 156 VAL B C 1
ATOM 2974 O O . VAL B 1 156 ? -1.178 -17.844 -9.633 1 98.31 156 VAL B O 1
ATOM 2977 N N . THR B 1 157 ? -2.039 -15.844 -9.195 1 98.62 157 THR B N 1
ATOM 2978 C CA . THR B 1 157 ? -0.776 -15.266 -8.758 1 98.62 157 THR B CA 1
ATOM 2979 C C . THR B 1 157 ? -0.92 -14.641 -7.371 1 98.62 157 THR B C 1
ATOM 2981 O O . THR B 1 157 ? -1.996 -14.688 -6.773 1 98.62 157 THR B O 1
ATOM 2984 N N . LEU B 1 158 ? 0.131 -14.055 -6.867 1 98.81 158 LEU B N 1
ATOM 2985 C CA . LEU B 1 158 ? 0.096 -13.375 -5.574 1 98.81 158 LEU B CA 1
ATOM 2986 C C . LEU B 1 158 ? -0.859 -12.188 -5.613 1 98.81 158 LEU B C 1
ATOM 2988 O O . LEU B 1 158 ? -1.475 -11.852 -4.602 1 98.81 158 LEU B O 1
ATOM 2992 N N . ALA B 1 159 ? -0.993 -11.555 -6.801 1 98.81 159 ALA B N 1
ATOM 2993 C CA . ALA B 1 159 ? -1.937 -10.453 -6.957 1 98.81 159 ALA B CA 1
ATOM 2994 C C . ALA B 1 159 ? -3.359 -10.898 -6.625 1 98.81 159 ALA B C 1
ATOM 2996 O O . ALA B 1 159 ? -4.094 -10.18 -5.941 1 98.81 159 ALA B O 1
ATOM 2997 N N . ASP B 1 160 ? -3.723 -12.062 -7.07 1 98.94 160 ASP B N 1
ATOM 2998 C CA . ASP B 1 160 ? -5.066 -12.578 -6.816 1 98.94 160 ASP B CA 1
ATOM 2999 C C . ASP B 1 160 ? -5.273 -12.859 -5.332 1 98.94 160 ASP B C 1
ATOM 3001 O O . ASP B 1 160 ? -6.348 -12.602 -4.789 1 98.94 160 ASP B O 1
ATOM 3005 N N . ILE B 1 161 ? -4.289 -13.406 -4.73 1 98.88 161 ILE B N 1
ATOM 3006 C CA . ILE B 1 161 ? -4.367 -13.734 -3.312 1 98.88 161 ILE B CA 1
ATOM 3007 C C . ILE B 1 161 ? -4.574 -12.461 -2.498 1 98.88 161 ILE B C 1
ATOM 3009 O O . ILE B 1 161 ? -5.512 -12.367 -1.701 1 98.88 161 ILE B O 1
ATOM 3013 N N . VAL B 1 162 ? -3.783 -11.477 -2.73 1 98.88 162 VAL B N 1
ATOM 3014 C CA . VAL B 1 162 ? -3.826 -10.234 -1.963 1 98.88 162 VAL B CA 1
ATOM 3015 C C . VAL B 1 162 ? -5.133 -9.492 -2.244 1 98.88 162 VAL B C 1
ATOM 301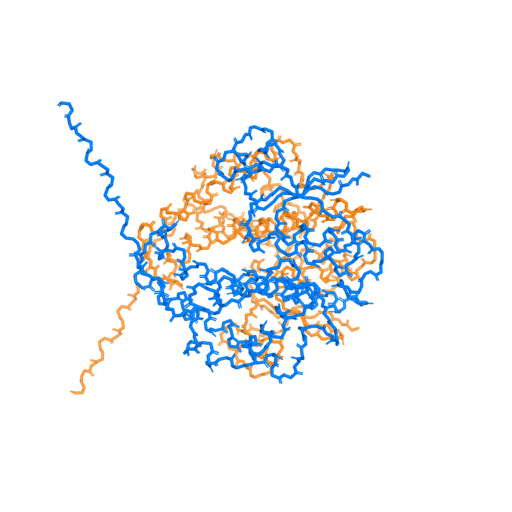7 O O . VAL B 1 162 ? -5.801 -9.023 -1.32 1 98.88 162 VAL B O 1
ATOM 3020 N N . MET B 1 163 ? -5.523 -9.414 -3.504 1 98.88 163 MET B N 1
ATOM 3021 C CA . MET B 1 163 ? -6.758 -8.719 -3.877 1 98.88 163 MET B CA 1
ATOM 3022 C C . MET B 1 163 ? -7.965 -9.375 -3.213 1 98.88 163 MET B C 1
ATOM 3024 O O . MET B 1 163 ? -8.805 -8.68 -2.637 1 98.88 163 MET B O 1
ATOM 3028 N N . THR B 1 164 ? -8.031 -10.672 -3.27 1 98.88 164 THR B N 1
ATOM 3029 C CA . THR B 1 164 ? -9.164 -11.383 -2.689 1 98.88 164 THR B CA 1
ATOM 3030 C C . THR B 1 164 ? -9.242 -11.148 -1.184 1 98.88 164 THR B C 1
ATOM 3032 O O . THR B 1 164 ? -10.32 -10.883 -0.646 1 98.88 164 THR B O 1
ATOM 3035 N N . CYS B 1 165 ? -8.102 -11.172 -0.536 1 98.81 165 CYS B N 1
ATOM 3036 C CA . CYS B 1 165 ? -8.062 -10.922 0.901 1 98.81 165 CYS B CA 1
ATOM 3037 C C . CYS B 1 165 ? -8.492 -9.492 1.216 1 98.81 165 CYS B C 1
ATOM 3039 O O . CYS B 1 165 ? -9.164 -9.25 2.217 1 98.81 165 CYS B O 1
ATOM 3041 N N . ASN B 1 166 ? -8.109 -8.555 0.377 1 98.69 166 ASN B N 1
ATOM 3042 C CA . ASN B 1 166 ? -8.453 -7.156 0.6 1 98.69 166 ASN B CA 1
ATOM 3043 C C . ASN B 1 166 ? -9.914 -6.879 0.277 1 98.69 166 ASN B C 1
ATOM 3045 O O . ASN B 1 166 ? -10.492 -5.91 0.773 1 98.69 166 ASN B O 1
ATOM 3049 N N . LEU B 1 167 ? -10.516 -7.684 -0.552 1 98.81 167 LEU B N 1
ATOM 3050 C CA . LEU B 1 167 ? -11.938 -7.582 -0.842 1 98.81 167 LEU B CA 1
ATOM 3051 C C . LEU B 1 167 ? -12.766 -8.219 0.267 1 98.81 167 LEU B C 1
ATOM 3053 O O . LEU B 1 167 ? -13.938 -7.879 0.449 1 98.81 167 LEU B O 1
ATOM 3057 N N . TYR B 1 168 ? -12.211 -9.102 1.025 1 98.56 168 TYR B N 1
ATOM 3058 C CA . TYR B 1 168 ? -12.898 -10.008 1.932 1 98.56 168 TYR B CA 1
ATOM 3059 C C . TYR B 1 168 ? -13.719 -9.242 2.961 1 98.56 168 TYR B C 1
ATOM 3061 O O . TYR B 1 168 ? -14.906 -9.492 3.137 1 98.56 168 TYR B O 1
ATOM 3069 N N . MET B 1 169 ? -13.094 -8.258 3.604 1 96.94 169 MET B N 1
ATOM 3070 C CA . MET B 1 169 ? -13.805 -7.523 4.652 1 96.94 169 MET B CA 1
ATOM 3071 C C . MET B 1 169 ? -14.992 -6.766 4.078 1 96.94 169 MET B C 1
ATOM 3073 O O . MET B 1 169 ? -16.031 -6.641 4.734 1 96.94 169 MET B O 1
ATOM 3077 N N . GLY B 1 170 ? -14.812 -6.25 2.852 1 98.19 170 GLY B N 1
ATOM 3078 C CA . GLY B 1 170 ? -15.945 -5.598 2.207 1 98.19 170 GLY B CA 1
ATOM 3079 C C . GLY B 1 170 ? -17.109 -6.539 1.943 1 98.19 170 GLY B C 1
ATOM 3080 O O . GLY B 1 170 ? -18.234 -6.281 2.379 1 98.19 170 GLY B O 1
ATOM 3081 N N . PHE B 1 171 ? -16.812 -7.633 1.323 1 98.62 171 PHE B N 1
ATOM 3082 C CA . PHE B 1 171 ? -17.844 -8.586 0.945 1 98.62 171 PHE B CA 1
ATOM 3083 C C . PHE B 1 171 ? -18.5 -9.203 2.18 1 98.62 171 PHE B C 1
ATOM 3085 O O . PHE B 1 171 ? -19.719 -9.398 2.213 1 98.62 171 PHE B O 1
ATOM 3092 N N . ALA B 1 172 ? -17.734 -9.453 3.205 1 97.94 172 ALA B N 1
ATOM 3093 C CA . ALA B 1 172 ? -18.234 -10.188 4.371 1 97.94 172 ALA B CA 1
ATOM 3094 C C . ALA B 1 172 ? -18.938 -9.25 5.344 1 97.94 172 ALA B C 1
ATOM 3096 O O . ALA B 1 172 ? -19.797 -9.688 6.113 1 97.94 172 ALA B O 1
ATOM 3097 N N . ARG B 1 173 ? -18.609 -7.922 5.312 1 97.69 173 ARG B N 1
ATOM 3098 C CA . ARG B 1 173 ? -19.047 -7.129 6.461 1 97.69 173 ARG B CA 1
ATOM 3099 C C . ARG B 1 173 ? -19.906 -5.949 6.023 1 97.69 173 ARG B C 1
ATOM 3101 O O . ARG B 1 173 ? -20.719 -5.449 6.801 1 97.69 173 ARG B O 1
ATOM 3108 N N . ILE B 1 174 ? -19.734 -5.508 4.723 1 98.44 174 ILE B N 1
ATOM 3109 C CA . ILE B 1 174 ? -20.406 -4.227 4.527 1 98.44 174 ILE B CA 1
ATOM 3110 C C . ILE B 1 174 ? -20.953 -4.145 3.104 1 98.44 174 ILE B C 1
ATOM 3112 O O . ILE B 1 174 ? -21.938 -3.436 2.85 1 98.44 174 ILE B O 1
ATOM 3116 N N . MET B 1 175 ? -20.375 -4.793 2.123 1 98.62 175 MET B N 1
ATOM 3117 C CA . MET B 1 175 ? -20.859 -4.754 0.744 1 98.62 175 MET B CA 1
ATOM 3118 C C . MET B 1 175 ? -21.969 -5.77 0.525 1 98.62 175 MET B C 1
ATOM 3120 O O . MET B 1 175 ? -21.703 -6.945 0.274 1 98.62 175 MET B O 1
ATOM 3124 N N . THR B 1 176 ? -23.156 -5.316 0.507 1 98.44 176 THR B N 1
ATOM 3125 C CA . THR B 1 176 ? -24.312 -6.18 0.278 1 98.44 176 THR B CA 1
ATOM 3126 C C . THR B 1 176 ? -24.406 -6.566 -1.195 1 98.44 176 THR B C 1
ATOM 3128 O O . THR B 1 176 ? -23.703 -6.012 -2.037 1 98.44 176 THR B O 1
ATOM 3131 N N . LYS B 1 177 ? -25.297 -7.449 -1.438 1 97.94 177 LYS B N 1
ATOM 3132 C CA . LYS B 1 177 ? -25.516 -7.887 -2.814 1 97.94 177 LYS B CA 1
ATOM 3133 C C . LYS B 1 177 ? -25.953 -6.723 -3.699 1 97.94 177 LYS B C 1
ATOM 3135 O O . LYS B 1 177 ? -25.562 -6.641 -4.863 1 97.94 177 LYS B O 1
ATOM 3140 N N . ASN B 1 178 ? -26.766 -5.871 -3.217 1 98 178 ASN B N 1
ATOM 3141 C CA . ASN B 1 178 ? -27.203 -4.691 -3.963 1 98 178 ASN B CA 1
ATOM 3142 C C . ASN B 1 178 ? -26 -3.824 -4.363 1 98 178 ASN B C 1
ATOM 3144 O O . ASN B 1 178 ? -25.953 -3.326 -5.488 1 98 178 ASN B O 1
ATOM 3148 N N . PHE B 1 179 ? -25.125 -3.664 -3.508 1 98.44 179 PHE B N 1
ATOM 3149 C CA . PHE B 1 179 ? -23.938 -2.859 -3.779 1 98.44 179 PHE B CA 1
ATOM 3150 C C . PHE B 1 179 ? -23.047 -3.533 -4.82 1 98.44 179 PHE B C 1
ATOM 3152 O O . PHE B 1 179 ? -22.672 -2.912 -5.816 1 98.44 179 PHE B O 1
ATOM 3159 N N . THR B 1 180 ? -22.766 -4.84 -4.629 1 98.5 180 THR B N 1
ATOM 3160 C CA . THR B 1 180 ? -21.766 -5.512 -5.461 1 98.5 180 THR B CA 1
ATOM 3161 C C . THR B 1 180 ? -22.359 -5.836 -6.836 1 98.5 180 THR B C 1
ATOM 3163 O O . THR B 1 180 ? -21.609 -6.125 -7.777 1 98.5 180 THR B O 1
ATOM 3166 N N . SER B 1 181 ? -23.656 -5.801 -6.969 1 98.19 181 SER B N 1
ATOM 3167 C CA . SER B 1 181 ? -24.281 -6.055 -8.258 1 98.19 181 SER B CA 1
ATOM 3168 C C . SER B 1 181 ? -23.875 -5.012 -9.297 1 98.19 181 SER B C 1
ATOM 3170 O O . SER B 1 181 ? -24 -5.242 -10.5 1 98.19 181 SER B O 1
ATOM 3172 N N . GLU B 1 182 ? -23.453 -3.828 -8.844 1 98.31 182 GLU B N 1
ATOM 3173 C CA . GLU B 1 182 ? -22.938 -2.791 -9.734 1 98.31 182 GLU B CA 1
ATOM 3174 C C . GLU B 1 182 ? -21.609 -3.217 -10.375 1 98.31 182 GLU B C 1
ATOM 3176 O O . GLU B 1 182 ? -21.188 -2.621 -11.367 1 98.31 182 GLU B O 1
ATOM 3181 N N . PHE B 1 183 ? -20.984 -4.246 -9.852 1 98.75 183 PHE B N 1
ATOM 3182 C CA . PHE B 1 183 ? -19.688 -4.723 -10.305 1 98.75 183 PHE B CA 1
ATOM 3183 C C . PHE B 1 183 ? -19.703 -6.234 -10.492 1 98.75 183 PHE B C 1
ATOM 3185 O O . PHE B 1 183 ? -18.984 -6.957 -9.789 1 98.75 183 PHE B O 1
ATOM 3192 N N . PRO B 1 184 ? -20.391 -6.707 -11.484 1 98.69 184 PRO B N 1
ATOM 3193 C CA . PRO B 1 184 ? -20.641 -8.141 -11.602 1 98.69 184 PRO B CA 1
ATOM 3194 C C . PRO B 1 184 ? -19.375 -8.953 -11.836 1 98.69 184 PRO B C 1
ATOM 3196 O O . PRO B 1 184 ? -19.266 -10.094 -11.383 1 98.69 184 PRO B O 1
ATOM 3199 N N . HIS B 1 185 ? -18.391 -8.383 -12.547 1 98.81 185 HIS B N 1
ATOM 3200 C CA . HIS B 1 185 ? -17.172 -9.125 -12.805 1 98.81 185 HIS B CA 1
ATOM 3201 C C . HIS B 1 185 ? -16.312 -9.234 -11.547 1 98.81 185 HIS B C 1
ATOM 3203 O O . HIS B 1 185 ? -15.594 -10.211 -11.359 1 98.81 185 HIS B O 1
ATOM 3209 N N . VAL B 1 186 ? -16.375 -8.211 -10.672 1 98.88 186 VAL B N 1
ATOM 3210 C CA . VAL B 1 186 ? -15.695 -8.281 -9.383 1 98.88 186 VAL B CA 1
ATOM 3211 C C . VAL B 1 186 ? -16.359 -9.336 -8.508 1 98.88 186 VAL B C 1
ATOM 3213 O O . VAL B 1 186 ? -15.68 -10.117 -7.836 1 98.88 186 VAL B O 1
ATOM 3216 N N . GLU B 1 187 ? -17.703 -9.297 -8.516 1 98.5 187 GLU B N 1
ATOM 3217 C CA . GLU B 1 187 ? -18.438 -10.281 -7.734 1 98.5 187 GLU B CA 1
ATOM 3218 C C . GLU B 1 187 ? -18.094 -11.703 -8.164 1 98.5 187 GLU B C 1
ATOM 3220 O O . GLU B 1 187 ? -17.781 -12.555 -7.32 1 98.5 187 GLU B O 1
ATOM 3225 N N . ARG B 1 188 ? -18.156 -11.953 -9.383 1 98.44 188 ARG B N 1
ATOM 3226 C CA . ARG B 1 188 ? -17.797 -13.266 -9.914 1 98.44 188 ARG B CA 1
ATOM 3227 C C . ARG B 1 188 ? -16.375 -13.641 -9.508 1 98.44 188 ARG B C 1
ATOM 3229 O O . ARG B 1 188 ? -16.125 -14.766 -9.062 1 98.44 188 ARG B O 1
ATOM 3236 N N . TYR B 1 189 ? -15.492 -12.781 -9.734 1 98.81 189 TYR B N 1
ATOM 3237 C CA . TYR B 1 189 ? -14.078 -12.984 -9.43 1 98.81 189 TYR B CA 1
ATOM 3238 C C . TYR B 1 189 ? -13.891 -13.367 -7.965 1 98.81 189 TYR B C 1
ATOM 3240 O O . TYR B 1 189 ? -13.227 -14.359 -7.66 1 98.81 189 TYR B O 1
ATOM 3248 N N . PHE B 1 190 ? -14.523 -12.609 -7.082 1 98.88 190 PHE B N 1
ATOM 3249 C CA . PHE B 1 190 ? -14.367 -12.836 -5.648 1 98.88 190 PHE B CA 1
ATOM 3250 C C . PHE B 1 190 ? -14.844 -14.227 -5.262 1 98.88 190 PHE B C 1
ATOM 3252 O O . PHE B 1 190 ? -14.125 -14.969 -4.594 1 98.88 190 PHE B O 1
ATOM 3259 N N . TRP B 1 191 ? -15.945 -14.602 -5.672 1 98.62 191 TRP B N 1
ATOM 3260 C CA . TRP B 1 191 ? -16.531 -15.883 -5.293 1 98.62 191 TRP B CA 1
ATOM 3261 C C . TRP B 1 191 ? -15.766 -17.031 -5.934 1 98.62 191 TRP B C 1
ATOM 3263 O O . TRP B 1 191 ? -15.641 -18.109 -5.344 1 98.62 191 TRP B O 1
ATOM 3273 N N . THR B 1 192 ? -15.289 -16.812 -7.137 1 98.38 192 THR B N 1
ATOM 3274 C CA . THR B 1 192 ? -14.43 -17.812 -7.762 1 98.38 192 THR B CA 1
ATOM 3275 C C . THR B 1 192 ? -13.188 -18.062 -6.91 1 98.38 192 THR B C 1
ATOM 3277 O O . THR B 1 192 ? -12.828 -19.203 -6.656 1 98.38 192 THR B O 1
ATOM 3280 N N . MET B 1 193 ? -12.594 -17.031 -6.426 1 98.69 193 MET B N 1
ATOM 3281 C CA . MET B 1 193 ? -11.328 -17.141 -5.711 1 98.69 193 MET B CA 1
ATOM 3282 C C . MET B 1 193 ? -11.523 -17.766 -4.336 1 98.69 193 MET B C 1
ATOM 3284 O O . MET B 1 193 ? -10.844 -18.719 -3.979 1 98.69 193 MET B O 1
ATOM 3288 N N . VAL B 1 194 ? -12.516 -17.297 -3.553 1 98.5 194 VAL B N 1
ATOM 3289 C CA . VAL B 1 194 ? -12.656 -17.734 -2.168 1 98.5 194 VAL B CA 1
ATOM 3290 C C . VAL B 1 194 ? -13.125 -19.188 -2.131 1 98.5 194 VAL B C 1
ATOM 3292 O O . VAL B 1 194 ? -13.031 -19.844 -1.096 1 98.5 194 VAL B O 1
ATOM 3295 N N . ASN B 1 195 ? -13.586 -19.672 -3.23 1 98.06 195 ASN B N 1
ATOM 3296 C CA . ASN B 1 195 ? -14.062 -21.047 -3.27 1 98.06 195 ASN B CA 1
ATOM 3297 C C . ASN B 1 195 ? -13.008 -22 -3.828 1 98.06 195 ASN B C 1
ATOM 3299 O O . ASN B 1 195 ? -13.242 -23.203 -3.941 1 98.06 195 ASN B O 1
ATOM 3303 N N . GLN B 1 196 ? -11.859 -21.484 -4.242 1 97.81 196 GLN B N 1
ATOM 3304 C CA . GLN B 1 196 ? -10.734 -22.375 -4.551 1 97.81 196 GLN B CA 1
ATOM 3305 C C . GLN B 1 196 ? -10.266 -23.109 -3.305 1 97.81 196 GLN B C 1
ATOM 3307 O O . GLN B 1 196 ? -10.305 -22.578 -2.197 1 97.81 196 GLN B O 1
ATOM 3312 N N . PRO B 1 197 ? -9.727 -24.312 -3.455 1 98.06 197 PRO B N 1
ATOM 3313 C CA . PRO B 1 197 ? -9.375 -25.141 -2.305 1 98.06 197 PRO B CA 1
ATOM 3314 C C . PRO B 1 197 ? -8.367 -24.469 -1.374 1 98.06 197 PRO B C 1
ATOM 3316 O O . PRO B 1 197 ? -8.531 -24.516 -0.152 1 98.06 197 PRO B O 1
ATOM 3319 N N . ASN B 1 198 ? -7.371 -23.844 -1.928 1 98.38 198 ASN B N 1
ATOM 3320 C CA . ASN B 1 198 ? -6.324 -23.234 -1.112 1 98.38 198 ASN B CA 1
ATOM 3321 C C . ASN B 1 198 ? -6.859 -22.047 -0.317 1 98.38 198 ASN B C 1
ATOM 3323 O O . ASN B 1 198 ? -6.43 -21.812 0.814 1 98.38 198 ASN B O 1
ATOM 3327 N N . PHE B 1 199 ? -7.789 -21.25 -0.898 1 98.62 199 PHE B N 1
ATOM 3328 C CA . PHE B 1 199 ? -8.422 -20.156 -0.182 1 98.62 199 PHE B CA 1
ATOM 3329 C C . PHE B 1 199 ? -9.352 -20.672 0.902 1 98.62 199 PHE B C 1
ATOM 3331 O O . PHE B 1 199 ? -9.312 -20.219 2.045 1 98.62 199 PHE B O 1
ATOM 3338 N N . LYS B 1 200 ? -10.148 -21.625 0.571 1 97.88 200 LYS B N 1
ATOM 3339 C CA . LYS B 1 200 ? -11.164 -22.172 1.471 1 97.88 200 LYS B CA 1
ATOM 3340 C C . LYS B 1 200 ? -10.516 -22.812 2.699 1 97.88 200 LYS B C 1
ATOM 3342 O O . LYS B 1 200 ? -11.062 -22.734 3.803 1 97.88 200 LYS B O 1
ATOM 3347 N N . LYS B 1 201 ? -9.414 -23.469 2.453 1 97.75 201 LYS B N 1
ATOM 3348 C CA . LYS B 1 201 ? -8.688 -24.094 3.551 1 97.75 201 LYS B CA 1
ATOM 3349 C C . LYS B 1 201 ? -8.305 -23.078 4.621 1 97.75 201 LYS B C 1
ATOM 3351 O O . LYS B 1 201 ? -8.297 -23.406 5.812 1 97.75 201 LYS B O 1
ATOM 3356 N N . VAL B 1 202 ? -8.008 -21.859 4.23 1 98 202 VAL B N 1
ATOM 3357 C CA . VAL B 1 202 ? -7.508 -20.828 5.133 1 98 202 VAL B CA 1
ATOM 3358 C C . VAL B 1 202 ? -8.664 -19.969 5.625 1 98 202 VAL B C 1
ATOM 3360 O O . VAL B 1 202 ? -8.797 -19.719 6.828 1 98 202 VAL B O 1
ATOM 3363 N N . MET B 1 203 ? -9.562 -19.562 4.738 1 97.56 203 MET B N 1
ATOM 3364 C CA . MET B 1 203 ? -10.594 -18.578 5.039 1 97.56 203 MET B CA 1
ATOM 3365 C C . MET B 1 203 ? -11.859 -19.25 5.57 1 97.56 203 MET B C 1
ATOM 3367 O O . MET B 1 203 ? -12.695 -18.594 6.191 1 97.56 203 MET B O 1
ATOM 3371 N N . GLY B 1 204 ? -11.984 -20.562 5.277 1 97.25 204 GLY B N 1
ATOM 3372 C CA . GLY B 1 204 ? -13.258 -21.219 5.543 1 97.25 204 GLY B CA 1
ATOM 3373 C C . GLY B 1 204 ? -14.367 -20.766 4.613 1 97.25 204 GLY B C 1
ATOM 3374 O O . GLY B 1 204 ? -14.109 -20.391 3.467 1 97.25 204 GLY B O 1
ATOM 3375 N N . ASP B 1 205 ? -15.594 -20.922 5.102 1 96.81 205 ASP B N 1
ATOM 3376 C CA . ASP B 1 205 ? -16.75 -20.484 4.312 1 96.81 205 ASP B CA 1
ATOM 3377 C C . ASP B 1 205 ? -16.969 -18.969 4.441 1 96.81 205 ASP B C 1
ATOM 3379 O O . ASP B 1 205 ? -17.031 -18.453 5.555 1 96.81 205 ASP B O 1
ATOM 3383 N N . VAL B 1 206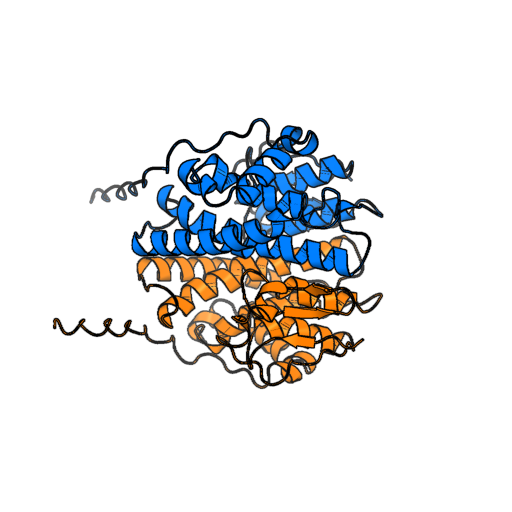 ? -17 -18.328 3.309 1 97.69 206 VAL B N 1
ATOM 3384 C CA . VAL B 1 206 ? -17.203 -16.891 3.281 1 97.69 206 VAL B CA 1
ATOM 3385 C C . VAL B 1 206 ? -18.672 -16.594 2.959 1 97.69 206 VAL B C 1
ATOM 3387 O O . VAL B 1 206 ? -19.266 -17.219 2.078 1 97.69 206 VAL B O 1
ATOM 3390 N N . LYS B 1 207 ? -19.234 -15.727 3.68 1 97.88 207 LYS B N 1
ATOM 3391 C CA . LYS B 1 207 ? -20.609 -15.289 3.438 1 97.88 207 LYS B CA 1
ATOM 3392 C C . LYS B 1 207 ? -20.656 -13.789 3.148 1 97.88 207 LYS B C 1
ATOM 3394 O O . LYS B 1 207 ? -19.906 -13.008 3.734 1 97.88 207 LYS B O 1
ATOM 3399 N N . GLN B 1 208 ? -21.562 -13.406 2.301 1 98 208 GLN B N 1
ATOM 3400 C CA . GLN B 1 208 ? -21.719 -12 1.96 1 98 208 GLN B CA 1
ATOM 3401 C C . GLN B 1 208 ? -22.516 -11.258 3.037 1 98 208 GLN B C 1
ATOM 3403 O O . GLN B 1 208 ? -23.422 -11.82 3.65 1 98 208 GLN B O 1
ATOM 3408 N N . ALA B 1 209 ? -22.141 -9.992 3.184 1 98.31 209 ALA B N 1
ATOM 3409 C CA . ALA B 1 209 ? -22.844 -9.156 4.148 1 98.31 209 ALA B CA 1
ATOM 3410 C C . ALA B 1 209 ? -24.328 -9.039 3.801 1 98.31 209 ALA B C 1
ATOM 3412 O O . ALA B 1 209 ? -24.672 -8.789 2.646 1 98.31 209 ALA B O 1
ATOM 3413 N N . ASP B 1 210 ? -25.125 -9.18 4.77 1 97.31 210 ASP B N 1
ATOM 3414 C CA . ASP B 1 210 ? -26.562 -9.062 4.574 1 97.31 210 ASP B CA 1
ATOM 3415 C C . ASP B 1 210 ? -27.016 -7.605 4.691 1 97.31 210 ASP B C 1
ATOM 3417 O O . ASP B 1 210 ? -28.047 -7.223 4.129 1 97.31 210 ASP B O 1
ATOM 3421 N N . SER B 1 211 ? -26.344 -6.879 5.543 1 97.25 211 SER B N 1
ATOM 3422 C CA . SER B 1 211 ? -26.688 -5.48 5.781 1 97.25 211 SER B CA 1
ATOM 3423 C C . SER B 1 211 ? -25.453 -4.656 6.133 1 97.25 211 SER B C 1
ATOM 3425 O O . SER B 1 211 ? -24.422 -5.207 6.523 1 97.25 211 SER B O 1
ATOM 3427 N N . VAL B 1 212 ? -25.547 -3.385 5.883 1 97.12 212 VAL B N 1
ATOM 3428 C CA . VAL B 1 212 ? -24.531 -2.447 6.34 1 97.12 212 VAL B CA 1
ATOM 3429 C C . VAL B 1 212 ? -24.562 -2.344 7.863 1 97.12 212 VAL B C 1
ATOM 3431 O O . VAL B 1 212 ? -25.641 -2.156 8.453 1 97.12 212 VAL B O 1
ATOM 3434 N N . PRO B 1 213 ? -23.422 -2.482 8.469 1 97.06 213 PRO B N 1
ATOM 3435 C CA . PRO B 1 213 ? -23.406 -2.4 9.938 1 97.06 213 PRO B CA 1
ATOM 3436 C C . PRO B 1 213 ? -23.922 -1.059 10.453 1 97.06 213 PRO B C 1
ATOM 3438 O O . PRO B 1 213 ? -23.656 -0.015 9.852 1 97.06 213 PRO B O 1
ATOM 3441 N N . GLN B 1 214 ? -24.594 -1.116 11.594 1 95.44 214 GLN B N 1
ATOM 3442 C CA . GLN B 1 214 ? -25.047 0.11 12.242 1 95.44 214 GLN B CA 1
ATOM 3443 C C . GLN B 1 214 ? -23.875 0.872 12.859 1 95.44 214 GLN B C 1
ATOM 3445 O O . GLN B 1 214 ? -22.906 0.266 13.32 1 95.44 214 GLN B O 1
ATOM 3450 N N . VAL B 1 215 ? -24.062 2.189 12.797 1 93.94 215 VAL B N 1
ATOM 3451 C CA . VAL B 1 215 ? -23.016 3.014 13.406 1 93.94 215 VAL B CA 1
ATOM 3452 C C . VAL B 1 215 ? -23.016 2.811 14.922 1 93.94 215 VAL B C 1
ATOM 3454 O O . VAL B 1 215 ? -24.062 2.928 15.562 1 93.94 215 VAL B O 1
ATOM 3457 N N . GLN B 1 216 ? -21.938 2.396 15.367 1 85.5 216 GLN B N 1
ATOM 3458 C CA . GLN B 1 216 ? -21.797 2.164 16.797 1 85.5 216 GLN B CA 1
ATOM 3459 C C . GLN B 1 216 ? -21.594 3.475 17.547 1 85.5 216 GLN B C 1
ATOM 3461 O O . GLN B 1 216 ? -20.891 4.367 17.062 1 85.5 216 GLN B O 1
ATOM 3466 N N . LYS B 1 217 ? -22.531 3.979 18.297 1 67.69 217 LYS B N 1
ATOM 3467 C CA . LYS B 1 217 ? -22.406 5.18 19.125 1 67.69 217 LYS B CA 1
ATOM 3468 C C . LYS B 1 217 ? -21.281 5.035 20.141 1 67.69 217 LYS B C 1
ATOM 3470 O O . LYS B 1 217 ? -21.094 3.963 20.719 1 67.69 217 LYS B O 1
ATOM 3475 N N . LYS B 1 218 ? -20.266 5.789 19.953 1 55.16 218 LYS B N 1
ATOM 3476 C CA . LYS B 1 218 ? -19.281 5.785 21.016 1 55.16 218 LYS B CA 1
ATOM 3477 C C . LYS B 1 218 ? -19.953 5.863 22.391 1 55.16 218 LYS B C 1
ATOM 3479 O O . LYS B 1 218 ? -20.828 6.703 22.609 1 55.16 218 LYS B O 1
ATOM 3484 N N . ALA B 1 219 ? -19.953 4.746 23.219 1 46.03 219 ALA B N 1
ATOM 3485 C CA . ALA B 1 219 ? -20.406 4.855 24.609 1 46.03 219 ALA B CA 1
ATOM 3486 C C . ALA B 1 219 ? -19.906 6.141 25.25 1 46.03 219 ALA B C 1
ATOM 3488 O O . ALA B 1 219 ? -18.734 6.504 25.094 1 46.03 219 ALA B O 1
ATOM 3489 N N . ALA B 1 220 ? -20.688 7.109 25.469 1 47.25 220 ALA B N 1
ATOM 3490 C CA . ALA B 1 220 ? -20.344 8.289 26.25 1 47.25 220 ALA B CA 1
ATOM 3491 C C . ALA B 1 220 ? -19.266 7.969 27.281 1 47.25 220 ALA B C 1
ATOM 3493 O O . ALA B 1 220 ? -19.281 6.898 27.891 1 47.25 220 ALA B O 1
ATOM 3494 N N . ALA B 1 221 ? -18.078 8.461 27.125 1 48.66 221 ALA B N 1
ATOM 3495 C CA . ALA B 1 221 ? -17.156 8.367 28.25 1 48.66 221 ALA B CA 1
ATOM 3496 C C . ALA B 1 221 ? -17.906 8.414 29.578 1 48.66 221 ALA B C 1
ATOM 3498 O O . ALA B 1 221 ? -18.844 9.195 29.75 1 48.66 221 ALA B O 1
ATOM 3499 N N . PRO B 1 222 ? -17.875 7.367 30.406 1 44.12 222 PRO B N 1
ATOM 3500 C CA . PRO B 1 222 ? -18.531 7.543 31.703 1 44.12 222 PRO B CA 1
ATOM 3501 C C . PRO B 1 222 ? -18.359 8.953 32.25 1 44.12 222 PRO B C 1
ATOM 3503 O O . PRO B 1 222 ? -17.297 9.562 32.125 1 44.12 222 PRO B O 1
ATOM 3506 N N . LYS B 1 223 ? -19.422 9.781 32.375 1 40.88 223 LYS B N 1
ATOM 3507 C CA . LYS B 1 223 ? -19.359 11.031 33.125 1 40.88 223 LYS B CA 1
ATOM 3508 C C . LYS B 1 223 ? -18.406 10.922 34.312 1 40.88 223 LYS B C 1
ATOM 3510 O O . LYS B 1 223 ? -18.469 9.945 35.062 1 40.88 223 LYS B O 1
ATOM 3515 N N . GLU B 1 224 ? -17.219 11.359 34.219 1 39.81 224 GLU B N 1
ATOM 3516 C CA . GLU B 1 224 ? -16.438 11.531 35.438 1 39.81 224 GLU B CA 1
ATOM 3517 C C . GLU B 1 224 ? -17.328 11.883 36.625 1 39.81 224 GLU B C 1
ATOM 3519 O O . GLU B 1 224 ? -18.062 12.875 36.594 1 39.81 224 GLU B O 1
ATOM 3524 N N . GLN B 1 225 ? -17.953 10.945 37.312 1 39.31 225 GLN B N 1
ATOM 3525 C CA . GLN B 1 225 ? -18.5 11.297 38.625 1 39.31 225 GLN B CA 1
ATOM 3526 C C . GLN B 1 225 ? -17.609 12.32 39.312 1 39.31 225 GLN B C 1
ATOM 3528 O O . GLN B 1 225 ? -16.406 12.102 39.5 1 39.31 225 GLN B O 1
ATOM 3533 N N . LYS B 1 226 ? -17.891 13.609 39.062 1 41.28 226 LYS B N 1
ATOM 3534 C CA . LYS B 1 226 ? -17.297 14.562 40 1 41.28 226 LYS B CA 1
ATOM 3535 C C . LYS B 1 226 ? -17.156 13.961 41.406 1 41.28 226 LYS B C 1
ATOM 3537 O O . LYS B 1 226 ? -18.094 13.336 41.906 1 41.28 226 LYS B O 1
ATOM 3542 N N . PRO B 1 227 ? -15.898 14.039 41.938 1 38.94 227 PRO B N 1
ATOM 3543 C CA . PRO B 1 227 ? -16.016 13.742 43.375 1 38.94 227 PRO B CA 1
ATOM 3544 C C . PRO B 1 227 ? -17.031 14.648 44.062 1 38.94 227 PRO B C 1
ATOM 3546 O O . PRO B 1 227 ? -17.297 15.758 43.625 1 38.94 227 PRO B O 1
#

Nearest PDB structures (foldseek):
  5jpo-assembly1_A  TM=9.140E-01  e=8.662E-20  Homo sapiens
  5dqs-assembly1_A  TM=9.388E-01  e=3.784E-19  Homo sapiens
  5jpo-assembly1_C-2  TM=9.057E-01  e=3.065E-19  Homo sapiens
  5f8b-assembly1_A  TM=9.179E-01  e=7.837E-16  Aspergillus fumigatus Af293
  6f05-assembly3_I-3  TM=8.516E-01  e=6.475E-11  Arabidopsis thaliana

Secondary structure (DSSP, 8-state):
--EEEE--TT-HHHHHHHHHHHHHT--EEEPTT--TTTGGGSHHHHHH-TT--S-EEEETTEEEESHHHHHHHHHHTSTT-GGG-SSHHHHHHHHHHHHHIIIIIIHHHHHHHHHHHTSS---HHHHHHHHHHHHHHHHHHHHHHTS-SSSSTTS--HHHHHHHHHHHHHHHHT--HHHHTT-HHHHHHHHHHHTSHHHHHHH-S----SSPPPP------------/--EEEE--TT-HHHHHHHHHHHHHT--EEEPTT--TTTGGGSHHHHHH-TT--S-EEEETTEEEESHHHHHHHHHHTSTT-GGG-SSHHHHHHHHHHHHHIIIIIIHHHHHHHHHHHTSS---HHHHHHHHHHHHHHHHHHHHHHTS-SSSSTTS--HHHHHHHHHHHHHHHHT--HHHHTT-HHHHHHHHHHHTSHHHHHHH------SSPPPP------------

Radius of gyration: 21.8 Å; Cα contacts (8 Å, |Δi|>4): 730; chains: 2; bounding box: 58×57×70 Å

Organism: Oryza sativa subsp. japonica (NCBI:txid39947)

pLDDT: mean 93.83, std 11.45, range [37.56, 98.94]

Sequence (454 aa):
MALVLHTFDGNKNAFKALIAAEYSGVKVELAKNFQMGVSNKTPEYLKMNPIGKVPILETPDGPVFESNAIARYVTRSKSDNPLYGSSLIEYAHIEQWIDFSATEVDANTGKWLFPRLGFAPYVAVSEEAAIAALKRSLGALNTHLASNTYLVGHSVTLADIVMTCNLYMGFARIMTKNFTSEFPHVERYFWTMVNQPNFKKVMGDVKQADSVPQVQKKAAAPKEQKPMALVLHTFDGNKNAFKALIAAEYSGVKVELAKNFQMGVSNKTPEYLKMNPIGKVPILETPDGPVFESNAIARYVTRSKSDNPLYGSSLIEYAHIEQWIDFSATEVDANTGKWLFPRLGFAPYVAVSEEAAIAALKRSLGALNTHLASNTYLVGHSVTLADIVMTCNLYMGFARIMTKNFTSEFPHVERYFWTMVNQPNFKKVMGDVKQADSVPQVQKKAAAPKEQKP